Protein 1EGA (pdb70)

Radius of gyration: 30.26 Å; Cα contacts (8 Å, |Δi|>4): 1054; chains: 2; bounding box: 97×38×83 Å

GO terms:
  GO:0003924 GTPase activity (F, IDA)
  GO:0005886 plasma membrane (C, IDA)
  GO:0070181 small ribosomal subunit rRNA binding (F, IDA)
  GO:0005525 GTP binding (F, IDA)
  GO:0043024 ribosomal small subunit binding (F, IDA)
  GO:0006468 protein phosphorylation (P, IDA)
  GO:0005737 cytoplasm (C, TAS)
  GO:0042274 ribosomal small subunit biogenesis (P, IMP)
  GO:0097216 guanosine tetraphosphate binding (F, IDA)
  GO:0005829 cytosol (C, IDA)
  GO:0009898 cytoplasmic side of plasma membrane (C, IDA)
  GO:0003723 RNA binding (F, IDA)
  GO:0042274 ribosomal small subunit biogenesis (P, IDA)
  GO:0046777 protein autophosphorylation (P, IDA)
  GO:0000028 ribosomal small subunit assembly (P, IDA)
  GO:0042274 ribosomal small subunit biogenesis (P, IGI)
  GO:0000028 ribosomal small subunit assembly (P, IMP)
  GO:0005515 protein binding (F, IPI)

Organism: Escherichia coli (strain K12) (NCBI:txid83333)

CATH classification: 3.40.50.300 (+1 more: 3.30.300.20)

B-factor: mean 50.21, std 23.16, range [3.57, 100.0]

InterPro domains:
  IPR004044 K Homology domain, type 2 [PF07650] (209-285)
  IPR004044 K Homology domain, type 2 [PS50823] (206-283)
  IPR005225 Small GTP-binding domain [TIGR00231] (7-170)
  IPR005662 GTPase Era-like [MF_00367] (6-297)
  IPR005662 GTPase Era-like [PTHR42698] (7-293)
  IPR005662 GTPase Era-like [TIGR00436] (9-280)
  IPR006073 GTP binding domain [PF01926] (11-125)
  IPR009019 K homology domain superfamily, prokaryotic type [SSF54814] (182-297)
  IPR015946 K homology domain-like, alpha/beta [G3DSA:3.30.300.20] (186-300)
  IPR027417 P-loop containing nucleoside triphosphate hydrolase [G3DSA:3.40.50.300] (1-184)
  IPR027417 P-loop containing nucleoside triphosphate hydrolase [SSF52540] (11-205)
  IPR030388 Era-type guanine nucleotide-binding (G) domain [PS51713] (7-175)
  IPR030388 Era-type guanine nucleotide-binding (G) domain [cd04163] (7-173)

Nearest PDB structures (foldseek):
  1x1l-assembly1_X  TM=7.658E-01  e=2.452E-50  Escherichia coli
  9jkp-assembly1_B  TM=4.790E-01  e=3.320E-25  Staphylococcus aureus subsp. aureus NCTC 8325
  7c1o-assembly1_A  TM=5.159E-01  e=2.645E-24  Aquifex aeolicus VF5
  1wf3-assembly1_A  TM=4.983E-01  e=9.122E-23  Thermus thermophilus HB8
  8csq-assembly1_a  TM=4.848E-01  e=2.593E-18  Homo sapiens

Foldseek 3Di:
DWAFEAEAEEEEFPPQCSQLLVQVLLVDQEAAREDDPPQQQLQFDHWRDDPRYIYTYGHDLWQDLSNQLSVCVLLVHDSPPDHDIHAEYEQGGEALDDDVRSVVRVVRHLPDPHAYEYEYEPNVVCPPCVSVVVSVVVVCVSHPHPYYYYAYSQVCRCSVVVSVVSRVRTGTDHYSDDRPRDSDPDLQVVLQVLLSVLCCPLLPPVRGGDKYKYWPDWDADPVGFTETEIEIEDADDVSLCSCCDDVSPNVVVSFVSSQVVSCVVDPGRYDYHYHYYYPVDHDPVRVVVVVD/DFAFEAEAAEEEDPPQQSQLLVQVLLQAQEAAREPCPPAAQLQFDDWRDDDRYIYTYGHDQWQDLSNQQRVCVLVVHDSPPDHDIHAAYEYEDEALDDDVRSVVRLVVVQPDPHAYEYEYEPNVVDPDCVSVVVSVVVVCVSHPHPYYYYAYSNPRRPSVVVSVVSRVRTGTDHYPDDRPRDSDPDLQVVLQVLLSVLCCVQLVPVAASYKYKYFPDWDADPVGDTETEIEIEHADDVNLVSCCDDVSVNVVRSQVRSQVCSCVVPPHHYDYHYHYYYPVDHDDVRVVVVVPD

Solvent-accessible surface area: 29378 Å² total; per-residue (Å²): 186,110,0,52,4,5,1,0,0,6,10,9,20,87,97,0,14,56,48,48,0,15,10,51,8,28,58,72,74,4,5,28,30,60,186,67,103,136,87,44,148,19,53,4,63,7,30,37,28,85,48,16,67,0,2,0,2,0,51,11,41,42,13,121,85,72,19,26,120,2,0,1,148,18,5,91,11,8,65,48,4,36,16,39,75,6,46,0,4,0,0,0,0,41,0,48,130,62,32,111,76,0,81,93,16,2,51,90,12,113,132,53,154,22,44,4,0,0,0,0,4,71,24,87,97,23,158,114,127,69,68,31,98,74,17,42,109,85,0,52,86,43,38,132,15,76,51,57,8,50,0,9,4,127,103,23,84,43,12,98,47,0,39,58,10,5,66,160,41,12,50,96,40,16,2,17,0,24,84,138,59,80,25,37,130,41,60,81,40,52,0,6,51,6,0,52,54,16,0,77,147,66,9,37,121,99,18,16,167,26,0,10,0,33,14,65,101,27,59,73,56,166,209,45,35,56,25,0,12,0,18,0,19,0,49,176,80,46,35,14,118,55,0,59,22,98,194,14,46,60,31,141,46,0,12,92,40,0,71,112,32,0,66,128,88,6,170,29,103,5,110,12,64,30,48,14,35,10,74,111,30,43,35,118,104,24,136,61,98,72,98,185,175,121,0,47,4,5,2,0,0,6,10,12,18,95,128,0,16,54,36,41,5,15,8,49,8,35,57,70,48,2,4,28,10,56,167,67,94,125,87,52,151,18,50,4,60,8,29,35,29,86,47,16,67,0,2,0,2,0,48,11,43,44,14,108,88,72,20,25,100,3,0,1,151,22,4,88,12,7,56,50,3,36,17,37,81,15,64,0,4,0,1,1,0,46,6,44,132,64,34,106,76,1,78,92,17,0,47,95,12,109,138,63,213,27,47,2,0,1,0,0,1,50,35,98,86,35,158,120,127,63,79,26,95,74,16,42,110,83,2,56,84,41,40,135,14,82,50,59,6,50,2,10,29,104,90,25,85,34,17,99,49,0,37,61,24,4,66,183,37,10,52,97,41,18,1,17,0,25,82,139,50,76,27,30,116,44,70,77,38,51,0,6,47,6,0,53,54,14,0,71,144,64,13,44,66,147,10,8,179,18,0,8,0,19,12,61,106,20,56,77,50,165,206,46,39,52,27,0,12,0,16,0,21,0,52,174,89,34,16,9,117,87,0,63,18,114,178,16,32,65,32,140,41,0,13,85,39,0,105,106,30,0,42,132,83,4,180,46,85,8,107,28,50,30,45,14,38,10,68,104,32,40,34,120,103,28,127,60,109,64,90,124,116

Sequence (585 aa):
DKSYCGFIAIVGRPNVGKSTLLNKLLGQKISITSRKAQTTRHRIVGIHTEGAYQAIYVDTPGLHMEEKRAINRLMNKAASSSIGDVELVIFVVEGTRWTPDDEMVLNKLREGKAPVILAVNKVDNVQEKADLLPHLQFLASQMNFLDIVPISAETGLNVDTIAAIVRKHLPEATHHFPEDYITDRSQRFMASEIIREKLMRFLGAELPYSVTVEIERFVSNERGGYDINGLILVEREGQKKMVIGNKGAKIKTIGIEARKDMQEMFEAPVHLELWVKVKSGWADDERALRSLDKSYCGFIAIVGRPNVGKSTLLNKLLGQKISITSRKAQTTRHRIVGIHTEGAYQAIYVDTPGLHMEEKRAINRLMNKAASSSIGDVELVIFVVEGTRWTPDDEMVLNKLREGKAPVILAVNKVDNVQEKADLLPHLQFLASQMNFLDIVPISAETGLNVDTIAAIVRKHLPEATHHFPEDYITDRSQRFMASEIIREKLMRFLGAELPYSVTVEIERFVSNERGGYDINGLILVEREGQKKMVIGNKGAKIKTIGIEARKDMQEMFEAPVHLELWVKVKSGWADDERALRSLG

Secondary structure (DSSP, 8-state):
---EEEEEEEE-SSSSSHHHHHHHHHT-SEEE----SS--SS-EEEEEEETTEEEEEESSSS--HHHHHHHHHHHT--TTS----EEEEEEEEETT---HHHHHHHHHHHSSSS-EEEEEESTTT---HHHHHHHHHHHHTTS--SEEEE--TTTTTTHHHHHHHHHTT--B---SS-TT--S--SHHHHHHHHHHHHHHHHHGGGPPTTEEEEEEEEE--SS-SEEEEEEEEESSHHHHHHHH-GGGHHHHHHHHHHHHHHHHHTTS-EEEEEEEEETT---HHHHHHTT-/---EEEEEEEE-SSSSSHHHHHHHHHT-SEEE-----S--SS-EEEEEEETTEEEEEESSSS--HHHHHHHHHHHT--TTS----EEEEEEEEETT---HHHHHHHHHHHSSSS-EEEEEESGGG-S-HHHHHHHHHHHTTTS--SEEEEE-TTTTTTHHHHHHHHHHT--B---SS-TT--S--SHHHHHHHHHHHHHHHHSTT-S-TTEEE-EEEEE--SS-SEEEEEEEEESSHHHHHHHH-GGGHHHHHHHHHHHHHHHHSSSS-EEEEEEEEETT---HHHHHHHS--

Structure (mmCIF, N/CA/C/O backbone):
data_1EGA
#
_entry.id   1EGA
#
_cell.length_a   86.790
_cell.length_b   67.560
_cell.length_c   87.290
_cell.angle_alpha   90.00
_cell.angle_beta   115.82
_cell.angle_gamma   90.00
#
_symmetry.space_group_name_H-M   'P 1 21 1'
#
loop_
_entity.id
_entity.type
_entity.pdbx_description
1 polymer 'PROTEIN (GTP-BINDING PROTEIN ERA)'
2 non-polymer 'SULFATE ION'
3 water water
#
loop_
_atom_site.group_PDB
_atom_site.id
_atom_site.type_symbol
_atom_site.label_atom_id
_atom_site.label_alt_id
_atom_site.label_comp_id
_atom_site.label_asym_id
_atom_site.label_entity_id
_atom_site.label_seq_id
_atom_site.pdbx_PDB_ins_code
_atom_site.Cartn_x
_atom_site.Cartn_y
_atom_site.Cartn_z
_atom_site.occupancy
_atom_site.B_iso_or_equiv
_atom_site.auth_seq_id
_atom_site.auth_comp_id
_atom_site.auth_asym_id
_atom_site.auth_atom_id
_atom_site.pdbx_PDB_model_num
ATOM 1 N N . ASP A 1 4 ? 4.949 6.581 63.273 1.00 96.66 4 ASP A N 1
ATOM 2 C CA . ASP A 1 4 ? 4.187 7.365 64.296 1.00 100.00 4 ASP A CA 1
ATOM 3 C C . ASP A 1 4 ? 4.480 8.870 64.200 1.00 97.38 4 ASP A C 1
ATOM 4 O O . ASP A 1 4 ? 3.614 9.701 64.499 1.00 99.46 4 ASP A O 1
ATOM 9 N N . LYS A 1 5 ? 5.701 9.215 63.798 1.00 85.44 5 LYS A N 1
ATOM 10 C CA . LYS A 1 5 ? 6.099 10.611 63.643 1.00 71.72 5 LYS A CA 1
ATOM 11 C C . LYS A 1 5 ? 6.299 10.941 62.156 1.00 70.12 5 LYS A C 1
ATOM 12 O O . LYS A 1 5 ? 6.664 10.072 61.355 1.00 66.78 5 LYS A O 1
ATOM 18 N N . SER A 1 6 ? 6.038 12.193 61.792 1.00 55.55 6 SER A N 1
ATOM 19 C CA . SER A 1 6 ? 6.223 12.666 60.426 1.00 34.87 6 SER A CA 1
ATOM 20 C C . SER A 1 6 ? 7.091 13.915 60.480 1.00 35.28 6 SER A C 1
ATOM 21 O O . SER A 1 6 ? 7.186 14.552 61.533 1.00 36.41 6 SER A O 1
ATOM 24 N N . TYR A 1 7 ? 7.743 14.252 59.371 1.00 31.55 7 TYR A N 1
ATOM 25 C CA . TYR A 1 7 ? 8.616 15.424 59.329 1.00 22.00 7 TYR A CA 1
ATOM 26 C C . TYR A 1 7 ? 8.335 16.244 58.112 1.00 27.12 7 TYR A C 1
ATOM 27 O O . TYR A 1 7 ? 8.085 15.701 57.034 1.00 35.59 7 TYR A O 1
ATOM 36 N N . CYS A 1 8 ? 8.416 17.554 58.272 1.00 17.26 8 CYS A N 1
ATOM 37 C CA . CYS A 1 8 ? 8.155 18.444 57.164 1.00 20.72 8 CYS A CA 1
ATOM 38 C C . CYS A 1 8 ? 8.816 19.789 57.411 1.00 19.25 8 CYS A C 1
ATOM 39 O O . CYS A 1 8 ? 8.797 20.294 58.530 1.00 26.14 8 CYS A O 1
ATOM 42 N N . GLY A 1 9 ? 9.443 20.341 56.376 1.00 22.17 9 GLY A N 1
ATOM 43 C CA . GLY A 1 9 ? 10.075 21.638 56.524 1.00 19.53 9 GLY A CA 1
ATOM 44 C C . GLY A 1 9 ? 10.455 22.269 55.202 1.00 17.23 9 GLY A C 1
ATOM 45 O O . GLY A 1 9 ? 10.466 21.602 54.182 1.00 22.01 9 GLY A O 1
ATOM 46 N N . PHE A 1 10 ? 10.748 23.566 55.239 1.00 19.71 10 PHE A N 1
ATOM 47 C CA . PHE A 1 10 ? 11.180 24.330 54.080 1.00 27.68 10 PHE A CA 1
ATOM 48 C C . PHE A 1 10 ? 12.702 24.246 53.888 1.00 39.89 10 PHE A C 1
ATOM 49 O O . PHE A 1 10 ? 13.479 24.233 54.844 1.00 44.64 10 PHE A O 1
ATOM 57 N N . ILE A 1 11 ? 13.115 24.201 52.630 1.00 44.93 11 ILE A N 1
ATOM 58 C CA . ILE A 1 11 ? 14.513 24.102 52.268 1.00 31.53 11 ILE A CA 1
ATOM 59 C C . ILE A 1 11 ? 14.807 25.018 51.101 1.00 25.76 11 ILE A C 1
ATOM 60 O O . ILE A 1 11 ? 14.016 25.121 50.184 1.00 36.93 11 ILE A O 1
ATOM 65 N N . ALA A 1 12 ? 15.952 25.679 51.137 1.00 24.18 12 ALA A N 1
ATOM 66 C CA . ALA A 1 12 ? 16.292 26.617 50.084 1.00 30.59 12 ALA A CA 1
ATOM 67 C C . ALA A 1 12 ? 17.222 26.042 49.029 1.00 33.68 12 ALA A C 1
ATOM 68 O O . ALA A 1 12 ? 17.920 25.055 49.245 1.00 36.28 12 ALA A O 1
ATOM 70 N N . ILE A 1 13 ? 17.140 26.649 47.853 1.00 34.17 13 ILE A N 1
ATOM 71 C CA . ILE A 1 13 ? 18.007 26.362 46.725 1.00 30.32 13 ILE A CA 1
ATOM 72 C C . ILE A 1 13 ? 18.260 27.695 46.077 1.00 35.13 13 ILE A C 1
ATOM 73 O O . ILE A 1 13 ? 17.380 28.276 45.434 1.00 32.94 13 ILE A O 1
ATOM 78 N N . VAL A 1 14 ? 19.442 28.220 46.366 1.00 35.22 14 VAL A N 1
ATOM 79 C CA . VAL A 1 14 ? 19.846 29.517 45.881 1.00 30.53 14 VAL A CA 1
ATOM 80 C C . VAL A 1 14 ? 21.087 29.421 45.001 1.00 33.53 14 VAL A C 1
ATOM 81 O O . VAL A 1 14 ? 21.723 28.366 44.899 1.00 23.71 14 VAL A O 1
ATOM 85 N N . GLY A 1 15 ? 21.407 30.530 44.351 1.00 32.75 15 GLY A N 1
ATOM 86 C CA . GLY A 1 15 ? 22.552 30.593 43.467 1.00 30.19 15 GLY A CA 1
ATOM 87 C C . GLY A 1 15 ? 22.276 31.547 42.339 1.00 34.33 15 GLY A C 1
ATOM 88 O O . GLY A 1 15 ? 21.110 31.784 42.045 1.00 47.36 15 GLY A O 1
ATOM 89 N N . ARG A 1 16 ? 23.306 32.133 41.731 1.00 39.83 16 ARG A N 1
ATOM 90 C CA . ARG A 1 16 ? 23.078 33.043 40.603 1.00 28.37 16 ARG A CA 1
ATOM 91 C C . ARG A 1 16 ? 22.441 32.258 39.441 1.00 34.78 16 ARG A C 1
ATOM 92 O O . ARG A 1 16 ? 22.507 31.018 39.408 1.00 39.61 16 ARG A O 1
ATOM 100 N N . PRO A 1 17 ? 21.798 32.957 38.486 1.00 29.46 17 PRO A N 1
ATOM 101 C CA . PRO A 1 17 ? 21.189 32.214 37.386 1.00 27.34 17 PRO A CA 1
ATOM 102 C C . PRO A 1 17 ? 22.123 31.396 36.508 1.00 26.59 17 PRO A C 1
ATOM 103 O O . PRO A 1 17 ? 23.293 31.718 36.347 1.00 34.19 17 PRO A O 1
ATOM 107 N N . ASN A 1 18 ? 21.580 30.307 35.976 1.00 32.23 18 ASN A N 1
ATOM 108 C CA . ASN A 1 18 ? 22.281 29.415 35.057 1.00 33.59 18 ASN A CA 1
ATOM 109 C C . ASN A 1 18 ? 23.408 28.630 35.722 1.00 32.06 18 ASN A C 1
ATOM 110 O O . ASN A 1 18 ? 24.475 28.415 35.137 1.00 33.45 18 ASN A O 1
ATOM 115 N N . VAL A 1 19 ? 23.135 28.160 36.932 1.00 36.50 19 VAL A N 1
ATOM 116 C CA . VAL A 1 19 ? 24.098 27.389 37.717 1.00 30.33 19 VAL A CA 1
ATOM 117 C C . VAL A 1 19 ? 23.696 25.905 37.835 1.00 25.14 19 VAL A C 1
ATOM 118 O O . VAL A 1 19 ? 24.495 25.067 38.252 1.00 31.37 19 VAL A O 1
ATOM 122 N N . GLY A 1 20 ? 22.459 25.581 37.466 1.00 38.59 20 GLY A N 1
ATOM 123 C CA . GLY A 1 20 ? 21.998 24.201 37.529 1.00 23.50 20 GLY A CA 1
ATOM 124 C C . GLY A 1 20 ? 21.022 23.953 38.660 1.00 27.91 20 GLY A C 1
ATOM 125 O O . GLY A 1 20 ? 20.765 22.798 39.018 1.00 24.33 20 GLY A O 1
ATOM 126 N N . LYS A 1 21 ? 20.488 25.033 39.230 1.00 18.13 21 LYS A N 1
ATOM 127 C CA . LYS A 1 21 ? 19.534 24.939 40.337 1.00 30.98 21 LYS A CA 1
ATOM 128 C C . LYS A 1 21 ? 18.322 24.110 39.949 1.00 35.77 21 LYS A C 1
ATOM 129 O O . LYS A 1 21 ? 17.956 23.157 40.653 1.00 33.50 21 LYS A O 1
ATOM 135 N N . SER A 1 22 ? 17.741 24.454 38.799 1.00 38.00 22 SER A N 1
ATOM 136 C CA . SER A 1 22 ? 16.541 23.798 38.288 1.00 30.86 22 SER A CA 1
ATOM 137 C C . SER A 1 22 ? 16.767 22.328 38.006 1.00 26.10 22 SER A C 1
ATOM 138 O O . SER A 1 22 ? 15.890 21.498 38.245 1.00 29.90 22 SER A O 1
ATOM 141 N N . THR A 1 23 ? 17.943 22.009 37.483 1.00 27.43 23 THR A N 1
ATOM 142 C CA . THR A 1 23 ? 18.294 20.632 37.192 1.00 18.69 23 THR A CA 1
ATOM 143 C C . THR A 1 23 ? 18.455 19.843 38.482 1.00 30.66 23 THR A C 1
ATOM 144 O O . THR A 1 23 ? 18.087 18.665 38.550 1.00 33.89 23 THR A O 1
ATOM 148 N N . LEU A 1 24 ? 19.041 20.492 39.493 1.00 32.84 24 LEU A N 1
ATOM 149 C CA . LEU A 1 24 ? 19.251 19.847 40.782 1.00 31.48 24 LEU A CA 1
ATOM 150 C C . LEU A 1 24 ? 17.919 19.600 41.441 1.00 28.12 24 LEU A C 1
ATOM 151 O O . LEU A 1 24 ? 17.695 18.522 41.991 1.00 30.36 24 LEU A O 1
ATOM 156 N N . LEU A 1 25 ? 17.027 20.589 41.353 1.00 30.42 25 LEU A N 1
ATOM 157 C CA . LEU A 1 25 ? 15.679 20.463 41.921 1.00 31.53 25 LEU A CA 1
ATOM 158 C C . LEU A 1 25 ? 14.912 19.276 41.336 1.00 32.45 25 LEU A C 1
ATOM 159 O O . LEU A 1 25 ? 14.329 18.490 42.081 1.00 33.45 25 LEU A O 1
ATOM 164 N N . ASN A 1 26 ? 14.910 19.152 40.009 1.00 30.68 26 ASN A N 1
ATOM 165 C CA . ASN A 1 26 ? 14.194 18.060 39.361 1.00 27.83 26 ASN A CA 1
ATOM 166 C C . ASN A 1 26 ? 14.721 16.712 39.798 1.00 29.02 26 ASN A C 1
ATOM 167 O O . ASN A 1 26 ? 13.938 15.777 40.008 1.00 43.21 26 ASN A O 1
ATOM 172 N N . LYS A 1 27 ? 16.040 16.613 39.955 1.00 33.95 27 LYS A N 1
ATOM 173 C CA . LYS A 1 27 ? 16.654 15.359 40.398 1.00 32.75 27 LYS A CA 1
ATOM 174 C C . LYS A 1 27 ? 16.204 15.053 41.821 1.00 25.94 27 LYS A C 1
ATOM 175 O O . LYS A 1 27 ? 15.941 13.905 42.153 1.00 28.48 27 LYS A O 1
ATOM 181 N N . LEU A 1 28 ? 16.081 16.096 42.642 1.00 27.26 28 LEU A N 1
ATOM 182 C CA . LEU A 1 28 ? 15.647 15.949 44.031 1.00 27.98 28 LEU A CA 1
ATOM 183 C C . LEU A 1 28 ? 14.157 15.656 44.132 1.00 31.40 28 LEU A C 1
ATOM 184 O O . LEU A 1 28 ? 13.757 14.891 45.001 1.00 36.35 28 LEU A O 1
ATOM 189 N N . LEU A 1 29 ? 13.335 16.265 43.267 1.00 31.60 29 LEU A N 1
ATOM 190 C CA . LEU A 1 29 ? 11.892 15.992 43.273 1.00 21.98 29 LEU A CA 1
ATOM 191 C C . LEU A 1 29 ? 11.674 14.540 42.896 1.00 21.49 29 LEU A C 1
ATOM 192 O O . LEU A 1 29 ? 10.703 13.911 43.308 1.00 33.29 29 LEU A O 1
ATOM 197 N N . GLY A 1 30 ? 12.627 14.006 42.139 1.00 14.42 30 GLY A N 1
ATOM 198 C CA . GLY A 1 30 ? 12.625 12.591 41.793 1.00 22.63 30 GLY A CA 1
ATOM 199 C C . GLY A 1 30 ? 11.545 12.130 40.842 1.00 33.84 30 GLY A C 1
ATOM 200 O O . GLY A 1 30 ? 11.196 10.944 40.809 1.00 40.55 30 GLY A O 1
ATOM 201 N N . GLN A 1 31 ? 11.031 13.055 40.050 1.00 37.73 31 GLN A N 1
ATOM 202 C CA . GLN A 1 31 ? 9.992 12.756 39.070 1.00 38.81 31 GLN A CA 1
ATOM 203 C C . GLN A 1 31 ? 10.625 12.208 37.780 1.00 39.09 31 GLN A C 1
ATOM 204 O O . GLN A 1 31 ? 11.623 12.757 37.300 1.00 44.91 31 GLN A O 1
ATOM 210 N N . LYS A 1 32 ? 10.066 11.121 37.245 1.00 36.60 32 LYS A N 1
ATOM 211 C CA . LYS A 1 32 ? 10.549 10.521 35.998 1.00 32.16 32 LYS A CA 1
ATOM 212 C C . LYS A 1 32 ? 10.638 11.618 34.946 1.00 40.07 32 LYS A C 1
ATOM 213 O O . LYS A 1 32 ? 11.739 12.059 34.569 1.00 43.46 32 LYS A O 1
ATOM 219 N N . ILE A 1 33 ? 9.462 12.090 34.524 1.00 29.64 33 ILE A N 1
ATOM 220 C CA . ILE A 1 33 ? 9.353 13.181 33.571 1.00 19.18 33 ILE A CA 1
ATOM 221 C C . ILE A 1 33 ? 9.154 14.474 34.355 1.00 24.45 33 ILE A C 1
ATOM 222 O O . ILE A 1 33 ? 8.161 14.622 35.075 1.00 28.77 33 ILE A O 1
ATOM 227 N N . SER A 1 34 ? 10.120 15.381 34.244 1.00 26.41 34 SER A N 1
ATOM 228 C CA . SER A 1 34 ? 10.099 16.653 34.971 1.00 29.41 34 SER A CA 1
ATOM 229 C C . SER A 1 34 ? 9.544 17.790 34.129 1.00 27.36 34 SER A C 1
ATOM 230 O O . SER A 1 34 ? 9.291 17.620 32.950 1.00 43.92 34 SER A O 1
ATOM 233 N N . ILE A 1 35 ? 9.396 18.957 34.750 1.00 33.67 35 ILE A N 1
ATOM 234 C CA . ILE A 1 35 ? 8.847 20.134 34.103 1.00 27.99 35 ILE A CA 1
ATOM 235 C C . ILE A 1 35 ? 9.601 21.383 34.551 1.00 36.65 35 ILE A C 1
ATOM 236 O O . ILE A 1 35 ? 9.262 21.997 35.560 1.00 48.01 35 ILE A O 1
ATOM 241 N N . THR A 1 36 ? 10.642 21.736 33.804 1.00 54.58 36 THR A N 1
ATOM 242 C CA . THR A 1 36 ? 11.466 22.908 34.103 1.00 64.37 36 THR A CA 1
ATOM 243 C C . THR A 1 36 ? 10.926 24.173 33.449 1.00 70.55 36 THR A C 1
ATOM 244 O O . THR A 1 36 ? 10.981 24.324 32.228 1.00 81.09 36 THR A O 1
ATOM 248 N N . SER A 1 37 ? 10.417 25.087 34.263 1.00 75.86 37 SER A N 1
ATOM 249 C CA . SER A 1 37 ? 9.904 26.341 33.734 1.00 87.12 37 SER A CA 1
ATOM 250 C C . SER A 1 37 ? 10.975 27.430 33.777 1.00 92.98 37 SER A C 1
ATOM 251 O O . SER A 1 37 ? 11.923 27.360 34.569 1.00 95.64 37 SER A O 1
ATOM 254 N N . ARG A 1 38 ? 10.825 28.414 32.900 1.00 97.10 38 ARG A N 1
ATOM 255 C CA . ARG A 1 38 ? 11.735 29.553 32.833 1.00 100.00 38 ARG A CA 1
ATOM 256 C C . ARG A 1 38 ? 10.946 30.816 33.165 1.00 100.00 38 ARG A C 1
ATOM 257 O O . ARG A 1 38 ? 10.554 31.577 32.270 1.00 100.00 38 ARG A O 1
ATOM 265 N N . LYS A 1 39 ? 10.726 31.048 34.461 1.00 100.00 39 LYS A N 1
ATOM 266 C CA . LYS A 1 39 ? 9.915 32.184 34.866 1.00 100.00 39 LYS A CA 1
ATOM 267 C C . LYS A 1 39 ? 10.628 33.328 35.567 1.00 100.00 39 LYS A C 1
ATOM 268 O O . LYS A 1 39 ? 11.470 33.147 36.451 1.00 100.00 39 LYS A O 1
ATOM 274 N N . ALA A 1 40 ? 10.267 34.523 35.113 1.00 100.00 40 ALA A N 1
ATOM 275 C CA . ALA A 1 40 ? 10.711 35.766 35.708 1.00 98.66 40 ALA A CA 1
ATOM 276 C C . ALA A 1 40 ? 9.609 36.101 36.697 1.00 100.00 40 ALA A C 1
ATOM 277 O O . ALA A 1 40 ? 9.764 36.911 37.610 1.00 100.00 40 ALA A O 1
ATOM 279 N N . GLN A 1 41 ? 8.479 35.435 36.464 1.00 100.00 41 GLN A N 1
ATOM 280 C CA . GLN A 1 41 ? 7.291 35.535 37.282 1.00 100.00 41 GLN A CA 1
ATOM 281 C C . GLN A 1 41 ? 7.575 34.864 38.624 1.00 96.99 41 GLN A C 1
ATOM 282 O O . GLN A 1 41 ? 7.196 33.710 38.857 1.00 94.59 41 GLN A O 1
ATOM 288 N N . THR A 1 42 ? 8.301 35.585 39.476 1.00 91.43 42 THR A N 1
ATOM 289 C CA . THR A 1 42 ? 8.658 35.083 40.787 1.00 85.48 42 THR A CA 1
ATOM 290 C C . THR A 1 42 ? 7.443 34.973 41.656 1.00 82.19 42 THR A C 1
ATOM 291 O O . THR A 1 42 ? 6.694 35.935 41.831 1.00 83.58 42 THR A O 1
ATOM 295 N N . THR A 1 43 ? 7.266 33.771 42.183 1.00 81.81 43 THR A N 1
ATOM 296 C CA . THR A 1 43 ? 6.183 33.428 43.085 1.00 77.53 43 THR A CA 1
ATOM 297 C C . THR A 1 43 ? 6.178 34.386 44.287 1.00 66.41 43 THR A C 1
ATOM 298 O O . THR A 1 43 ? 7.167 35.082 44.528 1.00 68.11 43 THR A O 1
ATOM 302 N N . ARG A 1 44 ? 5.056 34.499 44.992 1.00 54.44 44 ARG A N 1
ATOM 303 C CA . ARG A 1 44 ? 5.055 35.342 46.186 1.00 46.36 44 ARG A CA 1
ATOM 304 C C . ARG A 1 44 ? 5.231 34.469 47.416 1.00 38.78 44 ARG A C 1
ATOM 305 O O . ARG A 1 44 ? 5.438 34.964 48.523 1.00 42.83 44 ARG A O 1
ATOM 313 N N . HIS A 1 45 ? 5.131 33.165 47.186 1.00 31.11 45 HIS A N 1
ATOM 314 C CA . HIS A 1 45 ? 5.286 32.143 48.204 1.00 34.93 45 HIS A CA 1
ATOM 315 C C . HIS A 1 45 ? 6.661 31.478 48.087 1.00 32.45 45 HIS A C 1
ATOM 316 O O . HIS A 1 45 ? 7.076 30.717 48.962 1.00 30.56 45 HIS A O 1
ATOM 323 N N . ARG A 1 46 ? 7.319 31.717 46.956 1.00 36.74 46 ARG A N 1
ATOM 324 C CA . ARG A 1 46 ? 8.663 31.210 46.660 1.00 24.93 46 ARG A CA 1
ATOM 325 C C . ARG A 1 46 ? 8.763 29.699 46.587 1.00 24.79 46 ARG A C 1
ATOM 326 O O . ARG A 1 46 ? 9.867 29.176 46.492 1.00 30.21 46 ARG A O 1
ATOM 334 N N . ILE A 1 47 ? 7.648 28.984 46.659 1.00 25.30 47 ILE A N 1
ATOM 335 C CA . ILE A 1 47 ? 7.756 27.537 46.559 1.00 23.77 47 ILE A CA 1
ATOM 336 C C . ILE A 1 47 ? 8.100 27.173 45.117 1.00 29.66 47 ILE A C 1
ATOM 337 O O . ILE A 1 47 ? 7.537 27.712 44.161 1.00 36.69 47 ILE A O 1
ATOM 342 N N . VAL A 1 48 ? 9.046 26.258 44.989 1.00 28.42 48 VAL A N 1
ATOM 343 C CA . VAL A 1 48 ? 9.603 25.860 43.718 1.00 12.66 48 VAL A CA 1
ATOM 344 C C . VAL A 1 48 ? 9.388 24.366 43.459 1.00 9.93 48 VAL A C 1
ATOM 345 O O . VAL A 1 48 ? 9.555 23.890 42.347 1.00 23.71 48 VAL A O 1
ATOM 349 N N . GLY A 1 49 ? 8.963 23.640 44.484 1.00 14.97 49 GLY A N 1
ATOM 350 C CA . GLY A 1 49 ? 8.721 22.217 44.345 1.00 8.13 49 GLY A CA 1
ATOM 351 C C . GLY A 1 49 ? 8.556 21.559 45.705 1.00 21.64 49 GLY A C 1
ATOM 352 O O . GLY A 1 49 ? 9.109 22.054 46.685 1.00 33.11 49 GLY A O 1
ATOM 353 N N . ILE A 1 50 ? 7.824 20.444 45.776 1.00 23.30 50 ILE A N 1
ATOM 354 C CA . ILE A 1 50 ? 7.596 19.747 47.042 1.00 19.07 50 ILE A CA 1
ATOM 355 C C . ILE A 1 50 ? 7.875 18.272 46.886 1.00 24.44 50 ILE A C 1
ATOM 356 O O . ILE A 1 50 ? 7.290 17.619 46.024 1.00 25.31 50 ILE A O 1
ATOM 361 N N . HIS A 1 51 ? 8.774 17.750 47.721 1.00 28.06 51 HIS A N 1
ATOM 362 C CA . HIS A 1 51 ? 9.115 16.340 47.671 1.00 24.45 51 HIS A CA 1
ATOM 363 C C . HIS A 1 51 ? 8.557 15.622 48.877 1.00 28.99 51 HIS A C 1
ATOM 364 O O . HIS A 1 51 ? 9.004 15.819 49.993 1.00 37.59 51 HIS A O 1
ATOM 371 N N . THR A 1 52 ? 7.564 14.788 48.632 1.00 30.15 52 THR A N 1
ATOM 372 C CA . THR A 1 52 ? 6.918 14.023 49.677 1.00 20.79 52 THR A CA 1
ATOM 373 C C . THR A 1 52 ? 7.194 12.553 49.455 1.00 27.27 52 THR A C 1
ATOM 374 O O . THR A 1 52 ? 7.048 12.051 48.352 1.00 35.08 52 THR A O 1
ATOM 378 N N . GLU A 1 53 ? 7.576 11.855 50.506 1.00 31.75 53 GLU A N 1
ATOM 379 C CA . GLU A 1 53 ? 7.877 10.443 50.405 1.00 39.41 53 GLU A CA 1
ATOM 380 C C . GLU A 1 53 ? 7.803 9.876 51.797 1.00 35.46 53 GLU A C 1
ATOM 381 O O . GLU A 1 53 ? 8.544 10.311 52.677 1.00 44.71 53 GLU A O 1
ATOM 387 N N . GLY A 1 54 ? 6.878 8.943 52.008 1.00 36.41 54 GLY A N 1
ATOM 388 C CA . GLY A 1 54 ? 6.690 8.384 53.332 1.00 23.72 54 GLY A CA 1
ATOM 389 C C . GLY A 1 54 ? 6.315 9.483 54.312 1.00 32.02 54 GLY A C 1
ATOM 390 O O . GLY A 1 54 ? 5.474 10.337 54.003 1.00 27.87 54 GLY A O 1
ATOM 391 N N . ALA A 1 55 ? 7.004 9.503 55.453 1.00 27.46 55 ALA A N 1
ATOM 392 C CA . ALA A 1 55 ? 6.778 10.479 56.516 1.00 18.67 55 ALA A CA 1
ATOM 393 C C . ALA A 1 55 ? 7.451 11.812 56.241 1.00 27.79 55 ALA A C 1
ATOM 394 O O . ALA A 1 55 ? 7.260 12.769 56.996 1.00 24.23 55 ALA A O 1
ATOM 396 N N . TYR A 1 56 ? 8.209 11.890 55.149 1.00 33.97 56 TYR A N 1
ATOM 397 C CA . TYR A 1 56 ? 8.965 13.099 54.836 1.00 25.54 56 TYR A CA 1
ATOM 398 C C . TYR A 1 56 ? 8.388 13.949 53.708 1.00 26.48 56 TYR A C 1
ATOM 399 O O . TYR A 1 56 ? 8.018 13.437 52.661 1.00 25.97 56 TYR A O 1
ATOM 408 N N . GLN A 1 57 ? 8.359 15.263 53.947 1.00 23.68 57 GLN A N 1
ATOM 409 C CA . GLN A 1 57 ? 7.905 16.249 52.981 1.00 18.94 57 GLN A CA 1
ATOM 410 C C . GLN A 1 57 ? 8.806 17.476 53.014 1.00 22.49 57 GLN A C 1
ATOM 411 O O . GLN A 1 57 ? 8.720 18.315 53.906 1.00 26.49 57 GLN A O 1
ATOM 417 N N . ALA A 1 58 ? 9.693 17.564 52.036 1.00 23.23 58 ALA A N 1
ATOM 418 C CA . ALA A 1 58 ? 10.578 18.705 51.937 1.00 26.92 58 ALA A CA 1
ATOM 419 C C . ALA A 1 58 ? 9.970 19.687 50.970 1.00 22.04 58 ALA A C 1
ATOM 420 O O . ALA A 1 58 ? 9.628 19.337 49.841 1.00 18.18 58 ALA A O 1
ATOM 422 N N . ILE A 1 59 ? 9.816 20.913 51.426 1.00 22.56 59 ILE A N 1
ATOM 423 C CA . ILE A 1 59 ? 9.255 21.957 50.601 1.00 21.33 59 ILE A CA 1
ATOM 424 C C . ILE A 1 59 ? 10.386 22.841 50.159 1.00 36.65 59 ILE A C 1
ATOM 425 O O . ILE A 1 59 ? 10.973 23.570 50.975 1.00 21.24 59 ILE A O 1
ATOM 430 N N . TYR A 1 60 ? 10.716 22.737 48.870 1.00 34.14 60 TYR A N 1
ATOM 431 C CA . TYR A 1 60 ? 11.818 23.497 48.296 1.00 25.99 60 TYR A CA 1
ATOM 432 C C . TYR A 1 60 ? 11.402 24.891 47.863 1.00 24.82 60 TYR A C 1
ATOM 433 O O . TYR A 1 60 ? 10.455 25.052 47.118 1.00 33.30 60 TYR A O 1
ATOM 442 N N . VAL A 1 61 ? 12.114 25.891 48.369 1.00 27.84 61 VAL A N 1
ATOM 443 C CA . VAL A 1 61 ? 11.897 27.294 48.024 1.00 24.91 61 VAL A CA 1
ATOM 444 C C . VAL A 1 61 ? 13.174 27.846 47.357 1.00 27.03 61 VAL A C 1
ATOM 445 O O . VAL A 1 61 ? 14.218 27.198 47.369 1.00 28.59 61 VAL A O 1
ATOM 449 N N . ASP A 1 62 ? 13.089 29.028 46.766 1.00 30.03 62 ASP A N 1
ATOM 450 C CA . ASP A 1 62 ? 14.229 29.615 46.080 1.00 25.73 62 ASP A CA 1
ATOM 451 C C . ASP A 1 62 ? 14.728 30.865 46.802 1.00 29.19 62 ASP A C 1
ATOM 452 O O . ASP A 1 62 ? 15.355 31.731 46.204 1.00 31.05 62 ASP A O 1
ATOM 457 N N . THR A 1 63 ? 14.403 30.953 48.092 1.00 41.58 63 THR A N 1
ATOM 458 C CA . THR A 1 63 ? 14.808 32.049 48.975 1.00 29.06 63 THR A CA 1
ATOM 459 C C . THR A 1 63 ? 15.468 31.443 50.214 1.00 34.47 63 THR A C 1
ATOM 460 O O . THR A 1 63 ? 15.056 30.373 50.679 1.00 35.83 63 THR A O 1
ATOM 464 N N . PRO A 1 64 ? 16.516 32.098 50.752 1.00 39.27 64 PRO A N 1
ATOM 465 C CA . PRO A 1 64 ? 17.217 31.586 51.933 1.00 28.74 64 PRO A CA 1
ATOM 466 C C . PRO A 1 64 ? 16.356 31.728 53.177 1.00 35.20 64 PRO A C 1
ATOM 467 O O . PRO A 1 64 ? 16.362 30.863 54.046 1.00 38.13 64 PRO A O 1
ATOM 471 N N . GLY A 1 65 ? 15.619 32.831 53.242 1.00 27.94 65 GLY A N 1
ATOM 472 C CA . GLY A 1 65 ? 14.728 33.081 54.351 1.00 30.37 65 GLY A CA 1
ATOM 473 C C . GLY A 1 65 ? 13.339 33.446 53.863 1.00 32.55 65 GLY A C 1
ATOM 474 O O . GLY A 1 65 ? 13.199 34.233 52.926 1.00 38.98 65 GLY A O 1
ATOM 475 N N . LEU A 1 66 ? 12.312 32.861 54.479 1.00 47.29 66 LEU A N 1
ATOM 476 C CA . LEU A 1 66 ? 10.917 33.133 54.118 1.00 40.03 66 LEU A CA 1
ATOM 477 C C . LEU A 1 66 ? 10.356 34.338 54.854 1.00 42.01 66 LEU A C 1
ATOM 478 O O . LEU A 1 66 ? 10.237 34.330 56.077 1.00 54.21 66 LEU A O 1
ATOM 483 N N . HIS A 1 67 ? 9.994 35.358 54.083 1.00 48.82 67 HIS A N 1
ATOM 484 C CA . HIS A 1 67 ? 9.424 36.606 54.590 1.00 55.08 67 HIS A CA 1
ATOM 485 C C . HIS A 1 67 ? 8.015 36.373 55.125 1.00 57.50 67 HIS A C 1
ATOM 486 O O . HIS A 1 67 ? 7.425 35.318 54.876 1.00 59.58 67 HIS 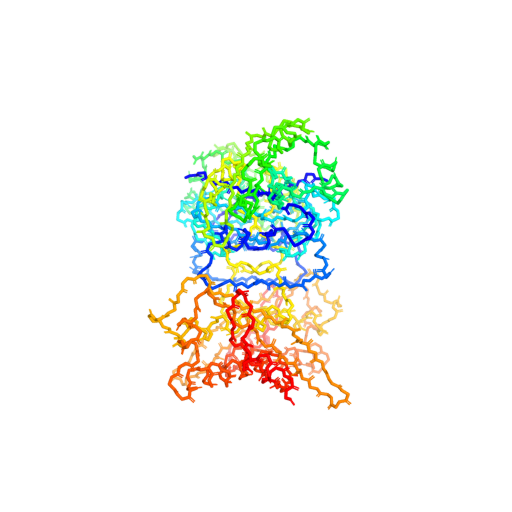A O 1
ATOM 493 N N . MET A 1 68 ? 7.471 37.351 55.852 1.00 52.99 68 MET A N 1
ATOM 494 C CA . MET A 1 68 ? 6.109 37.209 56.354 1.00 48.63 68 MET A CA 1
ATOM 495 C C . MET A 1 68 ? 5.142 37.242 55.170 1.00 52.40 68 MET A C 1
ATOM 496 O O . MET A 1 68 ? 4.147 36.510 55.145 1.00 52.07 68 MET A O 1
ATOM 501 N N . GLU A 1 69 ? 5.480 38.070 54.177 1.00 52.60 69 GLU A N 1
ATOM 502 C CA . GLU A 1 69 ? 4.716 38.203 52.939 1.00 51.79 69 GLU A CA 1
ATOM 503 C C . GLU A 1 69 ? 4.669 36.851 52.233 1.00 53.54 69 GLU A C 1
ATOM 504 O O . GLU A 1 69 ? 3.618 36.414 51.747 1.00 55.66 69 GLU A O 1
ATOM 510 N N . GLU A 1 70 ? 5.826 36.196 52.197 1.00 42.87 70 GLU A N 1
ATOM 511 C CA . GLU A 1 70 ? 5.959 34.890 51.584 1.00 41.10 70 GLU A CA 1
ATOM 512 C C . GLU A 1 70 ? 5.232 33.828 52.401 1.00 41.40 70 GLU A C 1
ATOM 513 O O . GLU A 1 70 ? 4.838 32.787 51.876 1.00 43.39 70 GLU A O 1
ATOM 519 N N . LYS A 1 71 ? 5.033 34.095 53.685 1.00 45.34 71 LYS A N 1
ATOM 520 C CA . LYS A 1 71 ? 4.333 33.137 54.528 1.00 46.53 71 LYS A CA 1
ATOM 521 C C . LYS A 1 71 ? 2.837 33.158 54.276 1.00 41.38 71 LYS A C 1
ATOM 522 O O . LYS A 1 71 ? 2.193 32.110 54.258 1.00 45.04 71 LYS A O 1
ATOM 528 N N . ARG A 1 72 ? 2.292 34.345 54.053 1.00 46.36 72 ARG A N 1
ATOM 529 C CA . ARG A 1 72 ? 0.872 34.478 53.779 1.00 49.37 72 ARG A CA 1
ATOM 530 C C . ARG A 1 72 ? 0.553 33.939 52.401 1.00 47.51 72 ARG A C 1
ATOM 531 O O . ARG A 1 72 ? -0.515 33.368 52.178 1.00 51.88 72 ARG A O 1
ATOM 539 N N . ALA A 1 73 ? 1.501 34.103 51.482 1.00 40.49 73 ALA A N 1
ATOM 540 C CA . ALA A 1 73 ? 1.324 33.637 50.118 1.00 34.89 73 ALA A CA 1
ATOM 541 C C . ALA A 1 73 ? 1.310 32.122 50.052 1.00 30.61 73 ALA A C 1
ATOM 542 O O . ALA A 1 73 ? 0.644 31.541 49.198 1.00 40.23 73 ALA A O 1
ATOM 544 N N . ILE A 1 74 ? 2.068 31.483 50.931 1.00 40.22 74 ILE A N 1
ATOM 545 C CA . ILE A 1 74 ? 2.097 30.026 50.973 1.00 44.82 74 ILE A CA 1
ATOM 546 C C . ILE A 1 74 ? 0.754 29.530 51.500 1.00 48.83 74 ILE A C 1
ATOM 547 O O . ILE A 1 74 ? 0.235 28.497 51.059 1.00 54.11 74 ILE A O 1
ATOM 552 N N . ASN A 1 75 ? 0.194 30.291 52.439 1.00 44.36 75 ASN A N 1
ATOM 553 C CA . ASN A 1 75 ? -1.103 29.964 53.011 1.00 42.19 75 ASN A CA 1
ATOM 554 C C . ASN A 1 75 ? -2.205 30.077 51.941 1.00 29.94 75 ASN A C 1
ATOM 555 O O . ASN A 1 75 ? -3.029 29.177 51.824 1.00 22.16 75 ASN A O 1
ATOM 560 N N . ARG A 1 76 ? -2.190 31.159 51.153 1.00 27.97 76 ARG A N 1
ATOM 561 C CA . ARG A 1 76 ? -3.157 31.385 50.062 1.00 29.44 76 ARG A CA 1
ATOM 562 C C . ARG A 1 76 ? -3.075 30.282 49.020 1.00 37.03 76 ARG A C 1
ATOM 563 O O . ARG A 1 76 ? -4.080 29.841 48.461 1.00 40.18 76 ARG A O 1
ATOM 571 N N . LEU A 1 77 ? -1.855 29.843 48.769 1.00 34.80 77 LEU A N 1
ATOM 572 C CA . LEU A 1 77 ? -1.585 28.767 47.844 1.00 30.97 77 LEU A CA 1
ATOM 573 C C . LEU A 1 77 ? -2.280 27.505 48.371 1.00 30.93 77 LEU A C 1
ATOM 574 O O . LEU A 1 77 ? -2.904 26.768 47.625 1.00 24.18 77 LEU A O 1
ATOM 579 N N . MET A 1 78 ? -2.191 27.302 49.685 1.00 36.85 78 MET A N 1
ATOM 580 C CA . MET A 1 78 ? -2.806 26.149 50.360 1.00 45.49 78 MET A CA 1
ATOM 581 C C . MET A 1 78 ? -4.283 26.378 50.691 1.00 45.10 78 MET A C 1
ATOM 582 O O . MET A 1 78 ? -4.978 25.443 51.116 1.00 41.47 78 MET A O 1
ATOM 587 N N . ASN A 1 79 ? -4.748 27.609 50.485 1.00 43.10 79 ASN A N 1
ATOM 588 C CA . ASN A 1 79 ? -6.119 28.009 50.786 1.00 47.54 79 ASN A CA 1
ATOM 589 C C . ASN A 1 79 ? -6.370 27.890 52.284 1.00 51.75 79 ASN A C 1
ATOM 590 O O . ASN A 1 79 ? -7.421 27.416 52.730 1.00 40.64 79 ASN A O 1
ATOM 595 N N . LYS A 1 80 ? -5.365 28.325 53.044 1.00 44.30 80 LYS A N 1
ATOM 596 C CA . LYS A 1 80 ? -5.391 28.293 54.493 1.00 22.63 80 LYS A CA 1
ATOM 597 C C . LYS A 1 80 ? -5.410 29.687 55.062 1.00 28.07 80 LYS A C 1
ATOM 598 O O . LYS A 1 80 ? -4.992 30.652 54.412 1.00 25.22 80 LYS A O 1
ATOM 604 N N . ALA A 1 81 ? -5.935 29.780 56.278 1.00 30.42 81 ALA A N 1
ATOM 605 C CA . ALA A 1 81 ? -5.990 31.036 56.989 1.00 31.85 81 ALA A CA 1
ATOM 606 C C . ALA A 1 81 ? -4.599 31.668 57.017 1.00 33.94 81 ALA A C 1
ATOM 607 O O . ALA A 1 81 ? -3.607 30.983 57.301 1.00 34.55 81 ALA A O 1
ATOM 609 N N . ALA A 1 82 ? -4.543 32.964 56.719 1.00 29.10 82 ALA A N 1
ATOM 610 C CA . ALA A 1 82 ? -3.303 33.731 56.708 1.00 19.99 82 ALA A CA 1
ATOM 611 C C . ALA A 1 82 ? -2.557 33.606 58.020 1.00 30.27 82 ALA A C 1
ATOM 612 O O . ALA A 1 82 ? -1.337 33.799 58.075 1.00 42.55 82 ALA A O 1
ATOM 614 N N . SER A 1 83 ? -3.306 33.275 59.068 1.00 43.80 83 SER A N 1
ATOM 615 C CA . SER A 1 83 ? -2.781 33.134 60.421 1.00 43.02 83 SER A CA 1
ATOM 616 C C . SER A 1 83 ? -2.206 31.745 60.707 1.00 39.28 83 SER A C 1
ATOM 617 O O . SER A 1 83 ? -1.508 31.564 61.710 1.00 46.36 83 SER A O 1
ATOM 620 N N . SER A 1 84 ? -2.505 30.765 59.856 1.00 33.94 84 SER A N 1
ATOM 621 C CA . SER A 1 84 ? -1.962 29.425 60.052 1.00 28.40 84 SER A CA 1
ATOM 622 C C . SER A 1 84 ? -0.438 29.488 59.976 1.00 46.95 84 SER A C 1
ATOM 623 O O . SER A 1 84 ? 0.135 30.043 59.019 1.00 47.40 84 SER A O 1
ATOM 626 N N . SER A 1 85 ? 0.204 28.902 60.983 1.00 43.61 85 SER A N 1
ATOM 627 C CA . SER A 1 85 ? 1.659 28.931 61.117 1.00 35.73 85 SER A CA 1
ATOM 628 C C . SER A 1 85 ? 2.431 28.240 59.989 1.00 34.02 85 SER A C 1
ATOM 629 O O . SER A 1 85 ? 2.075 27.150 59.540 1.00 32.61 85 SER A O 1
ATOM 632 N N . ILE A 1 86 ? 3.476 28.927 59.531 1.00 32.31 86 ILE A N 1
ATOM 633 C CA . ILE A 1 86 ? 4.405 28.444 58.511 1.00 30.48 86 ILE A CA 1
ATOM 634 C C . ILE A 1 86 ? 5.785 28.528 59.132 1.00 36.58 86 ILE A C 1
ATOM 635 O O . ILE A 1 86 ? 6.163 29.586 59.652 1.00 40.68 86 ILE A O 1
ATOM 640 N N . GLY A 1 87 ? 6.548 27.443 59.075 1.00 37.26 87 GLY A N 1
ATOM 641 C CA . GLY A 1 87 ? 7.873 27.439 59.692 1.00 32.52 87 GLY A CA 1
ATOM 642 C C . GLY A 1 87 ? 8.905 28.383 59.076 1.00 37.09 87 GLY A C 1
ATOM 643 O O . GLY A 1 87 ? 8.620 29.519 58.683 1.00 32.76 87 GLY A O 1
ATOM 644 N N . ASP A 1 88 ? 10.137 27.887 59.012 1.00 37.63 88 ASP A N 1
ATOM 645 C CA . ASP A 1 88 ? 11.262 28.629 58.467 1.00 32.41 88 ASP A CA 1
ATOM 646 C C . ASP A 1 88 ? 12.213 27.713 57.740 1.00 33.71 88 ASP A C 1
ATOM 647 O O . ASP A 1 88 ? 12.167 26.494 57.941 1.00 29.71 88 ASP A O 1
ATOM 652 N N . VAL A 1 89 ? 13.051 28.301 56.876 1.00 32.00 89 VAL A N 1
ATOM 653 C CA . VAL A 1 89 ? 14.061 27.553 56.119 1.00 29.10 89 VAL A CA 1
ATOM 654 C C . VAL A 1 89 ? 15.007 26.861 57.117 1.00 30.26 89 VAL A C 1
ATOM 655 O O . VAL A 1 89 ? 15.504 27.491 58.051 1.00 34.07 89 VAL A O 1
ATOM 659 N N . GLU A 1 90 ? 15.190 25.554 56.952 1.00 24.93 90 GLU A N 1
ATOM 660 C CA . GLU A 1 90 ? 16.004 24.748 57.867 1.00 29.03 90 GLU A CA 1
ATOM 661 C C . GLU A 1 90 ? 17.364 24.341 57.287 1.00 37.70 90 GLU A C 1
ATOM 662 O O . GLU A 1 90 ? 18.219 23.789 57.989 1.00 36.33 90 GLU A O 1
ATOM 668 N N . LEU A 1 91 ? 17.544 24.582 56.001 1.00 35.95 91 LEU A N 1
ATOM 669 C CA . LEU A 1 91 ? 18.770 24.222 55.326 1.00 30.30 91 LEU A CA 1
ATOM 670 C C . LEU A 1 91 ? 18.872 25.026 54.072 1.00 28.93 91 LEU A C 1
ATOM 671 O O . LEU A 1 91 ? 17.871 25.527 53.587 1.00 32.96 91 LEU A O 1
ATOM 676 N N . VAL A 1 92 ? 20.078 25.186 53.554 1.00 35.22 92 VAL A N 1
ATOM 677 C CA . VAL A 1 92 ? 20.244 25.938 52.316 1.00 32.65 92 VAL A CA 1
ATOM 678 C C . VAL A 1 92 ? 21.232 25.251 51.383 1.00 35.16 92 VAL A C 1
ATOM 679 O O . VAL A 1 92 ? 22.312 24.866 51.796 1.00 44.39 92 VAL A O 1
ATOM 683 N N . ILE A 1 93 ? 20.826 25.038 50.139 1.00 38.87 93 ILE A N 1
ATOM 684 C CA . ILE A 1 93 ? 21.700 24.438 49.149 1.00 24.87 93 ILE A CA 1
ATOM 685 C C . ILE A 1 93 ? 22.179 25.553 48.245 1.00 37.37 93 ILE A C 1
ATOM 686 O O . ILE A 1 93 ? 21.419 26.028 47.391 1.00 38.09 93 ILE A O 1
ATOM 691 N N . PHE A 1 94 ? 23.407 26.018 48.493 1.00 31.04 94 PHE A N 1
ATOM 692 C CA . PHE A 1 94 ? 24.015 27.080 47.702 1.00 24.55 94 PHE A CA 1
ATOM 693 C C . PHE A 1 94 ? 24.747 26.448 46.520 1.00 37.07 94 PHE A C 1
ATOM 694 O O . PHE A 1 94 ? 25.755 25.777 46.707 1.00 43.90 94 PHE A O 1
ATOM 702 N N . VAL A 1 95 ? 24.214 26.631 45.310 1.00 40.67 95 VAL A N 1
ATOM 703 C CA . VAL A 1 95 ? 24.811 26.029 44.122 1.00 28.17 95 VAL A CA 1
ATOM 704 C C . VAL A 1 95 ? 25.697 27.014 43.374 1.00 32.50 95 VAL A C 1
ATOM 705 O O . VAL A 1 95 ? 25.292 28.153 43.124 1.00 18.46 95 VAL A O 1
ATOM 709 N N . VAL A 1 96 ? 26.927 26.575 43.077 1.00 33.56 96 VAL A N 1
ATOM 710 C CA . VAL A 1 96 ? 27.912 27.363 42.325 1.00 33.66 96 VAL A CA 1
ATOM 711 C C . VAL A 1 96 ? 28.348 26.584 41.086 1.00 29.55 96 VAL A C 1
ATOM 712 O O . VAL A 1 96 ? 28.180 25.359 41.030 1.00 26.16 96 VAL A O 1
ATOM 716 N N . GLU A 1 97 ? 28.884 27.288 40.089 1.00 36.25 97 GLU A N 1
ATOM 717 C CA . GLU A 1 97 ? 29.308 26.635 38.844 1.00 37.21 97 GLU A CA 1
ATOM 718 C C . GLU A 1 97 ? 30.817 26.434 38.738 1.00 32.32 97 GLU A C 1
ATOM 719 O O . GLU A 1 97 ? 31.570 27.376 38.487 1.00 34.06 97 GLU A O 1
ATOM 725 N N . GLY A 1 98 ? 31.242 25.188 38.893 1.00 24.42 98 GLY A N 1
ATOM 726 C CA . GLY A 1 98 ? 32.650 24.826 38.789 1.00 32.78 98 GLY A CA 1
ATOM 727 C C . GLY A 1 98 ? 33.624 25.726 39.539 1.00 33.77 98 GLY A C 1
ATOM 728 O O . GLY A 1 98 ? 33.669 25.747 40.768 1.00 37.48 98 GLY A O 1
ATOM 729 N N . THR A 1 99 ? 34.397 26.481 38.763 1.00 34.83 99 THR A N 1
ATOM 730 C CA . THR A 1 99 ? 35.430 27.384 39.262 1.00 25.40 99 THR A CA 1
ATOM 731 C C . THR A 1 99 ? 35.051 28.848 39.049 1.00 26.51 99 THR A C 1
ATOM 732 O O . THR A 1 99 ? 35.882 29.751 39.187 1.00 22.56 99 THR A O 1
ATOM 736 N N . ARG A 1 100 ? 33.778 29.081 38.739 1.00 23.57 100 ARG A N 1
ATOM 737 C CA . ARG A 1 100 ? 33.285 30.437 38.520 1.00 21.88 100 ARG A CA 1
ATOM 738 C C . ARG A 1 100 ? 32.912 31.109 39.838 1.00 25.40 100 ARG A C 1
ATOM 739 O O . ARG A 1 100 ? 32.492 30.448 40.788 1.00 30.51 100 ARG A O 1
ATOM 747 N N . TRP A 1 101 ? 33.108 32.420 39.897 1.00 17.44 101 TRP A N 1
ATOM 748 C CA . TRP A 1 101 ? 32.768 33.198 41.074 1.00 19.00 101 TRP A CA 1
ATOM 749 C C . TRP A 1 101 ? 32.659 34.670 40.701 1.00 34.46 101 TRP A C 1
ATOM 750 O O . TRP A 1 101 ? 33.649 35.395 40.635 1.00 50.63 101 TRP A O 1
ATOM 761 N N . THR A 1 102 ? 31.422 35.081 40.457 1.00 41.82 102 THR A N 1
ATOM 762 C CA . THR A 1 102 ? 31.042 36.431 40.047 1.00 38.52 102 THR A CA 1
ATOM 763 C C . THR A 1 102 ? 30.543 37.214 41.254 1.00 33.91 102 THR A C 1
ATOM 764 O O . THR A 1 102 ? 30.305 36.629 42.295 1.00 38.26 102 THR A O 1
ATOM 768 N N . PRO A 1 103 ? 30.409 38.548 41.148 1.00 34.97 103 PRO A N 1
ATOM 769 C CA . PRO A 1 103 ? 29.909 39.270 42.315 1.00 32.44 103 PRO A CA 1
ATOM 770 C C . PRO A 1 103 ? 28.472 38.814 42.583 1.00 40.41 103 PRO A C 1
ATOM 771 O O . PRO A 1 103 ? 27.906 39.113 43.634 1.00 44.62 103 PRO A O 1
ATOM 775 N N . ASP A 1 104 ? 27.899 38.094 41.614 1.00 42.36 104 ASP A N 1
ATOM 776 C CA . ASP A 1 104 ? 26.546 37.553 41.702 1.00 38.12 104 ASP A CA 1
ATOM 777 C C . ASP A 1 104 ? 26.526 36.352 42.614 1.00 40.77 104 ASP A C 1
ATOM 778 O O . ASP A 1 104 ? 25.540 36.120 43.305 1.00 45.58 104 ASP A O 1
ATOM 783 N N . ASP A 1 105 ? 27.594 35.560 42.573 1.00 42.27 105 ASP A N 1
ATOM 784 C CA . ASP A 1 105 ? 27.712 34.414 43.461 1.00 34.04 105 ASP A CA 1
ATOM 785 C C . ASP A 1 105 ? 27.925 34.922 44.879 1.00 38.45 105 ASP A C 1
ATOM 786 O O . ASP A 1 105 ? 27.444 34.337 45.842 1.00 32.87 105 ASP A O 1
ATOM 791 N N . GLU A 1 106 ? 28.673 36.012 44.998 1.00 37.72 106 GLU A N 1
ATOM 792 C CA . GLU A 1 106 ? 28.914 36.582 46.300 1.00 38.78 106 GLU A CA 1
ATOM 793 C C . GLU A 1 106 ? 27.636 37.169 46.811 1.00 49.96 106 GLU A C 1
ATOM 794 O O . GLU A 1 106 ? 27.334 37.041 47.989 1.00 59.28 106 GLU A O 1
ATOM 800 N N . MET A 1 107 ? 26.879 37.806 45.921 1.00 51.16 107 MET A N 1
ATOM 801 C CA . MET A 1 107 ? 25.605 38.406 46.308 1.00 55.88 107 MET A CA 1
ATOM 802 C C . MET A 1 107 ? 24.739 37.385 47.053 1.00 49.21 107 MET A C 1
ATOM 803 O O . MET A 1 107 ? 24.217 37.675 48.126 1.00 55.60 107 MET A O 1
ATOM 808 N N . VAL A 1 108 ? 24.611 36.186 46.492 1.00 37.73 108 VAL A N 1
ATOM 809 C CA . VAL A 1 108 ? 23.852 35.121 47.137 1.00 35.75 108 VAL A CA 1
ATOM 810 C C . VAL A 1 108 ? 24.526 34.722 48.456 1.00 40.72 108 VAL A C 1
ATOM 811 O O . VAL A 1 108 ? 23.883 34.717 49.502 1.00 50.28 108 VAL A O 1
ATOM 815 N N . LEU A 1 109 ? 25.827 34.426 48.403 1.00 44.23 109 LEU A N 1
ATOM 816 C CA . LEU A 1 109 ? 26.583 34.012 49.585 1.00 40.11 109 LEU A CA 1
ATOM 817 C C . LEU A 1 109 ? 26.440 35.028 50.717 1.00 40.86 109 LEU A C 1
ATOM 818 O O . LEU A 1 109 ? 26.356 34.652 51.884 1.00 31.98 109 LEU A O 1
ATOM 823 N N . ASN A 1 110 ? 26.374 36.306 50.365 1.00 28.92 110 ASN A N 1
ATOM 824 C CA . ASN A 1 110 ? 26.249 37.356 51.350 1.00 34.68 110 ASN A CA 1
ATOM 825 C C . ASN A 1 110 ? 24.939 37.260 52.132 1.00 49.07 110 ASN A C 1
ATOM 826 O O . ASN A 1 110 ? 24.918 37.453 53.351 1.00 65.49 110 ASN A O 1
ATOM 831 N N . LYS A 1 111 ? 23.860 36.920 51.437 1.00 47.92 111 LYS A N 1
ATOM 832 C CA . LYS A 1 111 ? 22.538 36.801 52.049 1.00 44.25 111 LYS A CA 1
ATOM 833 C C . LYS A 1 111 ? 22.394 35.595 52.967 1.00 49.68 111 LYS A C 1
ATOM 834 O O . LYS A 1 111 ? 21.599 35.623 53.897 1.00 53.95 111 LYS A O 1
ATOM 840 N N . LEU A 1 112 ? 23.163 34.545 52.720 1.00 54.36 112 LEU A N 1
ATOM 841 C CA . LEU A 1 112 ? 23.063 33.338 53.527 1.00 56.08 112 LEU A CA 1
ATOM 842 C C . LEU A 1 112 ? 23.772 33.454 54.881 1.00 62.92 112 LEU A C 1
ATOM 843 O O . LEU A 1 112 ? 23.108 33.473 55.913 1.00 65.71 112 LEU A O 1
ATOM 848 N N . ARG A 1 113 ? 25.110 33.531 54.860 1.00 80.08 113 ARG A N 1
ATOM 849 C CA . ARG A 1 113 ? 25.969 33.600 56.062 1.00 83.64 113 ARG A CA 1
ATOM 850 C C . ARG A 1 113 ? 25.279 34.263 57.248 1.00 82.27 113 ARG A C 1
ATOM 851 O O . ARG A 1 113 ? 25.426 33.834 58.398 1.00 78.01 113 ARG A O 1
ATOM 859 N N . GLU A 1 114 ? 24.535 35.317 56.952 1.00 77.97 114 GLU A N 1
ATOM 860 C CA . GLU A 1 114 ? 23.782 36.046 57.950 1.00 83.87 114 GLU A CA 1
ATOM 861 C C . GLU A 1 114 ? 22.475 35.308 58.257 1.00 90.06 114 GLU A C 1
ATOM 862 O O . GLU A 1 114 ? 21.381 35.865 58.119 1.00 88.61 114 GLU A O 1
ATOM 868 N N . GLY A 1 115 ? 22.596 34.043 58.660 1.00 93.22 115 GLY A N 1
ATOM 869 C CA . GLY A 1 115 ? 21.418 33.243 58.960 1.00 83.70 115 GLY A CA 1
ATOM 870 C C . GLY A 1 115 ? 21.698 32.134 59.956 1.00 75.58 115 GLY A C 1
ATOM 871 O O . GLY A 1 115 ? 22.858 31.784 60.201 1.00 81.23 115 GLY A O 1
ATOM 872 N N . LYS A 1 116 ? 20.641 31.584 60.547 1.00 57.33 116 LYS A N 1
ATOM 873 C CA . LYS A 1 116 ? 20.811 30.514 61.517 1.00 55.76 116 LYS A CA 1
ATOM 874 C C . LYS A 1 116 ? 20.640 29.149 60.851 1.00 56.29 116 LYS A C 1
ATOM 875 O O . LYS A 1 116 ? 20.706 28.112 61.521 1.00 66.08 116 LYS A O 1
ATOM 881 N N . ALA A 1 117 ? 20.422 29.159 59.532 1.00 42.13 117 ALA A N 1
ATOM 882 C CA . ALA A 1 117 ? 20.228 27.933 58.754 1.00 29.11 117 ALA A CA 1
ATOM 883 C C . ALA A 1 117 ? 21.545 27.394 58.192 1.00 31.60 117 ALA A C 1
ATOM 884 O O . ALA A 1 117 ? 22.343 28.134 57.606 1.00 34.23 117 ALA A O 1
ATOM 886 N N . PRO A 1 118 ? 21.797 26.094 58.384 1.00 24.11 118 PRO A N 1
ATOM 887 C CA . PRO A 1 118 ? 23.034 25.514 57.864 1.00 30.62 118 PRO A CA 1
ATOM 888 C C . PRO A 1 118 ? 23.012 25.629 56.353 1.00 33.29 118 PRO A C 1
ATOM 889 O O . PRO A 1 118 ? 21.942 25.766 55.766 1.00 27.32 118 PRO A O 1
ATOM 893 N N . VAL A 1 119 ? 24.187 25.607 55.729 1.00 38.39 119 VAL A N 1
ATOM 894 C CA . VAL A 1 119 ? 24.263 25.705 54.277 1.00 28.97 119 VAL A CA 1
ATOM 895 C C . VAL A 1 119 ? 25.257 24.729 53.661 1.00 27.71 119 VAL A C 1
ATOM 896 O O . VAL A 1 119 ? 26.355 24.543 54.160 1.00 28.03 119 VAL A O 1
ATOM 900 N N . ILE A 1 120 ? 24.786 24.061 52.612 1.00 28.98 120 ILE A N 1
ATOM 901 C CA . ILE A 1 120 ? 25.533 23.110 51.801 1.00 30.24 120 ILE A CA 1
ATOM 902 C C . ILE A 1 120 ? 26.039 23.826 50.547 1.00 36.55 120 ILE A C 1
ATOM 903 O O . ILE A 1 120 ? 25.297 24.600 49.925 1.00 38.86 120 ILE A O 1
ATOM 908 N N . LEU A 1 121 ? 27.311 23.623 50.215 1.00 41.72 121 LEU A N 1
ATOM 909 C CA . LEU A 1 121 ? 27.850 24.204 48.995 1.00 32.26 121 LEU A CA 1
ATOM 910 C C . LEU A 1 121 ? 27.788 23.112 47.957 1.00 35.64 121 LEU A C 1
ATOM 911 O O . LEU A 1 121 ? 28.344 22.028 48.151 1.00 21.69 121 LEU A O 1
ATOM 916 N N . ALA A 1 122 ? 27.025 23.358 46.905 1.00 36.47 122 ALA A N 1
ATOM 917 C CA . ALA A 1 122 ? 26.908 22.395 45.830 1.00 36.16 122 ALA A CA 1
ATOM 918 C C . ALA A 1 122 ? 27.694 22.904 44.644 1.00 31.25 122 ALA A C 1
ATOM 919 O O . ALA A 1 122 ? 27.327 23.900 44.013 1.00 24.68 122 ALA A O 1
ATOM 921 N N . VAL A 1 123 ? 28.816 22.251 44.376 1.00 37.76 123 VAL A N 1
ATOM 922 C CA . VAL A 1 123 ? 29.654 22.662 43.256 1.00 45.95 123 VAL A CA 1
ATOM 923 C C . VAL A 1 123 ? 29.224 21.909 42.001 1.00 37.70 123 VAL A C 1
ATOM 924 O O . VAL A 1 123 ? 29.489 20.714 41.832 1.00 29.15 123 VAL A O 1
ATOM 928 N N . ASN A 1 124 ? 28.508 22.621 41.142 1.00 35.12 124 ASN A N 1
ATOM 929 C CA . ASN A 1 124 ? 27.967 22.034 39.923 1.00 55.26 124 ASN A CA 1
ATOM 930 C C . ASN A 1 124 ? 28.957 22.104 38.759 1.00 59.84 124 ASN A C 1
ATOM 931 O O . ASN A 1 124 ? 29.881 22.908 38.777 1.00 55.17 124 ASN A O 1
ATOM 936 N N . LYS A 1 125 ? 28.737 21.244 37.758 1.00 67.91 125 LYS A N 1
ATOM 937 C CA . LYS A 1 125 ? 29.549 21.172 36.544 1.00 61.43 125 LYS A CA 1
ATOM 938 C C . LYS A 1 125 ? 31.020 21.074 36.892 1.00 62.04 125 LYS A C 1
ATOM 939 O O . LYS A 1 125 ? 31.871 21.700 36.260 1.00 60.96 125 LYS A O 1
ATOM 945 N N . VAL A 1 126 ? 31.299 20.283 37.921 1.00 66.13 126 VAL A N 1
ATOM 946 C CA . VAL A 1 126 ? 32.653 20.069 38.423 1.00 67.10 126 VAL A CA 1
ATOM 947 C C . VAL A 1 126 ? 33.486 19.225 37.454 1.00 72.63 126 VAL A C 1
ATOM 948 O O . VAL A 1 126 ? 34.713 19.237 37.513 1.00 71.65 126 VAL A O 1
ATOM 952 N N . ASP A 1 127 ? 32.813 18.493 36.567 1.00 81.32 127 ASP A N 1
ATOM 953 C CA . ASP A 1 127 ? 33.490 17.652 35.577 1.00 81.85 127 ASP A CA 1
ATOM 954 C C . ASP A 1 127 ? 33.955 18.483 34.395 1.00 77.58 127 ASP A C 1
ATOM 955 O O . ASP A 1 127 ? 34.904 18.115 33.708 1.00 81.12 127 ASP A O 1
ATOM 960 N N . ASN A 1 128 ? 33.269 19.598 34.161 1.00 76.04 128 ASN A N 1
ATOM 961 C CA . ASN A 1 128 ? 33.615 20.501 33.073 1.00 84.53 128 ASN A CA 1
ATOM 962 C C . ASN A 1 128 ? 35.040 21.015 33.254 1.00 93.28 128 ASN A C 1
ATOM 963 O O . ASN A 1 128 ? 35.819 21.064 32.295 1.00 98.21 128 ASN A O 1
ATOM 968 N N . VAL A 1 129 ? 35.362 21.411 34.487 1.00 95.15 129 VAL A N 1
ATOM 969 C CA . VAL A 1 129 ? 36.689 21.919 34.808 1.00 93.92 129 VAL A CA 1
ATOM 970 C C . VAL A 1 129 ? 37.756 20.837 34.575 1.00 97.18 129 VAL A C 1
ATOM 971 O O . VAL A 1 129 ? 38.076 20.016 35.446 1.00 93.18 129 VAL A O 1
ATOM 975 N N . GLN A 1 130 ? 38.263 20.841 33.341 1.00 98.25 130 GLN A N 1
ATOM 976 C CA . GLN A 1 130 ? 39.282 19.903 32.884 1.00 100.00 130 GLN A CA 1
ATOM 977 C C . GLN A 1 130 ? 40.635 20.207 33.531 1.00 100.00 130 GLN A C 1
ATOM 978 O O . GLN A 1 130 ? 41.569 19.399 33.467 1.00 94.36 130 GLN A O 1
ATOM 984 N N . GLU A 1 131 ? 40.723 21.390 34.129 1.00 99.21 131 GLU A N 1
ATOM 985 C CA . GLU A 1 131 ? 41.919 21.841 34.812 1.00 93.80 131 GLU A CA 1
ATOM 986 C C . GLU A 1 131 ? 41.705 21.773 36.315 1.00 95.39 131 GLU A C 1
ATOM 987 O O . GLU A 1 131 ? 41.404 22.792 36.946 1.00 100.00 131 GLU A O 1
ATOM 993 N N . LYS A 1 132 ? 41.819 20.576 36.890 1.00 91.29 132 LYS A N 1
ATOM 994 C CA . LYS A 1 132 ? 41.635 20.405 38.331 1.00 88.51 132 LYS A CA 1
ATOM 995 C C . LYS A 1 132 ? 42.563 21.343 39.086 1.00 91.26 132 LYS A C 1
ATOM 996 O O . LYS A 1 132 ? 42.259 21.755 40.214 1.00 93.50 132 LYS A O 1
ATOM 1002 N N . ALA A 1 133 ? 43.691 21.678 38.449 1.00 88.67 133 ALA A N 1
ATOM 1003 C CA . ALA A 1 133 ? 44.703 22.596 38.993 1.00 83.05 133 ALA A CA 1
ATOM 1004 C C . ALA A 1 133 ? 44.091 23.939 39.322 1.00 76.86 133 ALA A C 1
ATOM 1005 O O . ALA A 1 133 ? 44.755 24.832 39.833 1.00 75.77 133 ALA A O 1
ATOM 1007 N N . ASP A 1 134 ? 42.825 24.084 38.937 1.00 66.68 134 ASP A N 1
ATOM 1008 C CA . ASP A 1 134 ? 42.046 25.280 39.227 1.00 63.00 134 ASP A CA 1
ATOM 1009 C C . ASP A 1 134 ? 41.109 24.971 40.374 1.00 57.13 134 ASP A C 1
ATOM 1010 O O . ASP A 1 134 ? 40.878 25.827 41.230 1.00 57.23 134 ASP A O 1
ATOM 1015 N N . LEU A 1 135 ? 40.624 23.723 40.417 1.00 48.64 135 LEU A N 1
ATOM 1016 C CA . LEU A 1 135 ? 39.650 23.249 41.405 1.00 46.70 135 LEU A CA 1
ATOM 1017 C C . LEU A 1 135 ? 40.096 23.333 42.859 1.00 48.31 135 LEU A C 1
ATOM 1018 O O . LEU A 1 135 ? 39.553 24.138 43.609 1.00 51.11 135 LEU A O 1
ATOM 1023 N N . LEU A 1 136 ? 41.061 22.512 43.273 1.00 40.93 136 LEU A N 1
ATOM 1024 C CA . LEU A 1 136 ? 41.486 22.515 44.673 1.00 30.64 136 LEU A CA 1
ATOM 1025 C C . LEU A 1 136 ? 41.723 23.925 45.225 1.00 33.80 136 LEU A C 1
ATOM 1026 O O . LEU A 1 136 ? 41.220 24.264 46.288 1.00 41.84 136 LEU A O 1
ATOM 1031 N N . PRO A 1 137 ? 42.496 24.759 44.528 1.00 28.37 137 PRO A N 1
ATOM 1032 C CA . PRO A 1 137 ? 42.726 26.110 45.046 1.00 35.03 137 PRO A CA 1
ATOM 1033 C C . PRO A 1 137 ? 41.424 26.833 45.252 1.00 33.00 137 PRO A C 1
ATOM 1034 O O . PRO A 1 137 ? 41.234 27.530 46.247 1.00 40.39 137 PRO A O 1
ATOM 1038 N N . HIS A 1 138 ? 40.533 26.653 44.283 1.00 35.22 138 HIS A N 1
ATOM 1039 C CA . HIS A 1 138 ? 39.226 27.282 44.291 1.00 43.20 138 HIS A CA 1
ATOM 1040 C C . HIS A 1 138 ? 38.394 26.808 45.490 1.00 48.68 138 HIS A C 1
ATOM 1041 O O . HIS A 1 138 ? 37.908 27.626 46.279 1.00 43.20 138 HIS A O 1
ATOM 1048 N N . LEU A 1 139 ? 38.260 25.493 45.639 1.00 35.13 139 LEU A N 1
ATOM 1049 C CA . LEU A 1 139 ? 37.487 24.931 46.726 1.00 29.79 139 LEU A CA 1
ATOM 1050 C C . LEU A 1 139 ? 37.992 25.402 48.083 1.00 35.55 139 LEU A C 1
ATOM 1051 O O . LEU A 1 139 ? 37.190 25.649 48.988 1.00 39.24 139 LEU A O 1
ATOM 1056 N N . GLN A 1 140 ? 39.309 25.570 48.217 1.00 35.60 140 GLN A N 1
ATOM 1057 C CA . GLN A 1 140 ? 39.894 26.034 49.479 1.00 29.42 140 GLN A CA 1
ATOM 1058 C C . GLN A 1 140 ? 39.537 27.476 49.738 1.00 19.84 140 GLN A C 1
ATOM 1059 O O . GLN A 1 140 ? 39.414 27.908 50.886 1.00 27.54 140 GLN A O 1
ATOM 1065 N N . PHE A 1 141 ? 39.381 28.221 48.657 1.00 27.15 141 PHE A N 1
ATOM 1066 C CA . PHE A 1 141 ? 39.000 29.626 48.720 1.00 33.22 141 PHE A CA 1
ATOM 1067 C C . PHE A 1 141 ? 37.500 29.752 49.033 1.00 44.47 141 PHE A C 1
ATOM 1068 O O . PHE A 1 141 ? 37.056 30.706 49.697 1.00 42.69 141 PHE A O 1
ATOM 1076 N N . LEU A 1 142 ? 36.726 28.792 48.522 1.00 34.61 142 LEU A N 1
ATOM 1077 C CA . LEU A 1 142 ? 35.287 28.758 48.753 1.00 32.10 142 LEU A CA 1
ATOM 1078 C C . LEU A 1 142 ? 35.001 28.473 50.215 1.00 32.72 142 LEU A C 1
ATOM 1079 O O . LEU A 1 142 ? 34.278 29.222 50.870 1.00 33.36 142 LEU A O 1
ATOM 1084 N N . ALA A 1 143 ? 35.579 27.390 50.723 1.00 29.78 143 ALA A N 1
ATOM 1085 C CA . ALA A 1 143 ? 35.422 27.022 52.117 1.00 26.20 143 ALA A CA 1
ATOM 1086 C C . ALA A 1 143 ? 35.867 28.175 53.033 1.00 25.51 143 ALA A C 1
ATOM 1087 O O . ALA A 1 143 ? 35.426 28.268 54.165 1.00 43.20 143 ALA A O 1
ATOM 1089 N N . SER A 1 144 ? 36.697 29.075 52.516 1.00 32.83 144 SER A N 1
ATOM 1090 C CA . SER A 1 144 ? 37.186 30.222 53.281 1.00 37.10 144 SER A CA 1
ATOM 1091 C C . SER A 1 144 ? 36.155 31.323 53.352 1.00 43.49 144 SER A C 1
ATOM 1092 O O . SER A 1 144 ? 36.388 32.342 54.005 1.00 57.99 144 SER A O 1
ATOM 1095 N N . GLN A 1 145 ? 35.038 31.142 52.649 1.00 48.32 145 GLN A N 1
ATOM 1096 C CA . GLN A 1 145 ? 33.978 32.158 52.603 1.00 45.73 145 GLN A CA 1
ATOM 1097 C C . GLN A 1 145 ? 33.009 32.086 53.785 1.00 40.48 145 GLN A C 1
ATOM 1098 O O . GLN A 1 145 ? 32.395 33.096 54.144 1.00 37.43 145 GLN A O 1
ATOM 1104 N N . MET A 1 146 ? 32.878 30.902 54.376 1.00 24.43 146 MET A N 1
ATOM 1105 C CA . MET A 1 146 ? 32.036 30.694 55.546 1.00 29.09 146 MET A CA 1
ATOM 1106 C C . MET A 1 146 ? 32.021 29.237 55.925 1.00 34.68 146 MET A C 1
ATOM 1107 O O . MET A 1 146 ? 32.544 28.401 55.183 1.00 29.75 146 MET A O 1
ATOM 1112 N N . ASN A 1 147 ? 31.443 28.925 57.083 1.00 34.76 147 ASN A N 1
ATOM 1113 C CA . ASN A 1 147 ? 31.425 27.544 57.518 1.00 34.82 147 ASN A CA 1
ATOM 1114 C C . ASN A 1 147 ? 30.268 26.786 56.930 1.00 32.43 147 ASN A C 1
ATOM 1115 O O . ASN A 1 147 ? 29.149 26.849 57.406 1.00 46.52 147 ASN A O 1
ATOM 1120 N N . PHE A 1 148 ? 30.554 26.082 55.859 1.00 28.49 148 PHE A N 1
ATOM 1121 C CA . PHE A 1 148 ? 29.555 25.281 55.221 1.00 23.75 148 PHE A CA 1
ATOM 1122 C C . PHE A 1 148 ? 29.375 24.006 56.042 1.00 29.28 148 PHE A C 1
ATOM 1123 O O . PHE A 1 148 ? 30.308 23.535 56.688 1.00 32.77 148 PHE A O 1
ATOM 1131 N N . LEU A 1 149 ? 28.145 23.517 56.103 1.00 36.19 149 LEU A N 1
ATOM 1132 C CA . LEU A 1 149 ? 27.839 22.289 56.812 1.00 33.17 149 LEU A CA 1
ATOM 1133 C C . LEU A 1 149 ? 28.553 21.179 56.087 1.00 29.92 149 LEU A C 1
ATOM 1134 O O . LEU A 1 149 ? 29.014 20.208 56.679 1.00 31.30 149 LEU A O 1
ATOM 1139 N N . ASP A 1 150 ? 28.639 21.366 54.776 1.00 38.35 150 ASP A N 1
ATOM 1140 C CA . ASP A 1 150 ? 29.248 20.408 53.874 1.00 29.15 150 ASP A CA 1
ATOM 1141 C C . ASP A 1 150 ? 29.553 21.074 52.517 1.00 33.80 150 ASP A C 1
ATOM 1142 O O . ASP A 1 150 ? 28.983 22.114 52.154 1.00 24.82 150 ASP A O 1
ATOM 1147 N N . ILE A 1 151 ? 30.531 20.513 51.821 1.00 36.69 151 ILE A N 1
ATOM 1148 C CA . ILE A 1 151 ? 30.901 20.968 50.491 1.00 32.37 151 ILE A CA 1
ATOM 1149 C C . ILE A 1 151 ? 30.794 19.738 49.619 1.00 33.19 151 ILE A C 1
ATOM 1150 O O . ILE A 1 151 ? 31.560 18.788 49.776 1.00 30.38 151 ILE A O 1
ATOM 1155 N N . VAL A 1 152 ? 29.796 19.712 48.752 1.00 36.33 152 VAL A N 1
ATOM 1156 C CA . VAL A 1 152 ? 29.607 18.548 47.924 1.00 33.13 152 VAL A CA 1
ATOM 1157 C C . VAL A 1 152 ? 29.554 18.903 46.451 1.00 35.79 152 VAL A C 1
ATOM 1158 O O . VAL A 1 152 ? 28.857 19.842 46.036 1.00 32.85 152 VAL A O 1
ATOM 1162 N N . PRO A 1 153 ? 30.399 18.220 45.658 1.00 37.58 153 PRO A N 1
ATOM 1163 C CA . PRO A 1 153 ? 30.493 18.408 44.221 1.00 41.15 153 PRO A CA 1
ATOM 1164 C C . PRO A 1 153 ? 29.443 17.492 43.605 1.00 43.44 153 PRO A C 1
ATOM 1165 O O . PRO A 1 153 ? 29.246 16.340 44.029 1.00 37.42 153 PRO A O 1
ATOM 1169 N N . ILE A 1 154 ? 28.733 18.041 42.636 1.00 42.18 154 ILE A N 1
ATOM 1170 C CA . ILE A 1 154 ? 27.684 17.314 41.971 1.00 39.96 154 ILE A CA 1
ATOM 1171 C C . ILE A 1 154 ? 27.742 17.525 40.474 1.00 47.59 154 ILE A C 1
ATOM 1172 O O . ILE A 1 154 ? 28.481 18.369 39.956 1.00 42.61 154 ILE A O 1
ATOM 1177 N N . SER A 1 155 ? 26.936 16.708 39.818 1.00 57.56 155 SER A N 1
ATOM 1178 C CA . SER A 1 155 ? 26.662 16.740 38.401 1.00 65.17 155 SER A CA 1
ATOM 1179 C C . SER A 1 155 ? 25.160 16.601 38.376 1.00 72.79 155 SER A C 1
ATOM 1180 O O . SER A 1 155 ? 24.641 15.520 38.636 1.00 80.25 155 SER A O 1
ATOM 1183 N N . ALA A 1 156 ? 24.457 17.703 38.181 1.00 75.01 156 ALA A N 1
ATOM 1184 C CA . ALA A 1 156 ? 23.009 17.650 38.214 1.00 78.45 156 ALA A CA 1
ATOM 1185 C C . ALA A 1 156 ? 22.400 16.783 37.096 1.00 88.63 156 ALA A C 1
ATOM 1186 O O . ALA A 1 156 ? 21.353 16.158 37.297 1.00 93.17 156 ALA A O 1
ATOM 1188 N N . GLU A 1 157 ? 23.089 16.681 35.956 1.00 88.64 157 GLU A N 1
ATOM 1189 C CA . GLU A 1 157 ? 22.610 15.897 34.809 1.00 86.66 157 GLU A CA 1
ATOM 1190 C C . GLU A 1 157 ? 22.969 14.400 34.934 1.00 81.63 157 GLU A C 1
ATOM 1191 O O . GLU A 1 157 ? 22.532 13.564 34.130 1.00 89.53 157 GLU A O 1
ATOM 1197 N N . THR A 1 158 ? 23.723 14.055 35.969 1.00 65.57 158 THR A N 1
ATOM 1198 C CA . THR A 1 158 ? 24.104 12.665 36.210 1.00 51.09 158 THR A CA 1
ATOM 1199 C C . THR A 1 158 ? 23.536 12.226 37.552 1.00 56.80 158 THR A C 1
ATOM 1200 O O . THR A 1 158 ? 23.216 11.050 37.770 1.00 48.20 158 THR A O 1
ATOM 1204 N N . GLY A 1 159 ? 23.371 13.224 38.420 1.00 61.31 159 GLY A N 1
ATOM 1205 C CA . GLY A 1 159 ? 22.897 13.012 39.773 1.00 73.97 159 GLY A CA 1
ATOM 1206 C C . GLY A 1 159 ? 24.033 12.534 40.659 1.00 67.64 159 GLY A C 1
ATOM 1207 O O . GLY A 1 159 ? 23.811 11.728 41.574 1.00 64.90 159 GLY A O 1
ATOM 1208 N N . LEU A 1 160 ? 25.235 13.058 40.392 1.00 65.58 160 LEU A N 1
ATOM 1209 C CA . LEU A 1 160 ? 26.456 12.676 41.101 1.00 66.23 160 LEU A CA 1
ATOM 1210 C C . LEU A 1 160 ? 26.232 12.521 42.580 1.00 68.57 160 LEU A C 1
ATOM 1211 O O . LEU A 1 160 ? 26.243 11.400 43.094 1.00 78.24 160 LEU A O 1
ATOM 1216 N N . ASN A 1 161 ? 26.048 13.634 43.271 1.00 66.48 161 ASN A N 1
ATOM 1217 C CA . ASN A 1 161 ? 25.797 13.562 44.694 1.00 62.79 161 ASN A CA 1
ATOM 1218 C C . ASN A 1 161 ? 24.482 14.197 45.062 1.00 61.69 161 ASN A C 1
ATOM 1219 O O . ASN A 1 161 ? 24.395 15.014 45.978 1.00 65.15 161 ASN A O 1
ATOM 1224 N N . VAL A 1 162 ? 23.451 13.814 44.316 1.00 58.84 162 VAL A N 1
ATOM 1225 C CA . VAL A 1 162 ? 22.117 14.309 44.580 1.00 59.42 162 VAL A CA 1
ATOM 1226 C C . VAL A 1 162 ? 21.512 13.504 45.723 1.00 53.88 162 VAL A C 1
ATOM 1227 O O . VAL A 1 162 ? 20.787 14.041 46.558 1.00 55.27 162 VAL A O 1
ATOM 1231 N N . ASP A 1 163 ? 21.852 12.220 45.773 1.00 55.23 163 ASP A N 1
ATOM 1232 C CA . ASP A 1 163 ? 21.395 11.328 46.835 1.00 54.09 163 ASP A CA 1
ATOM 1233 C C . ASP A 1 163 ? 21.967 11.792 48.174 1.00 51.89 163 ASP A C 1
ATOM 1234 O O . ASP A 1 163 ? 21.330 11.687 49.220 1.00 54.60 163 ASP A O 1
ATOM 1239 N N . THR A 1 164 ? 23.187 12.311 48.116 1.00 39.81 164 THR A N 1
ATOM 1240 C CA . THR A 1 164 ? 23.877 12.799 49.284 1.00 32.09 164 THR A CA 1
ATOM 1241 C C . THR A 1 164 ? 23.209 14.039 49.776 1.00 22.01 164 THR A C 1
ATOM 1242 O O . THR A 1 164 ? 22.986 14.186 50.964 1.00 40.40 164 THR A O 1
ATOM 1246 N N . ILE A 1 165 ? 22.897 14.940 48.862 1.00 28.26 165 ILE A N 1
ATOM 1247 C CA . ILE A 1 165 ? 22.184 16.155 49.225 1.00 26.44 165 ILE A CA 1
ATOM 1248 C C . ILE A 1 165 ? 20.760 15.795 49.668 1.00 29.19 165 ILE A C 1
ATOM 1249 O O . ILE A 1 165 ? 20.181 16.443 50.527 1.00 34.24 165 ILE A O 1
ATOM 1254 N N . ALA A 1 166 ? 20.212 14.724 49.110 1.00 29.55 166 ALA A N 1
ATOM 1255 C CA . ALA A 1 166 ? 18.865 14.293 49.473 1.00 32.16 166 ALA A CA 1
ATOM 1256 C C . ALA A 1 166 ? 18.815 13.831 50.932 1.00 35.02 166 ALA A C 1
ATOM 1257 O O . ALA A 1 166 ? 17.852 14.100 51.657 1.00 39.21 166 ALA A O 1
ATOM 1259 N N . ALA A 1 167 ? 19.872 13.136 51.343 1.00 43.77 167 ALA A N 1
ATOM 1260 C CA . ALA A 1 167 ? 20.021 12.612 52.705 1.00 34.96 167 ALA A CA 1
ATOM 1261 C C . ALA A 1 167 ? 20.203 13.718 53.755 1.00 31.97 167 ALA A C 1
ATOM 1262 O O . ALA A 1 167 ? 19.603 13.683 54.813 1.00 40.34 167 ALA A O 1
ATOM 1264 N N . ILE A 1 168 ? 21.029 14.705 53.468 1.00 28.83 168 ILE A N 1
ATOM 1265 C CA . ILE A 1 168 ? 21.223 15.781 54.416 1.00 28.37 168 ILE A CA 1
ATOM 1266 C C . ILE A 1 168 ? 19.927 16.532 54.584 1.00 34.81 168 ILE A C 1
ATOM 1267 O O . ILE A 1 168 ? 19.526 16.841 55.701 1.00 44.80 168 ILE A O 1
ATOM 1272 N N . VAL A 1 169 ? 19.280 16.794 53.448 1.00 42.52 169 VAL A N 1
ATOM 1273 C CA . VAL A 1 169 ? 18.005 17.514 53.369 1.00 38.01 169 VAL A CA 1
ATOM 1274 C C . VAL A 1 169 ? 16.950 16.872 54.246 1.00 31.15 169 VAL A C 1
ATOM 1275 O O . VAL A 1 169 ? 16.256 17.542 55.017 1.00 27.10 169 VAL A O 1
ATOM 1279 N N . ARG A 1 170 ? 16.830 15.564 54.152 1.00 25.39 170 ARG A N 1
ATOM 1280 C CA . ARG A 1 170 ? 15.842 14.933 54.973 1.00 32.08 170 ARG A CA 1
ATOM 1281 C C . ARG A 1 170 ? 16.201 15.061 56.467 1.00 41.42 170 ARG A C 1
ATOM 1282 O O . ARG A 1 170 ? 15.301 15.283 57.270 1.00 43.24 170 ARG A O 1
ATOM 1290 N N . LYS A 1 171 ? 17.513 15.018 56.804 1.00 50.43 171 LYS A N 1
ATOM 1291 C CA . LYS A 1 171 ? 18.027 15.151 58.177 1.00 46.37 171 LYS A CA 1
ATOM 1292 C C . LYS A 1 171 ? 17.739 16.436 58.773 1.00 37.04 171 LYS A C 1
ATOM 1293 O O . LYS A 1 171 ? 18.034 16.666 59.936 1.00 41.08 171 LYS A O 1
ATOM 1299 N N . HIS A 1 172 ? 17.235 17.321 57.951 1.00 28.19 172 HIS A N 1
ATOM 1300 C CA . HIS A 1 172 ? 16.971 18.638 58.434 1.00 31.12 172 HIS A CA 1
ATOM 1301 C C . HIS A 1 172 ? 15.519 18.958 58.494 1.00 32.33 172 HIS A C 1
ATOM 1302 O O . HIS A 1 172 ? 15.150 20.084 58.838 1.00 33.82 172 HIS A O 1
ATOM 1309 N N . LEU A 1 173 ? 14.697 17.975 58.157 1.00 31.19 173 LEU A N 1
ATOM 1310 C CA . LEU A 1 173 ? 13.258 18.153 58.197 1.00 24.22 173 LEU A CA 1
ATOM 1311 C C . LEU A 1 173 ? 12.785 18.024 59.630 1.00 23.14 173 LEU A C 1
ATOM 1312 O O . LEU A 1 173 ? 12.927 16.972 60.270 1.00 29.11 173 LEU A O 1
ATOM 1317 N N . PRO A 1 174 ? 12.247 19.115 60.167 1.00 18.58 174 PRO A N 1
ATOM 1318 C CA . PRO A 1 174 ? 11.765 19.109 61.542 1.00 31.40 174 PRO A CA 1
ATOM 1319 C C . PRO A 1 174 ? 10.558 18.202 61.690 1.00 41.85 174 PRO A C 1
ATOM 1320 O O . PRO A 1 174 ? 9.873 17.921 60.699 1.00 47.55 174 PRO A O 1
ATOM 1324 N N . GLU A 1 175 ? 10.345 17.700 62.910 1.00 51.59 175 GLU A N 1
ATOM 1325 C CA . GLU A 1 175 ? 9.195 16.847 63.200 1.00 47.50 175 GLU A CA 1
ATOM 1326 C C . GLU A 1 175 ? 7.950 17.700 63.093 1.00 37.86 175 GLU A C 1
ATOM 1327 O O . GLU A 1 175 ? 7.862 18.747 63.725 1.00 34.36 175 GLU A O 1
ATOM 1333 N N . ALA A 1 176 ? 7.021 17.282 62.248 1.00 30.57 176 ALA A N 1
ATOM 1334 C CA . ALA A 1 176 ? 5.800 18.042 62.028 1.00 30.49 176 ALA A CA 1
ATOM 1335 C C . ALA A 1 176 ? 4.891 17.351 61.018 1.00 37.62 176 ALA A C 1
ATOM 1336 O O . ALA A 1 176 ? 5.288 16.425 60.303 1.00 32.49 176 ALA A O 1
ATOM 1338 N N . THR A 1 177 ? 3.651 17.809 60.982 1.00 39.25 177 THR A N 1
ATOM 1339 C CA . THR A 1 177 ? 2.676 17.280 60.053 1.00 36.90 177 THR A CA 1
ATOM 1340 C C . THR A 1 177 ? 2.933 17.928 58.695 1.00 29.23 177 THR A C 1
ATOM 1341 O O . THR A 1 177 ? 3.410 19.072 58.628 1.00 36.98 177 THR A O 1
ATOM 1345 N N . HIS A 1 178 ? 2.666 17.203 57.618 1.00 23.98 178 HIS A N 1
ATOM 1346 C CA . HIS A 1 178 ? 2.873 17.778 56.302 1.00 27.11 178 HIS A CA 1
ATOM 1347 C C . HIS A 1 178 ? 1.952 18.975 56.124 1.00 19.29 178 HIS A C 1
ATOM 1348 O O . HIS A 1 178 ? 0.828 18.947 56.587 1.00 38.36 178 HIS A O 1
ATOM 1355 N N . HIS A 1 179 ? 2.438 20.036 55.496 1.00 27.47 179 HIS A N 1
ATOM 1356 C CA . HIS A 1 179 ? 1.614 21.210 55.211 1.00 28.08 179 HIS A CA 1
ATOM 1357 C C . HIS A 1 179 ? 0.765 20.999 53.942 1.00 35.13 179 HIS A C 1
ATOM 1358 O O . HIS A 1 179 ? -0.351 21.526 53.828 1.00 38.76 179 HIS A O 1
ATOM 1365 N N . PHE A 1 180 ? 1.315 20.246 52.989 1.00 25.78 180 PHE A N 1
ATOM 1366 C CA . PHE A 1 180 ? 0.676 20.045 51.692 1.00 24.97 180 PHE A CA 1
ATOM 1367 C C . PHE A 1 180 ? 0.180 18.628 51.413 1.00 25.33 180 PHE A C 1
ATOM 1368 O O . PHE A 1 180 ? 0.689 17.642 51.975 1.00 20.93 180 PHE A O 1
ATOM 1376 N N . PRO A 1 181 ? -0.886 18.520 50.581 1.00 23.23 181 PRO A N 1
ATOM 1377 C CA . PRO A 1 181 ? -1.410 17.207 50.218 1.00 18.80 181 PRO A CA 1
ATOM 1378 C C . PRO A 1 181 ? -0.269 16.698 49.315 1.00 29.08 181 PRO A C 1
ATOM 1379 O O . PRO A 1 181 ? 0.529 17.497 48.809 1.00 35.99 181 PRO A O 1
ATOM 1383 N N . GLU A 1 182 ? -0.217 15.397 49.081 1.00 26.00 182 GLU A N 1
ATOM 1384 C CA . GLU A 1 182 ? 0.836 14.799 48.302 1.00 18.57 182 GLU A CA 1
ATOM 1385 C C . GLU A 1 182 ? 1.163 15.474 46.984 1.00 41.56 182 GLU A C 1
ATOM 1386 O O . GLU A 1 182 ? 2.211 16.112 46.873 1.00 64.76 182 GLU A O 1
ATOM 1392 N N . ASP A 1 183 ? 0.285 15.371 45.993 1.00 47.62 183 ASP A N 1
ATOM 1393 C CA . ASP A 1 183 ? 0.614 15.918 44.680 1.00 45.34 183 ASP A CA 1
ATOM 1394 C C . ASP A 1 183 ? 0.035 17.305 44.387 1.00 47.66 183 ASP A C 1
ATOM 1395 O O . ASP A 1 183 ? -0.448 17.558 43.289 1.00 56.93 183 ASP A O 1
ATOM 1400 N N . TYR A 1 184 ? 0.124 18.210 45.355 1.00 49.85 184 TYR A N 1
ATOM 1401 C CA . TYR A 1 184 ? -0.384 19.576 45.196 1.00 39.54 184 TYR A CA 1
ATOM 1402 C C . TYR A 1 184 ? 0.414 20.316 44.093 1.00 42.52 184 TYR A C 1
ATOM 1403 O O . TYR A 1 184 ? 1.576 20.005 43.863 1.00 47.87 184 TYR A O 1
ATOM 1412 N N . ILE A 1 185 ? -0.247 21.241 43.402 1.00 33.55 185 ILE A N 1
ATOM 1413 C CA . ILE A 1 185 ? 0.418 22.053 42.375 1.00 47.85 185 ILE A CA 1
ATOM 1414 C C . ILE A 1 185 ? 0.632 23.495 42.860 1.00 49.65 185 ILE A C 1
ATOM 1415 O O . ILE A 1 185 ? -0.331 24.201 43.198 1.00 41.48 185 ILE A O 1
ATOM 1420 N N . THR A 1 186 ? 1.901 23.900 42.854 1.00 56.30 186 THR A N 1
ATOM 1421 C CA . THR A 1 186 ? 2.338 25.232 43.275 1.00 47.74 186 THR A CA 1
ATOM 1422 C C . THR A 1 186 ? 2.277 26.229 42.124 1.00 51.40 186 THR A C 1
ATOM 1423 O O . THR A 1 186 ? 2.332 27.453 42.330 1.00 44.58 186 THR A O 1
ATOM 1427 N N . ASP A 1 187 ? 2.220 25.675 40.912 1.00 56.01 187 ASP A N 1
ATOM 1428 C CA . ASP A 1 187 ? 2.102 26.414 39.667 1.00 55.07 187 ASP A CA 1
ATOM 1429 C C . ASP A 1 187 ? 0.743 26.073 39.071 1.00 49.20 187 ASP A C 1
ATOM 1430 O O . ASP A 1 187 ? 0.521 24.983 38.533 1.00 43.85 187 ASP A O 1
ATOM 1435 N N . ARG A 1 188 ? -0.184 27.002 39.212 1.00 54.00 188 ARG A N 1
ATOM 1436 C CA . ARG A 1 188 ? -1.530 26.762 38.733 1.00 71.43 188 ARG A CA 1
ATOM 1437 C C . ARG A 1 188 ? -1.827 27.472 37.428 1.00 73.37 188 ARG A C 1
ATOM 1438 O O . ARG A 1 188 ? -2.980 27.494 36.974 1.00 76.14 188 ARG A O 1
ATOM 1446 N N . SER A 1 189 ? -0.777 28.030 36.829 1.00 68.47 189 SER A N 1
ATOM 1447 C CA . SER A 1 189 ? -0.865 28.753 35.562 1.00 62.13 189 SER A CA 1
ATOM 1448 C C . SER A 1 189 ? -1.210 27.830 34.407 1.00 54.79 189 SER A C 1
ATOM 1449 O O . SER A 1 189 ? -1.034 26.614 34.491 1.00 48.10 189 SER A O 1
ATOM 1452 N N . GLN A 1 190 ? -1.727 28.427 33.341 1.00 56.10 190 GLN A N 1
ATOM 1453 C CA . GLN A 1 190 ? -2.018 27.635 32.153 1.00 56.02 190 GLN A CA 1
ATOM 1454 C C . GLN A 1 190 ? -0.743 27.069 31.541 1.00 48.02 190 GLN A C 1
ATOM 1455 O O . GLN A 1 190 ? -0.707 25.939 31.101 1.00 30.65 190 GLN A O 1
ATOM 1461 N N . ARG A 1 191 ? 0.311 27.894 31.639 1.00 43.40 191 ARG A N 1
ATOM 1462 C CA . ARG A 1 191 ? 1.609 27.479 31.137 1.00 47.27 191 ARG A CA 1
ATOM 1463 C C . ARG A 1 191 ? 2.026 26.151 31.773 1.00 54.87 191 ARG A C 1
ATOM 1464 O O . ARG A 1 191 ? 2.523 25.273 31.067 1.00 64.11 191 ARG A O 1
ATOM 1472 N N . PHE A 1 192 ? 1.789 25.981 33.080 1.00 50.43 192 PHE A N 1
ATOM 1473 C CA . PHE A 1 192 ? 2.121 24.715 33.741 1.00 39.96 192 PHE A CA 1
ATOM 1474 C C . PHE A 1 192 ? 1.118 23.629 33.369 1.00 42.12 192 PHE A C 1
ATOM 1475 O O . PHE A 1 192 ? 1.461 22.447 33.288 1.00 41.49 192 PHE A O 1
ATOM 1483 N N . MET A 1 193 ? -0.134 24.028 33.187 1.00 45.83 193 MET A N 1
ATOM 1484 C CA . MET A 1 193 ? -1.165 23.080 32.804 1.00 50.02 193 MET A CA 1
ATOM 1485 C C . MET A 1 193 ? -0.778 22.424 31.485 1.00 41.77 193 MET A C 1
ATOM 1486 O O . MET A 1 193 ? -0.963 21.218 31.297 1.00 36.63 193 MET A O 1
ATOM 1491 N N . ALA A 1 194 ? -0.221 23.242 30.591 1.00 44.51 194 ALA A N 1
ATOM 1492 C CA . ALA A 1 194 ? 0.231 22.813 29.260 1.00 54.79 194 ALA A CA 1
ATOM 1493 C C . ALA A 1 194 ? 1.332 21.748 29.359 1.00 52.86 194 ALA A C 1
ATOM 1494 O O . ALA A 1 194 ? 1.203 20.643 28.798 1.00 49.24 194 ALA A O 1
ATOM 1496 N N . SER A 1 195 ? 2.403 22.095 30.086 1.00 53.51 195 SER A N 1
ATOM 1497 C CA . SER A 1 195 ? 3.552 21.209 30.316 1.00 39.24 195 SER A CA 1
ATOM 1498 C C . SER A 1 195 ? 3.056 19.887 30.868 1.00 40.40 195 SER A C 1
ATOM 1499 O O . SER A 1 195 ? 3.544 18.810 30.506 1.00 37.43 195 SER A O 1
ATOM 1502 N N . GLU A 1 196 ? 2.057 20.011 31.743 1.00 38.59 196 GLU A N 1
ATOM 1503 C CA . GLU A 1 196 ? 1.432 18.890 32.420 1.00 36.84 196 GLU A CA 1
ATOM 1504 C C . GLU A 1 196 ? 0.701 17.960 31.463 1.00 27.98 196 GLU A C 1
ATOM 1505 O O . GLU A 1 196 ? 0.726 16.740 31.629 1.00 28.31 196 GLU A O 1
ATOM 1511 N N . ILE A 1 197 ? 0.043 18.520 30.460 1.00 38.49 197 ILE A N 1
ATOM 1512 C CA . ILE A 1 197 ? -0.659 17.671 29.497 1.00 45.40 197 ILE A CA 1
ATOM 1513 C C . ILE A 1 197 ? 0.350 16.884 28.629 1.00 40.50 197 ILE A C 1
ATOM 1514 O O . ILE A 1 197 ? 0.171 15.671 28.358 1.00 26.88 197 ILE A O 1
ATOM 1519 N N . ILE A 1 198 ? 1.435 17.561 28.245 1.00 35.09 198 ILE A N 1
ATOM 1520 C CA . ILE A 1 198 ? 2.486 16.924 27.448 1.00 34.16 198 ILE A CA 1
ATOM 1521 C C . ILE A 1 198 ? 3.145 15.794 28.243 1.00 28.15 198 ILE A C 1
ATOM 1522 O O . ILE A 1 198 ? 3.369 14.705 27.723 1.00 34.53 198 ILE A O 1
ATOM 1527 N N . ARG A 1 199 ? 3.421 16.073 29.512 1.00 34.13 199 ARG A N 1
ATOM 1528 C CA . ARG A 1 199 ? 4.019 15.131 30.443 1.00 19.30 199 ARG A CA 1
ATOM 1529 C C . ARG A 1 199 ? 3.254 13.803 30.436 1.00 28.71 199 ARG A C 1
ATOM 1530 O O . ARG A 1 199 ? 3.860 12.730 30.367 1.00 27.73 199 ARG A O 1
ATOM 1538 N N . GLU A 1 200 ? 1.918 13.884 30.467 1.00 31.54 200 GLU A N 1
ATOM 1539 C CA . GLU A 1 200 ? 1.077 12.683 30.503 1.00 20.69 200 GLU A CA 1
ATOM 1540 C C . GLU A 1 200 ? 1.088 11.959 29.200 1.00 26.07 200 GLU A C 1
ATOM 1541 O O . GLU A 1 200 ? 1.077 10.731 29.172 1.00 18.62 200 GLU A O 1
ATOM 1547 N N . LYS A 1 201 ? 1.014 12.723 28.115 1.00 32.83 201 LYS A N 1
ATOM 1548 C CA . LYS A 1 201 ? 1.020 12.128 26.786 1.00 37.86 201 LYS A CA 1
ATOM 1549 C C . LYS A 1 201 ? 2.318 11.337 26.542 1.00 40.73 201 LYS A C 1
ATOM 1550 O O . LYS A 1 201 ? 2.295 10.249 25.944 1.00 33.70 201 LYS A O 1
ATOM 1556 N N . LEU A 1 202 ? 3.438 11.872 27.042 1.00 38.88 202 LEU A N 1
ATOM 1557 C CA . LEU A 1 202 ? 4.746 11.209 26.941 1.00 27.60 202 LEU A CA 1
ATOM 1558 C C . LEU A 1 202 ? 4.718 9.945 27.762 1.00 17.50 202 LEU A C 1
ATOM 1559 O O . LEU A 1 202 ? 5.092 8.886 27.297 1.00 22.43 202 LEU A O 1
ATOM 1564 N N . MET A 1 203 ? 4.261 10.071 28.999 1.00 23.13 203 MET A N 1
ATOM 1565 C CA . MET A 1 203 ? 4.167 8.931 29.889 1.00 29.13 203 MET A CA 1
ATOM 1566 C C . MET A 1 203 ? 3.259 7.856 29.282 1.00 33.20 203 MET A C 1
ATOM 1567 O O . MET A 1 203 ? 3.604 6.672 29.240 1.00 32.34 203 MET A O 1
ATOM 1572 N N . ARG A 1 204 ? 2.123 8.291 28.750 1.00 35.99 204 ARG A N 1
ATOM 1573 C CA . ARG A 1 204 ? 1.140 7.385 28.162 1.00 36.96 204 ARG A CA 1
ATOM 1574 C C . ARG A 1 204 ? 1.649 6.698 26.881 1.00 37.44 204 ARG A C 1
ATOM 1575 O O . ARG A 1 204 ? 1.725 5.468 26.816 1.00 28.52 204 ARG A O 1
ATOM 1583 N N . PHE A 1 205 ? 2.063 7.500 25.901 1.00 29.16 205 PHE A N 1
ATOM 1584 C CA . PHE A 1 205 ? 2.497 6.997 24.602 1.00 25.18 205 PHE A CA 1
ATOM 1585 C C . PHE A 1 205 ? 3.907 6.437 24.513 1.00 28.45 205 PHE A C 1
ATOM 1586 O O . PHE A 1 205 ? 4.125 5.520 23.732 1.00 26.12 205 PHE A O 1
ATOM 1594 N N . LEU A 1 206 ? 4.872 6.970 25.259 1.00 30.54 206 LEU A N 1
ATOM 1595 C CA . LEU A 1 206 ? 6.218 6.410 25.194 1.00 17.00 206 LEU A CA 1
ATOM 1596 C C . LEU A 1 206 ? 6.217 5.016 25.777 1.00 16.96 206 LEU A C 1
ATOM 1597 O O . LEU A 1 206 ? 6.867 4.124 25.261 1.00 27.56 206 LEU A O 1
ATOM 1602 N N . GLY A 1 207 ? 5.443 4.820 26.833 1.00 25.15 207 GLY A N 1
ATOM 1603 C CA . GLY A 1 207 ? 5.310 3.499 27.427 1.00 20.79 207 GLY A CA 1
ATOM 1604 C C . GLY A 1 207 ? 6.578 2.968 28.032 1.00 26.59 207 GLY A C 1
ATOM 1605 O O . GLY A 1 207 ? 7.279 3.690 28.733 1.00 35.25 207 GLY A O 1
ATOM 1606 N N . ALA A 1 208 ? 6.856 1.696 27.757 1.00 27.75 208 ALA A N 1
ATOM 1607 C CA . ALA A 1 208 ? 8.048 1.003 28.251 1.00 33.85 208 ALA A CA 1
ATOM 1608 C C . ALA A 1 208 ? 9.356 1.646 27.753 1.00 42.82 208 ALA A C 1
ATOM 1609 O O . ALA A 1 208 ? 10.429 1.390 28.297 1.00 59.32 208 ALA A O 1
ATOM 1611 N N . GLU A 1 209 ? 9.248 2.483 26.727 1.00 39.75 209 GLU A N 1
ATOM 1612 C CA . GLU A 1 209 ? 10.386 3.149 26.120 1.00 39.00 209 GLU A CA 1
ATOM 1613 C C . GLU A 1 209 ? 10.696 4.505 26.725 1.00 41.47 209 GLU A C 1
ATOM 1614 O O . GLU A 1 209 ? 11.580 5.196 26.225 1.00 48.05 209 GLU A O 1
ATOM 1620 N N . LEU A 1 210 ? 9.979 4.911 27.768 1.00 34.72 210 LEU A N 1
ATOM 1621 C CA . LEU A 1 210 ? 10.243 6.216 28.372 1.00 31.64 210 LEU A CA 1
ATOM 1622 C C . LEU A 1 210 ? 11.564 6.126 29.087 1.00 27.63 210 LEU A C 1
ATOM 1623 O O . LEU A 1 210 ? 11.798 5.178 29.822 1.00 32.60 210 LEU A O 1
ATOM 1628 N N . PRO A 1 211 ? 12.490 7.037 28.782 1.00 30.90 211 PRO A N 1
ATOM 1629 C CA . PRO A 1 211 ? 13.787 7.010 29.446 1.00 33.93 211 PRO A CA 1
ATOM 1630 C C . PRO A 1 211 ? 13.732 7.913 30.677 1.00 33.77 211 PRO A C 1
ATOM 1631 O O . PRO A 1 211 ? 12.731 8.601 30.922 1.00 35.42 211 PRO A O 1
ATOM 1635 N N . TYR A 1 212 ? 14.800 7.899 31.462 1.00 28.64 212 TYR A N 1
ATOM 1636 C CA . TYR A 1 212 ? 14.867 8.779 32.604 1.00 25.85 212 TYR A CA 1
ATOM 1637 C C . TYR A 1 212 ? 15.238 10.169 32.121 1.00 21.17 212 TYR A C 1
ATOM 1638 O O . TYR A 1 212 ? 15.600 10.370 30.972 1.00 36.56 212 TYR A O 1
ATOM 1647 N N . SER A 1 213 ? 15.084 11.135 33.000 1.00 36.99 213 SER A N 1
ATOM 1648 C CA . SER A 1 213 ? 15.510 12.498 32.750 1.00 33.38 213 SER A CA 1
ATOM 1649 C C . SER A 1 213 ? 14.861 13.223 31.593 1.00 30.75 213 SER A C 1
ATOM 1650 O O . SER A 1 213 ? 15.487 14.115 31.019 1.00 33.83 213 SER A O 1
ATOM 1653 N N . VAL A 1 214 ? 13.630 12.877 31.233 1.00 32.31 214 VAL A N 1
ATOM 1654 C CA . VAL A 1 214 ? 12.972 13.644 30.173 1.00 27.40 214 VAL A CA 1
ATOM 1655 C C . VAL A 1 214 ? 12.453 14.930 30.793 1.00 19.85 214 VAL A C 1
ATOM 1656 O O . VAL A 1 214 ? 12.122 14.941 31.962 1.00 35.64 214 VAL A O 1
ATOM 1660 N N . THR A 1 215 ? 12.401 16.015 30.044 1.00 20.49 215 THR A N 1
ATOM 1661 C CA . THR A 1 215 ? 11.916 17.258 30.616 1.00 23.68 215 THR A CA 1
ATOM 1662 C C . THR A 1 215 ? 11.054 18.023 29.629 1.00 38.48 215 THR A C 1
ATOM 1663 O O . THR A 1 215 ? 11.477 18.291 28.505 1.00 50.51 215 THR A O 1
ATOM 1667 N N . VAL A 1 216 ? 9.833 18.348 30.055 1.00 39.96 216 VAL A N 1
ATOM 1668 C CA . VAL A 1 216 ? 8.897 19.099 29.234 1.00 30.69 216 VAL A CA 1
ATOM 1669 C C . VAL A 1 216 ? 9.022 20.562 29.601 1.00 32.99 216 VAL A C 1
ATOM 1670 O O . VAL A 1 216 ? 9.377 20.874 30.731 1.00 38.99 216 VAL A O 1
ATOM 1674 N N . GLU A 1 217 ? 8.757 21.452 28.649 1.00 47.26 217 GLU A N 1
ATOM 1675 C CA . GLU A 1 217 ? 8.879 22.887 28.896 1.00 46.84 217 GLU A CA 1
ATOM 1676 C C . GLU A 1 217 ? 8.229 23.728 27.786 1.00 45.89 217 GLU A C 1
ATOM 1677 O O . GLU A 1 217 ? 8.454 23.488 26.605 1.00 50.45 217 GLU A O 1
ATOM 1683 N N . ILE A 1 218 ? 7.427 24.716 28.181 1.00 46.13 218 ILE A N 1
ATOM 1684 C CA . ILE A 1 218 ? 6.743 25.587 27.229 1.00 38.54 218 ILE A CA 1
ATOM 1685 C C . ILE A 1 218 ? 7.627 26.774 26.871 1.00 43.15 218 ILE A C 1
ATOM 1686 O O . ILE A 1 218 ? 7.883 27.629 27.709 1.00 43.56 218 ILE A O 1
ATOM 1691 N N . GLU A 1 219 ? 8.105 26.812 25.630 1.00 56.46 219 GLU A N 1
ATOM 1692 C CA . GLU A 1 219 ? 8.978 27.892 25.172 1.00 56.51 219 GLU A CA 1
ATOM 1693 C C . GLU A 1 219 ? 8.167 29.127 24.795 1.00 52.95 219 GLU A C 1
ATOM 1694 O O . GLU A 1 219 ? 8.690 30.244 24.750 1.00 51.83 219 GLU A O 1
ATOM 1700 N N . ARG A 1 220 ? 6.877 28.919 24.558 1.00 53.25 220 ARG A N 1
ATOM 1701 C CA . ARG A 1 220 ? 5.984 30.011 24.210 1.00 59.56 220 ARG A CA 1
ATOM 1702 C C . ARG A 1 220 ? 4.520 29.621 24.414 1.00 59.31 220 ARG A C 1
ATOM 1703 O O . ARG A 1 220 ? 4.077 28.545 24.017 1.00 59.69 220 ARG A O 1
ATOM 1711 N N . PHE A 1 221 ? 3.796 30.502 25.087 1.00 63.03 221 PHE A N 1
ATOM 1712 C CA . PHE A 1 221 ? 2.378 30.333 25.365 1.00 66.01 221 PHE A CA 1
ATOM 1713 C C . PHE A 1 221 ? 1.782 31.706 25.244 1.00 68.55 221 PHE A C 1
ATOM 1714 O O . PHE A 1 221 ? 2.037 32.560 26.089 1.00 81.61 221 PHE A O 1
ATOM 1722 N N . VAL A 1 222 ? 1.031 31.954 24.183 1.00 68.34 222 VAL A N 1
ATOM 1723 C CA . VAL A 1 222 ? 0.490 33.291 24.006 1.00 72.51 222 VAL A CA 1
ATOM 1724 C C . VAL A 1 222 ? -0.815 33.291 23.244 1.00 71.54 222 VAL A C 1
ATOM 1725 O O . VAL A 1 222 ? -1.438 32.254 23.019 1.00 66.61 222 VAL A O 1
ATOM 1729 N N . SER A 1 223 ? -1.238 34.505 22.916 1.00 79.15 223 SER A N 1
ATOM 1730 C CA . SER A 1 223 ? -2.401 34.760 22.092 1.00 82.00 223 SER A CA 1
ATOM 1731 C C . SER A 1 223 ? -1.860 35.360 20.786 1.00 90.73 223 SER A C 1
ATOM 1732 O O . SER A 1 223 ? -0.642 35.376 20.587 1.00 92.41 223 SER A O 1
ATOM 1735 N N . ASN A 1 224 ? -2.707 35.834 19.885 0.00 97.41 224 ASN A N 1
ATOM 1736 C CA . ASN A 1 224 ? -2.165 36.396 18.651 0.00 100.00 224 ASN A CA 1
ATOM 1737 C C . ASN A 1 224 ? -2.836 37.710 18.305 0.00 100.00 224 ASN A C 1
ATOM 1738 O O . ASN A 1 224 ? -3.740 38.171 19.004 0.00 100.00 224 ASN A O 1
ATOM 1743 N N . GLU A 1 225 ? -2.365 38.319 17.220 0.00 96.58 225 GLU A N 1
ATOM 1744 C CA . GLU A 1 225 ? -2.980 39.533 16.714 0.00 100.00 225 GLU A CA 1
ATOM 1745 C C . GLU A 1 225 ? -4.246 39.098 15.983 0.00 100.00 225 GLU A C 1
ATOM 1746 O O . GLU A 1 225 ? -5.112 39.907 15.661 0.00 100.00 225 GLU A O 1
ATOM 1752 N N . ARG A 1 226 ? -4.322 37.785 15.755 0.00 100.00 226 ARG A N 1
ATOM 1753 C CA . ARG A 1 226 ? -5.444 37.125 15.104 0.00 99.08 226 ARG A CA 1
ATOM 1754 C C . ARG A 1 226 ? -6.243 36.300 16.124 0.00 92.79 226 ARG A C 1
ATOM 1755 O O . ARG A 1 226 ? -7.244 35.670 15.783 0.00 84.34 226 ARG A O 1
ATOM 1763 N N . GLY A 1 227 ? -5.777 36.304 17.372 0.00 96.01 227 GLY A N 1
ATOM 1764 C CA . GLY A 1 227 ? -6.459 35.581 18.436 0.00 100.00 227 GLY A CA 1
ATOM 1765 C C . GLY A 1 227 ? -6.091 34.110 18.531 0.00 100.00 227 GLY A C 1
ATOM 1766 O O . GLY A 1 227 ? -5.537 33.531 17.594 0.00 100.00 227 GLY A O 1
ATOM 1767 N N . GLY A 1 228 ? -6.402 33.510 19.679 0.00 98.96 228 GLY A N 1
ATOM 1768 C CA . GLY A 1 228 ? -6.115 32.101 19.901 0.00 88.26 228 GLY A CA 1
ATOM 1769 C C . GLY A 1 228 ? -4.957 31.863 20.855 0.00 82.92 228 GLY A C 1
ATOM 1770 O O . GLY A 1 228 ? -4.379 32.809 21.384 0.00 75.91 228 GLY A O 1
ATOM 1771 N N . TYR A 1 229 ? -4.627 30.593 21.082 1.00 78.70 229 TYR A N 1
ATOM 1772 C CA . TYR A 1 229 ? -3.520 30.211 21.964 1.00 74.38 229 TYR A CA 1
ATOM 1773 C C . TYR A 1 229 ? -2.369 29.535 21.203 1.00 71.98 229 TYR A C 1
ATOM 1774 O O . TYR A 1 229 ? -2.522 28.431 20.670 1.00 63.54 229 TYR A O 1
ATOM 1783 N N . ASP A 1 230 ? -1.226 30.223 21.148 1.00 69.49 230 ASP A N 1
ATOM 1784 C CA . ASP A 1 230 ? -0.012 29.729 20.493 1.00 70.96 230 ASP A CA 1
ATOM 1785 C C . ASP A 1 230 ? 0.925 29.069 21.500 1.00 69.62 230 ASP A C 1
ATOM 1786 O O . ASP A 1 230 ? 1.683 29.739 22.209 1.00 70.33 230 ASP A O 1
ATOM 1791 N N . ILE A 1 231 ? 0.893 27.746 21.539 1.00 61.73 231 ILE A N 1
ATOM 1792 C CA . ILE A 1 231 ? 1.714 27.022 22.484 1.00 58.34 231 ILE A CA 1
ATOM 1793 C C . ILE A 1 231 ? 2.796 26.198 21.793 1.00 63.46 231 ILE A C 1
ATOM 1794 O O . ILE A 1 231 ? 2.540 25.428 20.862 1.00 62.66 231 ILE A O 1
ATOM 1799 N N . ASN A 1 232 ? 4.017 26.398 22.281 1.00 66.30 232 ASN A N 1
ATOM 1800 C CA . ASN A 1 232 ? 5.219 25.746 21.789 1.00 58.60 232 ASN A CA 1
ATOM 1801 C C . ASN A 1 232 ? 5.840 24.869 22.864 1.00 48.60 232 ASN A C 1
ATOM 1802 O O . ASN A 1 232 ? 6.406 25.373 23.836 1.00 41.49 232 ASN A O 1
ATOM 1807 N N . GLY A 1 233 ? 5.742 23.561 22.671 1.00 42.76 233 GLY A N 1
ATOM 1808 C CA . GLY A 1 233 ? 6.301 22.630 23.624 1.00 42.05 233 GLY A CA 1
ATOM 1809 C C . GLY A 1 233 ? 7.703 22.204 23.252 1.00 53.58 233 GLY A C 1
ATOM 1810 O O . GLY A 1 233 ? 8.015 22.049 22.074 1.00 59.34 233 GLY A O 1
ATOM 1811 N N . LEU A 1 234 ? 8.539 22.017 24.272 1.00 56.93 234 LEU A N 1
ATOM 1812 C CA . LEU A 1 234 ? 9.923 21.592 24.107 1.00 48.73 234 LEU A CA 1
ATOM 1813 C C . LEU A 1 234 ? 10.184 20.329 24.941 1.00 42.14 234 LEU A C 1
ATOM 1814 O O . LEU A 1 234 ? 10.154 20.380 26.161 1.00 54.83 234 LEU A O 1
ATOM 1819 N N . ILE A 1 235 ? 10.383 19.192 24.287 1.00 30.78 235 ILE A N 1
ATOM 1820 C CA . ILE A 1 235 ? 10.638 17.945 24.994 1.00 24.72 235 ILE A CA 1
ATOM 1821 C C . ILE A 1 235 ? 12.113 17.631 24.953 1.00 33.32 235 ILE A C 1
ATOM 1822 O O . ILE A 1 235 ? 12.591 17.095 23.963 1.00 42.72 235 ILE A O 1
ATOM 1827 N N . LEU A 1 236 ? 12.824 17.943 26.036 1.00 39.57 236 LEU A N 1
ATOM 1828 C CA . LEU A 1 236 ? 14.265 17.715 26.110 1.00 24.59 236 LEU A CA 1
ATOM 1829 C C . LEU A 1 236 ? 14.593 16.348 26.639 1.00 24.65 236 LEU A C 1
ATOM 1830 O O . LEU A 1 236 ? 14.028 15.902 27.621 1.00 37.60 236 LEU A O 1
ATOM 1835 N N . VAL A 1 237 ? 15.535 15.698 25.978 1.00 25.18 237 VAL A N 1
ATOM 1836 C CA . VAL A 1 237 ? 15.955 14.362 26.337 1.00 32.73 237 VAL A CA 1
ATOM 1837 C C . VAL A 1 237 ? 17.477 14.311 26.546 1.00 41.67 237 VAL A C 1
ATOM 1838 O O . VAL A 1 237 ? 18.193 15.218 26.117 1.00 45.61 237 VAL A O 1
ATOM 1842 N N . GLU A 1 238 ? 17.969 13.261 27.209 1.00 43.15 238 GLU A N 1
ATOM 1843 C CA . GLU A 1 238 ? 19.398 13.138 27.487 1.00 51.16 238 GLU A CA 1
ATOM 1844 C C . GLU A 1 238 ? 20.226 12.714 26.273 1.00 55.60 238 GLU A C 1
ATOM 1845 O O . GLU A 1 238 ? 21.147 13.427 25.868 1.00 46.13 238 GLU A O 1
ATOM 1851 N N . ARG A 1 239 ? 19.893 11.562 25.697 1.00 63.19 239 ARG A N 1
ATOM 1852 C CA . ARG A 1 239 ? 20.627 11.027 24.553 1.00 61.03 239 ARG A CA 1
ATOM 1853 C C . ARG A 1 239 ? 20.008 11.356 23.192 1.00 59.39 239 ARG A C 1
ATOM 1854 O O . ARG A 1 239 ? 18.874 11.825 23.082 1.00 54.00 239 ARG A O 1
ATOM 1862 N N . GLU A 1 240 ? 20.795 11.070 22.159 1.00 56.98 240 GLU A N 1
ATOM 1863 C CA . GLU A 1 240 ? 20.414 11.281 20.773 1.00 55.27 240 GLU A CA 1
ATOM 1864 C C . GLU A 1 240 ? 19.410 10.221 20.320 1.00 54.71 240 GLU A C 1
ATOM 1865 O O . GLU A 1 240 ? 18.365 10.544 19.755 1.00 56.60 240 GLU A O 1
ATOM 1871 N N . GLY A 1 241 ? 19.740 8.954 20.565 1.00 53.27 241 GLY A N 1
ATOM 1872 C CA . GLY A 1 241 ? 18.858 7.859 20.195 1.00 50.79 241 GLY A CA 1
ATOM 1873 C C . GLY A 1 241 ? 17.510 7.943 20.890 1.00 52.61 241 GLY A C 1
ATOM 1874 O O . GLY A 1 241 ? 16.497 7.416 20.416 1.00 54.65 241 GLY A O 1
ATOM 1875 N N . GLN A 1 242 ? 17.510 8.600 22.042 1.00 53.85 242 GLN A N 1
ATOM 1876 C CA . GLN A 1 242 ? 16.299 8.795 22.810 1.00 39.26 242 GLN A CA 1
ATOM 1877 C C . GLN A 1 242 ? 15.385 9.747 22.054 1.00 41.39 242 GLN A C 1
ATOM 1878 O O . GLN A 1 242 ? 14.174 9.554 22.006 1.00 31.65 242 GLN A O 1
ATOM 1884 N N . LYS A 1 243 ? 15.996 10.752 21.433 1.00 45.99 243 LYS A N 1
ATOM 1885 C CA . LYS A 1 243 ? 15.276 11.752 20.653 1.00 43.34 243 LYS A CA 1
ATOM 1886 C C . LYS A 1 243 ? 14.512 11.089 19.515 1.00 44.92 243 LYS A C 1
ATOM 1887 O O . LYS A 1 243 ? 13.418 11.518 19.153 1.00 54.17 243 LYS A O 1
ATOM 1893 N N . LYS A 1 244 ? 15.088 10.023 18.971 1.00 45.60 244 LYS A N 1
ATOM 1894 C CA . LYS A 1 244 ? 14.472 9.298 17.872 1.00 54.83 244 LYS A CA 1
ATOM 1895 C C . LYS A 1 244 ? 13.280 8.496 18.351 1.00 54.06 244 LYS A C 1
ATOM 1896 O O . LYS A 1 244 ? 12.404 8.147 17.564 1.00 53.79 244 LYS A O 1
ATOM 1902 N N . MET A 1 245 ? 13.279 8.186 19.643 1.00 56.86 245 MET A N 1
ATOM 1903 C CA . MET A 1 245 ? 12.197 7.451 20.280 1.00 49.98 245 MET A CA 1
ATOM 1904 C C . MET A 1 245 ? 10.958 8.335 20.306 1.00 49.63 245 MET A C 1
ATOM 1905 O O . MET A 1 245 ? 9.913 7.998 19.752 1.00 52.76 245 MET A O 1
ATOM 1910 N N . VAL A 1 246 ? 11.102 9.493 20.939 1.00 40.90 246 VAL A N 1
ATOM 1911 C CA . VAL A 1 246 ? 10.009 10.435 21.059 1.00 35.22 246 VAL A CA 1
ATOM 1912 C C . VAL A 1 246 ? 9.436 10.766 19.691 1.00 35.78 246 VAL A C 1
ATOM 1913 O O . VAL A 1 246 ? 8.246 11.005 19.556 1.00 47.59 246 VAL A O 1
ATOM 1917 N N . ILE A 1 247 ? 10.291 10.773 18.676 1.00 47.74 247 ILE A N 1
ATOM 1918 C CA . ILE A 1 247 ? 9.850 11.062 17.317 1.00 39.76 247 ILE A CA 1
ATOM 1919 C C . ILE A 1 247 ? 9.150 9.839 16.720 1.00 32.78 247 ILE A C 1
ATOM 1920 O O . ILE A 1 247 ? 8.088 9.949 16.104 1.00 36.45 247 ILE A O 1
ATOM 1925 N N . GLY A 1 248 ? 9.744 8.673 16.935 1.00 24.79 248 GLY A N 1
ATOM 1926 C CA . GLY A 1 248 ? 9.172 7.424 16.467 1.00 31.09 248 GLY A CA 1
ATOM 1927 C C . GLY A 1 248 ? 9.198 7.248 14.969 1.00 45.63 248 GLY A C 1
ATOM 1928 O O . GLY A 1 248 ? 9.585 8.147 14.223 1.00 50.73 248 GLY A O 1
ATOM 1929 N N . ASN A 1 249 ? 8.772 6.058 14.545 1.00 53.51 249 ASN A N 1
ATOM 1930 C CA . ASN A 1 249 ? 8.691 5.642 13.133 1.00 54.09 249 ASN A CA 1
ATOM 1931 C C . ASN A 1 249 ? 7.906 6.657 12.294 1.00 49.91 249 ASN A C 1
ATOM 1932 O O . ASN A 1 249 ? 6.766 6.990 12.600 1.00 50.82 249 ASN A O 1
ATOM 1937 N N . LYS A 1 250 ? 8.541 7.119 11.224 1.00 48.74 250 LYS A N 1
ATOM 1938 C CA . LYS A 1 250 ? 7.948 8.097 10.316 1.00 44.04 250 LYS A CA 1
ATOM 1939 C C . LYS A 1 250 ? 7.497 9.387 10.964 1.00 46.01 250 LYS A C 1
ATOM 1940 O O . LYS A 1 250 ? 7.015 10.277 10.272 1.00 50.37 250 LYS A O 1
ATOM 1946 N N . GLY A 1 251 ? 7.617 9.497 12.279 1.00 49.15 251 GLY A N 1
ATOM 1947 C CA . GLY A 1 251 ? 7.208 10.687 13.008 1.00 55.08 251 GLY A CA 1
ATOM 1948 C C . GLY A 1 251 ? 5.887 10.488 13.697 1.00 45.57 251 GLY A C 1
ATOM 1949 O O . GLY A 1 251 ? 5.253 11.398 14.177 1.00 39.58 251 GLY A O 1
ATOM 1950 N N . ALA A 1 252 ? 5.501 9.222 13.721 1.00 35.17 252 ALA A N 1
ATOM 1951 C CA . ALA A 1 252 ? 4.255 8.756 14.308 1.00 49.20 252 ALA A CA 1
ATOM 1952 C C . ALA A 1 252 ? 4.047 9.182 15.774 1.00 50.81 252 ALA A C 1
ATOM 1953 O O . ALA A 1 252 ? 3.201 10.018 16.095 1.00 53.23 252 ALA A O 1
ATOM 1955 N N . LYS A 1 253 ? 4.886 8.645 16.653 1.00 51.04 253 LYS A N 1
ATOM 1956 C CA . LYS A 1 253 ? 4.800 8.919 18.085 1.00 44.12 253 LYS A CA 1
ATOM 1957 C C . LYS A 1 253 ? 4.712 10.396 18.431 1.00 40.85 253 LYS A C 1
ATOM 1958 O O . LYS A 1 253 ? 3.893 10.762 19.267 1.00 54.38 253 LYS A O 1
ATOM 1964 N N . ILE A 1 254 ? 5.505 11.247 17.789 1.00 40.37 254 ILE A N 1
ATOM 1965 C CA . ILE A 1 254 ? 5.459 12.672 18.117 1.00 40.68 254 ILE A CA 1
ATOM 1966 C C . ILE A 1 254 ? 4.246 13.359 17.483 1.00 43.74 254 ILE A C 1
ATOM 1967 O O . ILE A 1 254 ? 3.822 14.454 17.900 1.00 30.21 254 ILE A O 1
ATOM 1972 N N . LYS A 1 255 ? 3.719 12.714 16.447 1.00 39.44 255 LYS A N 1
ATOM 1973 C CA . LYS A 1 255 ? 2.534 13.193 15.767 1.00 40.59 255 LYS A CA 1
ATOM 1974 C C . LYS A 1 255 ? 1.363 12.999 16.740 1.00 38.47 255 LYS A C 1
ATOM 1975 O O . LYS A 1 255 ? 0.692 13.958 17.111 1.00 31.38 255 LYS A O 1
ATOM 1981 N N . THR A 1 256 ? 1.186 11.754 17.198 1.00 27.07 256 THR A N 1
ATOM 1982 C CA . THR A 1 256 ? 0.122 11.368 18.128 1.00 25.17 256 THR A CA 1
ATOM 1983 C C . THR A 1 256 ? 0.152 12.205 19.397 1.00 33.80 256 THR A C 1
ATOM 1984 O O . THR A 1 256 ? -0.830 12.860 19.727 1.00 43.75 256 THR A O 1
ATOM 1988 N N . ILE A 1 257 ? 1.280 12.158 20.107 1.00 39.10 257 ILE A N 1
ATOM 1989 C CA . ILE A 1 257 ? 1.468 12.913 21.341 1.00 26.39 257 ILE A CA 1
ATOM 1990 C C . ILE A 1 257 ? 1.021 14.349 21.158 1.00 28.23 257 ILE A C 1
ATOM 1991 O O . ILE A 1 257 ? 0.426 14.934 22.049 1.00 46.68 257 ILE A O 1
ATOM 1996 N N . GLY A 1 258 ? 1.278 14.893 19.977 1.00 37.42 258 GLY A N 1
ATOM 1997 C CA . GLY A 1 258 ? 0.921 16.272 19.684 1.00 39.44 258 GLY A CA 1
ATOM 1998 C C . GLY A 1 258 ? -0.559 16.504 19.451 1.00 38.70 258 GLY A C 1
ATOM 1999 O O . GLY A 1 258 ? -1.067 17.525 19.902 1.00 42.43 258 GLY A O 1
ATOM 2000 N N . ILE A 1 259 ? -1.247 15.608 18.736 1.00 44.91 259 ILE A N 1
ATOM 2001 C CA . ILE A 1 259 ? -2.680 15.788 18.499 1.00 44.68 259 ILE A CA 1
ATOM 2002 C C . ILE A 1 259 ? -3.449 15.629 19.808 1.00 46.47 259 ILE A C 1
ATOM 2003 O O . ILE A 1 259 ? -4.241 16.496 20.177 1.00 42.56 259 ILE A O 1
ATOM 2008 N N . GLU A 1 260 ? -3.159 14.534 20.516 1.00 45.13 260 GLU A N 1
ATOM 2009 C CA . GLU A 1 260 ? -3.779 14.204 21.794 1.00 43.29 260 GLU A CA 1
ATOM 2010 C C . GLU A 1 260 ? -3.512 15.279 22.839 1.00 39.67 260 GLU A C 1
ATOM 2011 O O . GLU A 1 260 ? -4.399 15.629 23.613 1.00 45.86 260 GLU A O 1
ATOM 2017 N N . ALA A 1 261 ? -2.289 15.796 22.859 1.00 37.37 261 ALA A N 1
ATOM 2018 C CA . ALA A 1 261 ? -1.934 16.843 23.800 1.00 38.56 261 ALA A CA 1
ATOM 2019 C C . ALA A 1 261 ? -2.691 18.108 23.458 1.00 31.46 261 ALA A C 1
ATOM 2020 O O . ALA A 1 261 ? -3.245 18.747 24.337 1.00 42.24 261 ALA A O 1
ATOM 2022 N N . ARG A 1 262 ? -2.729 18.458 22.174 1.00 48.59 262 ARG A N 1
ATOM 2023 C CA . ARG A 1 262 ? -3.448 19.658 21.724 1.00 58.89 262 ARG A CA 1
ATOM 2024 C C . ARG A 1 262 ? -4.922 19.567 22.099 1.00 58.09 262 ARG A C 1
ATOM 2025 O O . ARG A 1 262 ? -5.529 20.551 22.519 1.00 57.42 262 ARG A O 1
ATOM 2033 N N . LYS A 1 263 ? -5.475 18.367 21.945 1.00 57.01 263 LYS A N 1
ATOM 2034 C CA . LYS A 1 263 ? -6.867 18.077 22.273 1.00 53.46 263 LYS A CA 1
ATOM 2035 C C . LYS A 1 263 ? -7.210 18.635 23.657 1.00 59.11 263 LYS A C 1
ATOM 2036 O O . LYS A 1 263 ? -8.012 19.566 23.781 1.00 60.21 263 LYS A O 1
ATOM 2042 N N . ASP A 1 264 ? -6.563 18.074 24.682 1.00 50.51 264 ASP A N 1
ATOM 2043 C CA . ASP A 1 264 ? -6.766 18.482 26.067 1.00 38.23 264 ASP A CA 1
ATOM 2044 C C . ASP A 1 264 ? -6.465 19.949 26.260 1.00 38.74 264 ASP A C 1
ATOM 2045 O O . ASP A 1 264 ? -7.179 20.633 26.968 1.00 38.68 264 ASP A O 1
ATOM 2050 N N . MET A 1 265 ? -5.402 20.442 25.640 1.00 39.62 265 MET A N 1
ATOM 2051 C CA . MET A 1 265 ? -5.051 21.842 25.808 1.00 54.20 265 MET A CA 1
ATOM 2052 C C . MET A 1 265 ? -6.251 22.714 25.486 1.00 58.56 265 MET A C 1
ATOM 2053 O O . MET A 1 265 ? -6.443 23.783 26.071 1.00 57.35 265 MET A O 1
ATOM 2058 N N . GLN A 1 266 ? -7.081 22.206 24.578 1.00 69.65 266 GLN A N 1
ATOM 2059 C CA . GLN A 1 266 ? -8.299 22.886 24.156 1.00 71.23 266 GLN A CA 1
ATOM 2060 C C . GLN A 1 266 ? -9.468 22.558 25.080 1.00 65.04 266 GLN A C 1
ATOM 2061 O O . GLN A 1 266 ? -10.254 23.440 25.395 1.00 64.22 266 GLN A O 1
ATOM 2067 N N . GLU A 1 267 ? -9.598 21.294 25.485 1.00 58.20 267 GLU A N 1
ATOM 2068 C CA . GLU A 1 267 ? -10.669 20.887 26.390 1.00 56.48 267 GLU A CA 1
ATOM 2069 C C . GLU A 1 267 ? -10.500 21.583 27.745 1.00 57.41 267 GLU A C 1
ATOM 2070 O O . GLU A 1 267 ? -11.471 22.020 28.347 1.00 55.43 267 GLU A O 1
ATOM 2076 N N . MET A 1 268 ? -9.250 21.697 28.192 1.00 59.69 268 MET A N 1
ATOM 2077 C CA . MET A 1 268 ? -8.903 22.336 29.452 1.00 58.04 268 MET A CA 1
ATOM 2078 C C . MET A 1 268 ? -9.054 23.826 29.320 1.00 60.03 268 MET A C 1
ATOM 2079 O O . MET A 1 268 ? -9.861 24.424 30.021 1.00 72.89 268 MET A O 1
ATOM 2084 N N . PHE A 1 269 ? -8.262 24.439 28.448 1.00 60.11 269 PHE A N 1
ATOM 2085 C CA . PHE A 1 269 ? -8.407 25.869 28.231 1.00 71.36 269 PHE A CA 1
ATOM 2086 C C . PHE A 1 269 ? -9.660 26.070 27.395 1.00 79.57 269 PHE A C 1
ATOM 2087 O O . PHE A 1 269 ? -10.234 25.101 26.918 1.00 81.16 269 PHE A O 1
ATOM 2095 N N . GLU A 1 270 ? -10.126 27.300 27.253 1.00 85.78 270 GLU A N 1
ATOM 2096 C CA . GLU A 1 270 ? -11.312 27.530 26.443 1.00 82.14 270 GLU A CA 1
ATOM 2097 C C . GLU A 1 270 ? -10.936 28.353 25.230 1.00 85.20 270 GLU A C 1
ATOM 2098 O O . GLU A 1 270 ? -11.151 29.566 25.188 1.00 87.44 270 GLU A O 1
ATOM 2104 N N . ALA A 1 271 ? -10.327 27.668 24.264 1.00 86.17 271 ALA A N 1
ATOM 2105 C CA . ALA A 1 271 ? -9.855 28.264 23.014 1.00 87.27 271 ALA A CA 1
ATOM 2106 C C . ALA A 1 271 ? -9.008 27.265 22.253 1.00 90.16 271 ALA A C 1
ATOM 2107 O O . ALA A 1 271 ? -8.267 26.491 22.855 1.00 95.81 271 ALA A O 1
ATOM 2109 N N . PRO A 1 272 ? -9.119 27.247 20.919 1.00 93.97 272 PRO A N 1
ATOM 2110 C CA . PRO A 1 272 ? -8.322 26.309 20.129 1.00 91.90 272 PRO A CA 1
ATOM 2111 C C . PRO A 1 272 ? -6.854 26.693 20.247 1.00 84.78 272 PRO A C 1
ATOM 2112 O O . PRO A 1 272 ? -6.525 27.875 20.402 1.00 79.88 272 PRO A O 1
ATOM 2116 N N . VAL A 1 273 ? -5.978 25.695 20.202 1.00 79.52 273 VAL A N 1
ATOM 2117 C CA . VAL A 1 273 ? -4.552 25.955 20.309 1.00 77.69 273 VAL A CA 1
ATOM 2118 C C . VAL A 1 273 ? -3.757 25.347 19.165 1.00 76.76 273 VAL A C 1
ATOM 2119 O O . VAL A 1 273 ? -4.034 24.234 18.700 1.00 69.24 273 VAL A O 1
ATOM 2123 N N . HIS A 1 274 ? -2.796 26.128 18.687 1.00 74.89 274 HIS A N 1
ATOM 2124 C CA . HIS A 1 274 ? -1.887 25.678 17.662 1.00 68.94 274 HIS A CA 1
ATOM 2125 C C . HIS A 1 274 ? -0.613 25.231 18.381 1.00 70.03 274 HIS A C 1
ATOM 2126 O O . HIS A 1 274 ? 0.288 26.032 18.656 1.00 63.63 274 HIS A O 1
ATOM 2133 N N . LEU A 1 275 ? -0.598 23.954 18.751 1.00 63.90 275 LEU A N 1
ATOM 2134 C CA . LEU A 1 275 ? 0.507 23.343 19.471 1.00 53.60 275 LEU A CA 1
ATOM 2135 C C . LEU A 1 275 ? 1.652 22.923 18.550 1.00 56.35 275 LEU A C 1
ATOM 2136 O O . LEU A 1 275 ? 1.459 22.257 17.541 1.00 64.21 275 LEU A O 1
ATOM 2141 N N . GLU A 1 276 ? 2.853 23.323 18.923 1.00 57.34 276 GLU A N 1
ATOM 2142 C CA . GLU A 1 276 ? 4.053 22.994 18.180 1.00 57.26 276 GLU A CA 1
ATOM 2143 C C . GLU A 1 276 ? 5.042 22.302 19.134 1.00 52.52 276 GLU A C 1
ATOM 2144 O O . GLU A 1 276 ? 5.664 22.952 19.979 1.00 51.95 276 GLU A O 1
ATOM 2150 N N .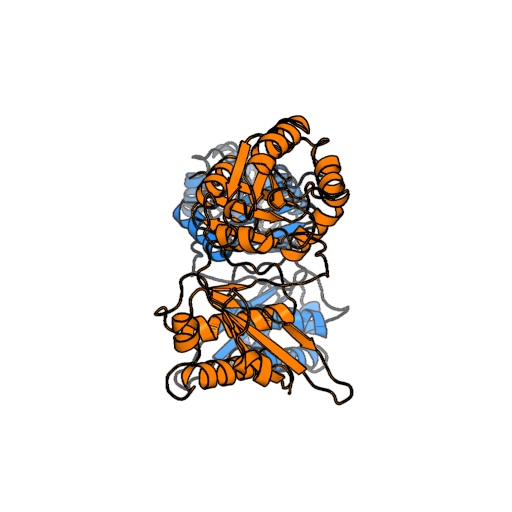 LEU A 1 277 ? 5.148 20.981 19.003 1.00 43.84 277 LEU A N 1
ATOM 2151 C CA . LEU A 1 277 ? 6.006 20.140 19.849 1.00 38.83 277 LEU A CA 1
ATOM 2152 C C . LEU A 1 277 ? 7.394 19.864 19.229 1.00 38.09 277 LEU A C 1
ATOM 2153 O O . LEU A 1 277 ? 7.490 19.285 18.139 1.00 34.07 277 LEU A O 1
ATOM 2158 N N . TRP A 1 278 ? 8.458 20.232 19.952 1.00 35.34 278 TRP A N 1
ATOM 2159 C CA . TRP A 1 278 ? 9.840 20.044 19.480 1.00 39.36 278 TRP A CA 1
ATOM 2160 C C . TRP A 1 278 ? 10.689 19.151 20.381 1.00 40.40 278 TRP A C 1
ATOM 2161 O O . TRP A 1 278 ? 10.995 19.508 21.518 1.00 52.73 278 TRP A O 1
ATOM 2172 N N . VAL A 1 279 ? 11.102 18.001 19.868 1.00 31.11 279 VAL A N 1
ATOM 2173 C CA . VAL A 1 279 ? 11.969 17.141 20.650 1.00 29.41 279 VAL A CA 1
ATOM 2174 C C . VAL A 1 279 ? 13.380 17.699 20.526 1.00 40.52 279 VAL A C 1
ATOM 2175 O O . VAL A 1 279 ? 13.723 18.278 19.496 1.00 48.13 279 VAL A O 1
ATOM 2179 N N . LYS A 1 280 ? 14.197 17.543 21.562 1.00 51.02 280 LYS A N 1
ATOM 2180 C CA . LYS A 1 280 ? 15.550 18.099 21.534 1.00 43.97 280 LYS A CA 1
ATOM 2181 C C . LYS A 1 280 ? 16.464 17.486 22.579 1.00 44.84 280 LYS A C 1
ATOM 2182 O O . LYS A 1 280 ? 16.021 17.183 23.687 1.00 43.59 280 LYS A O 1
ATOM 2188 N N . VAL A 1 281 ? 17.740 17.304 22.222 1.00 48.48 281 VAL A N 1
ATOM 2189 C CA . VAL A 1 281 ? 18.714 16.801 23.182 1.00 34.17 281 VAL A CA 1
ATOM 2190 C C . VAL A 1 281 ? 19.222 17.995 23.952 1.00 38.36 281 VAL A C 1
ATOM 2191 O O . VAL A 1 281 ? 19.494 19.039 23.355 1.00 28.78 281 VAL A O 1
ATOM 2195 N N . LYS A 1 282 ? 19.320 17.856 25.270 1.00 41.52 282 LYS A N 1
ATOM 2196 C CA . LYS A 1 282 ? 19.714 18.965 26.127 1.00 41.69 282 LYS A CA 1
ATOM 2197 C C . LYS A 1 282 ? 21.053 19.577 25.743 1.00 45.00 282 LYS A C 1
ATOM 2198 O O . LYS A 1 282 ? 21.232 20.793 25.864 1.00 48.91 282 LYS A O 1
ATOM 2204 N N . SER A 1 283 ? 21.969 18.747 25.239 1.00 44.30 283 SER A N 1
ATOM 2205 C CA . SER A 1 283 ? 23.308 19.206 24.843 1.00 51.43 283 SER A CA 1
ATOM 2206 C C . SER A 1 283 ? 23.290 20.241 23.712 1.00 51.35 283 SER A C 1
ATOM 2207 O O . SER A 1 283 ? 24.336 20.780 23.355 1.00 58.48 283 SER A O 1
ATOM 2210 N N . GLY A 1 284 ? 22.114 20.498 23.143 1.00 57.36 284 GLY A N 1
ATOM 2211 C CA . GLY A 1 284 ? 21.995 21.483 22.077 1.00 56.66 284 GLY A CA 1
ATOM 2212 C C . GLY A 1 284 ? 21.316 20.961 20.818 1.00 58.94 284 GLY A C 1
ATOM 2213 O O . GLY A 1 284 ? 21.283 19.750 20.564 1.00 51.89 284 GLY A O 1
ATOM 2214 N N . TRP A 1 285 ? 20.760 21.885 20.030 1.00 61.27 285 TRP A N 1
ATOM 2215 C CA . TRP A 1 285 ? 20.105 21.547 18.764 1.00 56.30 285 TRP A CA 1
ATOM 2216 C C . TRP A 1 285 ? 21.110 20.986 17.781 1.00 59.14 285 TRP A C 1
ATOM 2217 O O . TRP A 1 285 ? 22.318 21.134 17.963 1.00 77.10 285 TRP A O 1
ATOM 2228 N N . ALA A 1 286 ? 20.605 20.367 16.724 1.00 47.32 286 ALA A N 1
ATOM 2229 C CA . ALA A 1 286 ? 21.465 19.829 15.693 1.00 40.22 286 ALA A CA 1
ATOM 2230 C C . ALA A 1 286 ? 21.432 20.768 14.495 1.00 55.00 286 ALA A C 1
ATOM 2231 O O . ALA A 1 286 ? 20.708 21.771 14.510 1.00 56.53 286 ALA A O 1
ATOM 2233 N N . ASP A 1 287 ? 22.217 20.459 13.468 1.00 60.06 287 ASP A N 1
ATOM 2234 C CA . ASP A 1 287 ? 22.267 21.292 12.271 1.00 66.61 287 ASP A CA 1
ATOM 2235 C C . ASP A 1 287 ? 20.891 21.388 11.628 1.00 62.55 287 ASP A C 1
ATOM 2236 O O . ASP A 1 287 ? 20.315 22.473 11.525 1.00 64.48 287 ASP A O 1
ATOM 2241 N N . ASP A 1 288 ? 20.378 20.235 11.205 1.00 48.76 288 ASP A N 1
ATOM 2242 C CA . ASP A 1 288 ? 19.077 20.134 10.563 1.00 43.26 288 ASP A CA 1
ATOM 2243 C C . ASP A 1 288 ? 18.017 20.777 11.436 1.00 45.52 288 ASP A C 1
ATOM 2244 O O . ASP A 1 288 ? 17.263 21.630 10.987 1.00 41.40 288 ASP A O 1
ATOM 2249 N N . GLU A 1 289 ? 17.995 20.373 12.699 1.00 47.93 289 GLU A N 1
ATOM 2250 C CA . GLU A 1 289 ? 17.051 20.898 13.670 1.00 44.48 289 GLU A CA 1
ATOM 2251 C C . GLU A 1 289 ? 17.134 22.407 13.745 1.00 44.19 289 GLU A C 1
ATOM 2252 O O . GLU A 1 289 ? 16.106 23.077 13.749 1.00 52.49 289 GLU A O 1
ATOM 2258 N N . ARG A 1 290 ? 18.352 22.941 13.799 1.00 41.24 290 ARG A N 1
ATOM 2259 C CA . ARG A 1 290 ? 18.541 24.392 13.847 1.00 53.17 290 ARG A CA 1
ATOM 2260 C C . ARG A 1 290 ? 17.966 25.026 12.570 1.00 55.13 290 ARG A C 1
ATOM 2261 O O . ARG A 1 290 ? 17.492 26.166 12.581 1.00 56.07 290 ARG A O 1
ATOM 2269 N N . ALA A 1 291 ? 17.988 24.253 11.482 1.00 53.60 291 ALA A N 1
ATOM 2270 C CA . ALA A 1 291 ? 17.441 24.686 10.200 1.00 55.16 291 ALA A CA 1
ATOM 2271 C C . ALA A 1 291 ? 15.911 24.720 10.285 1.00 55.47 291 ALA A C 1
ATOM 2272 O O . ALA A 1 291 ? 15.293 25.764 10.078 1.00 56.40 291 ALA A O 1
ATOM 2274 N N . LEU A 1 292 ? 15.316 23.572 10.607 1.00 48.95 292 LEU A N 1
ATOM 2275 C CA . LEU A 1 292 ? 13.872 23.430 10.759 1.00 46.23 292 LEU A CA 1
ATOM 2276 C C . LEU A 1 292 ? 13.336 24.451 11.747 1.00 50.58 292 LEU A C 1
ATOM 2277 O O . LEU A 1 292 ? 12.195 24.902 11.640 1.00 55.37 292 LEU A O 1
ATOM 2282 N N . ARG A 1 293 ? 14.182 24.815 12.708 1.00 59.53 293 ARG A N 1
ATOM 2283 C CA . ARG A 1 293 ? 13.830 25.783 13.735 1.00 72.76 293 ARG A CA 1
ATOM 2284 C C . ARG A 1 293 ? 13.793 27.208 13.194 1.00 78.47 293 ARG A C 1
ATOM 2285 O O . ARG A 1 293 ? 13.504 28.139 13.942 1.00 85.06 293 ARG A O 1
ATOM 2293 N N . SER A 1 294 ? 14.116 27.382 11.914 1.00 82.91 294 SER A N 1
ATOM 2294 C CA . SER A 1 294 ? 14.099 28.704 11.284 1.00 81.84 294 SER A CA 1
ATOM 2295 C C . SER A 1 294 ? 12.967 28.820 10.270 1.00 79.02 294 SER A C 1
ATOM 2296 O O . SER A 1 294 ? 12.446 29.912 10.029 1.00 76.17 294 SER A O 1
ATOM 2299 N N . LEU A 1 295 ? 12.596 27.677 9.695 1.00 80.74 295 LEU A N 1
ATOM 2300 C CA . LEU A 1 295 ? 11.545 27.569 8.682 1.00 76.41 295 LEU A CA 1
ATOM 2301 C C . LEU A 1 295 ? 10.291 28.368 9.047 1.00 72.40 295 LEU A C 1
ATOM 2302 O O . LEU A 1 295 ? 9.795 29.095 8.157 1.00 71.37 295 LEU A O 1
ATOM 2307 N N . ASP B 1 4 ? 0.919 36.008 64.972 1.00 91.99 4 ASP B N 1
ATOM 2308 C CA . ASP B 1 4 ? 2.030 35.040 64.708 1.00 95.03 4 ASP B CA 1
ATOM 2309 C C . ASP B 1 4 ? 1.701 33.567 64.958 1.00 94.22 4 ASP B C 1
ATOM 2310 O O . ASP B 1 4 ? 1.649 32.782 64.008 1.00 95.20 4 ASP B O 1
ATOM 2315 N N . LYS B 1 5 ? 1.496 33.182 66.219 1.00 90.23 5 LYS B N 1
ATOM 2316 C CA . LYS B 1 5 ? 1.175 31.788 66.542 1.00 85.94 5 LYS B CA 1
ATOM 2317 C C . LYS B 1 5 ? -0.181 31.392 65.940 1.00 85.60 5 LYS B C 1
ATOM 2318 O O . LYS B 1 5 ? -0.978 32.254 65.541 1.00 87.57 5 LYS B O 1
ATOM 2324 N N . SER B 1 6 ? -0.416 30.086 65.844 1.00 72.98 6 SER B N 1
ATOM 2325 C CA . SER B 1 6 ? -1.684 29.556 65.351 1.00 56.70 6 SER B CA 1
ATOM 2326 C C . SER B 1 6 ? -2.017 28.269 66.122 1.00 53.10 6 SER B C 1
ATOM 2327 O O . SER B 1 6 ? -1.104 27.554 66.559 1.00 41.84 6 SER B O 1
ATOM 2330 N N . TYR B 1 7 ? -3.306 27.994 66.326 1.00 40.56 7 TYR B N 1
ATOM 2331 C CA . TYR B 1 7 ? -3.713 26.795 67.060 1.00 36.97 7 TYR B CA 1
ATOM 2332 C C . TYR B 1 7 ? -4.704 25.984 66.267 1.00 33.09 7 TYR B C 1
ATOM 2333 O O . TYR B 1 7 ? -5.496 26.533 65.494 1.00 38.06 7 TYR B O 1
ATOM 2342 N N . CYS B 1 8 ? -4.652 24.672 66.462 1.00 18.04 8 CYS B N 1
ATOM 2343 C CA . CYS B 1 8 ? -5.544 23.756 65.767 1.00 22.42 8 CYS B CA 1
ATOM 2344 C C . CYS B 1 8 ? -5.580 22.431 66.484 1.00 26.10 8 CYS B C 1
ATOM 2345 O O . CYS B 1 8 ? -4.537 21.908 66.883 1.00 28.68 8 CYS B O 1
ATOM 2348 N N . GLY B 1 9 ? -6.787 21.903 66.674 1.00 27.25 9 GLY B N 1
ATOM 2349 C CA . GLY B 1 9 ? -6.922 20.630 67.347 1.00 17.96 9 GLY B CA 1
ATOM 2350 C C . GLY B 1 9 ? -8.281 19.993 67.157 1.00 20.83 9 GLY B C 1
ATOM 2351 O O . GLY B 1 9 ? -9.234 20.653 66.782 1.00 22.40 9 GLY B O 1
ATOM 2352 N N . PHE B 1 10 ? -8.345 18.690 67.404 1.00 23.58 10 PHE B N 1
ATOM 2353 C CA . PHE B 1 10 ? -9.565 17.919 67.299 1.00 34.80 10 PHE B CA 1
ATOM 2354 C C . PHE B 1 10 ? -10.372 17.983 68.589 1.00 42.47 10 PHE B C 1
ATOM 2355 O O . PHE B 1 10 ? -9.814 17.929 69.683 1.00 50.16 10 PHE B O 1
ATOM 2363 N N . ILE B 1 11 ? -11.690 18.083 68.435 1.00 49.52 11 ILE B N 1
ATOM 2364 C CA . ILE B 1 11 ? -12.641 18.156 69.540 1.00 35.17 11 ILE B CA 1
ATOM 2365 C C . ILE B 1 11 ? -13.805 17.202 69.287 1.00 33.02 11 ILE B C 1
ATOM 2366 O O . ILE B 1 11 ? -14.233 17.039 68.156 1.00 43.86 11 ILE B O 1
ATOM 2371 N N . ALA B 1 12 ? -14.306 16.561 70.331 1.00 25.49 12 ALA B N 1
ATOM 2372 C CA . ALA B 1 12 ? -15.395 15.621 70.152 1.00 30.99 12 ALA B CA 1
ATOM 2373 C C . ALA B 1 12 ? -16.718 16.185 70.605 1.00 29.39 12 ALA B C 1
ATOM 2374 O O . ALA B 1 12 ? -16.770 17.132 71.384 1.00 38.17 12 ALA B O 1
ATOM 2376 N N . ILE B 1 13 ? -17.775 15.623 70.022 1.00 38.55 13 ILE B N 1
ATOM 2377 C CA . ILE B 1 13 ? -19.171 15.913 70.333 1.00 25.90 13 ILE B CA 1
ATOM 2378 C C . ILE B 1 13 ? -19.871 14.589 70.305 1.00 24.64 13 ILE B C 1
ATOM 2379 O O . ILE B 1 13 ? -20.149 14.035 69.248 1.00 21.91 13 ILE B O 1
ATOM 2384 N N . VAL B 1 14 ? -20.039 14.037 71.492 1.00 34.11 14 VAL B N 1
ATOM 2385 C CA . VAL B 1 14 ? -20.644 12.739 71.655 1.00 38.05 14 VAL B CA 1
ATOM 2386 C C . VAL B 1 14 ? -22.033 12.832 72.298 1.00 51.17 14 VAL B C 1
ATOM 2387 O O . VAL B 1 14 ? -22.456 13.884 72.808 1.00 47.83 14 VAL B O 1
ATOM 2391 N N . GLY B 1 15 ? -22.742 11.712 72.251 1.00 47.60 15 GLY B N 1
ATOM 2392 C CA . GLY B 1 15 ? -24.062 11.653 72.831 1.00 40.26 15 GLY B CA 1
ATOM 2393 C C . GLY B 1 15 ? -24.924 10.658 72.107 1.00 50.49 15 GLY B C 1
ATOM 2394 O O . GLY B 1 15 ? -24.639 10.330 70.954 1.00 48.79 15 GLY B O 1
ATOM 2395 N N . ARG B 1 16 ? -25.932 10.122 72.798 1.00 58.39 16 ARG B N 1
ATOM 2396 C CA . ARG B 1 16 ? -26.857 9.194 72.153 1.00 52.17 16 ARG B CA 1
ATOM 2397 C C . ARG B 1 16 ? -27.611 10.001 71.089 1.00 49.09 16 ARG B C 1
ATOM 2398 O O . ARG B 1 16 ? -27.680 11.244 71.175 1.00 48.41 16 ARG B O 1
ATOM 2406 N N . PRO B 1 17 ? -28.133 9.324 70.049 1.00 42.74 17 PRO B N 1
ATOM 2407 C CA . PRO B 1 17 ? -28.865 10.016 68.983 1.00 34.09 17 PRO B CA 1
ATOM 2408 C C . PRO B 1 17 ? -30.081 10.832 69.413 1.00 36.14 17 PRO B C 1
ATOM 2409 O O . PRO B 1 17 ? -30.738 10.528 70.407 1.00 44.42 17 PRO B O 1
ATOM 2413 N N . ASN B 1 18 ? -30.337 11.907 68.680 1.00 35.59 18 ASN B N 1
ATOM 2414 C CA . ASN B 1 18 ? -31.490 12.776 68.925 1.00 45.83 18 ASN B CA 1
ATOM 2415 C C . ASN B 1 18 ? -31.393 13.539 70.246 1.00 42.90 18 ASN B C 1
ATOM 2416 O O . ASN B 1 18 ? -32.372 13.625 70.999 1.00 48.56 18 ASN B O 1
ATOM 2421 N N . VAL B 1 19 ? -30.224 14.118 70.499 1.00 32.54 19 VAL B N 1
ATOM 2422 C CA . VAL B 1 19 ? -29.977 14.870 71.725 1.00 25.72 19 VAL B CA 1
ATOM 2423 C C . VAL B 1 19 ? -29.686 16.361 71.449 1.00 26.03 19 VAL B C 1
ATOM 2424 O O . VAL B 1 19 ? -29.788 17.198 72.356 1.00 32.16 19 VAL B O 1
ATOM 2428 N N . GLY B 1 20 ? -29.330 16.686 70.201 1.00 39.13 20 GLY B N 1
ATOM 2429 C CA . GLY B 1 20 ? -29.015 18.067 69.817 1.00 37.20 20 GLY B CA 1
ATOM 2430 C C . GLY B 1 20 ? -27.545 18.287 69.423 1.00 41.38 20 GLY B C 1
ATOM 2431 O O . GLY B 1 20 ? -27.048 19.429 69.368 1.00 26.74 20 GLY B O 1
ATOM 2432 N N . LYS B 1 21 ? -26.844 17.189 69.139 1.00 32.36 21 LYS B N 1
ATOM 2433 C CA . LYS B 1 21 ? -25.429 17.249 68.777 1.00 34.59 21 LYS B CA 1
ATOM 2434 C C . LYS B 1 21 ? -25.226 18.058 67.511 1.00 39.97 21 LYS B C 1
ATOM 2435 O O . LYS B 1 21 ? -24.417 18.996 67.484 1.00 36.27 21 LYS B O 1
ATOM 2441 N N . SER B 1 22 ? -26.027 17.728 66.496 1.00 44.02 22 SER B N 1
ATOM 2442 C CA . SER B 1 22 ? -25.963 18.371 65.181 1.00 42.65 22 SER B CA 1
ATOM 2443 C C . SER B 1 22 ? -26.313 19.843 65.249 1.00 38.96 22 SER B C 1
ATOM 2444 O O . SER B 1 22 ? -25.692 20.673 64.573 1.00 45.36 22 SER B O 1
ATOM 2447 N N . THR B 1 23 ? -27.314 20.163 66.058 1.00 37.52 23 THR B N 1
ATOM 2448 C CA . THR B 1 23 ? -27.747 21.542 66.206 1.00 33.40 23 THR B CA 1
ATOM 2449 C C . THR B 1 23 ? -26.730 22.370 66.950 1.00 35.70 23 THR B C 1
ATOM 2450 O O . THR B 1 23 ? -26.553 23.560 66.660 1.00 23.42 23 THR B O 1
ATOM 2454 N N . LEU B 1 24 ? -26.125 21.747 67.963 1.00 43.30 24 LEU B N 1
ATOM 2455 C CA . LEU B 1 24 ? -25.106 22.414 68.746 1.00 37.68 24 LEU B CA 1
ATOM 2456 C C . LEU B 1 24 ? -23.908 22.693 67.849 1.00 45.07 24 LEU B C 1
ATOM 2457 O O . LEU B 1 24 ? -23.339 23.798 67.875 1.00 37.61 24 LEU B O 1
ATOM 2462 N N . LEU B 1 25 ? -23.562 21.693 67.031 1.00 38.52 25 LEU B N 1
ATOM 2463 C CA . LEU B 1 25 ? -22.454 21.809 66.088 1.00 39.54 25 LEU B CA 1
ATOM 2464 C C . LEU B 1 25 ? -22.631 23.003 65.143 1.00 36.46 25 LEU B C 1
ATOM 2465 O O . LEU B 1 25 ? -21.781 23.893 65.107 1.00 39.99 25 LEU B O 1
ATOM 2470 N N . ASN B 1 26 ? -23.739 23.026 64.402 1.00 34.25 26 ASN B N 1
ATOM 2471 C CA . ASN B 1 26 ? -24.011 24.108 63.458 1.00 33.38 26 ASN B CA 1
ATOM 2472 C C . ASN B 1 26 ? -23.899 25.456 64.133 1.00 30.72 26 ASN B C 1
ATOM 2473 O O . ASN B 1 26 ? -23.502 26.440 63.507 1.00 37.11 26 ASN B O 1
ATOM 2478 N N . LYS B 1 27 ? -24.278 25.506 65.406 1.00 33.42 27 LYS B N 1
ATOM 2479 C CA . LYS B 1 27 ? -24.206 26.754 66.158 1.00 41.83 27 LYS B CA 1
ATOM 2480 C C . LYS B 1 27 ? -22.753 27.151 66.359 1.00 32.78 27 LYS B C 1
ATOM 2481 O O . LYS B 1 27 ? -22.408 28.339 66.300 1.00 28.50 27 LYS B O 1
ATOM 2487 N N . LEU B 1 28 ? -21.907 26.144 66.589 1.00 32.71 28 LEU B N 1
ATOM 2488 C CA . LEU B 1 28 ? -20.458 26.350 66.778 1.00 41.85 28 LEU B CA 1
ATOM 2489 C C . LEU B 1 28 ? -19.769 26.709 65.457 1.00 43.24 28 LEU B C 1
ATOM 2490 O O . LEU B 1 28 ? -18.951 27.642 65.413 1.00 34.68 28 LEU B O 1
ATOM 2495 N N . LEU B 1 29 ? -20.133 26.001 64.382 1.00 34.32 29 LEU B N 1
ATOM 2496 C CA . LEU B 1 29 ? -19.585 26.287 63.063 1.00 19.54 29 LEU B CA 1
ATOM 2497 C C . LEU B 1 29 ? -19.884 27.738 62.709 1.00 20.94 29 LEU B C 1
ATOM 2498 O O . LEU B 1 29 ? -19.149 28.368 61.960 1.00 32.62 29 LEU B O 1
ATOM 2503 N N . GLY B 1 30 ? -20.956 28.265 63.294 1.00 21.88 30 GLY B N 1
ATOM 2504 C CA . GLY B 1 30 ? -21.317 29.674 63.155 1.00 22.09 30 GLY B CA 1
ATOM 2505 C C . GLY B 1 30 ? -21.814 30.131 61.803 1.00 27.44 30 GLY B C 1
ATOM 2506 O O . GLY B 1 30 ? -21.896 31.341 61.550 1.00 23.51 30 GLY B O 1
ATOM 2507 N N . GLN B 1 31 ? -22.203 29.174 60.972 1.00 35.65 31 GLN B N 1
ATOM 2508 C CA . GLN B 1 31 ? -22.688 29.431 59.619 1.00 39.99 31 GLN B CA 1
ATOM 2509 C C . GLN B 1 31 ? -24.139 29.920 59.616 1.00 46.64 31 GLN B C 1
ATOM 2510 O O . GLN B 1 31 ? -24.997 29.366 60.319 1.00 40.16 31 GLN B O 1
ATOM 2516 N N . LYS B 1 32 ? -24.398 30.966 58.831 1.00 42.37 32 LYS B N 1
ATOM 2517 C CA . LYS B 1 32 ? -25.737 31.534 58.699 1.00 44.44 32 LYS B CA 1
ATOM 2518 C C . LYS B 1 32 ? -26.725 30.426 58.279 1.00 43.41 32 LYS B C 1
ATOM 2519 O O . LYS B 1 32 ? -27.622 30.053 59.047 1.00 46.73 32 LYS B O 1
ATOM 2525 N N . ILE B 1 33 ? -26.542 29.901 57.065 1.00 29.65 33 ILE B N 1
ATOM 2526 C CA . ILE B 1 33 ? -27.357 28.801 56.543 1.00 25.20 33 ILE B CA 1
ATOM 2527 C C . ILE B 1 33 ? -26.602 27.489 56.757 1.00 28.99 33 ILE B C 1
ATOM 2528 O O . ILE B 1 33 ? -25.608 27.227 56.090 1.00 40.38 33 ILE B O 1
ATOM 2533 N N . SER B 1 34 ? -27.072 26.672 57.687 1.00 36.46 34 SER B N 1
ATOM 2534 C CA . SER B 1 34 ? -26.400 25.414 58.015 1.00 34.30 34 SER B CA 1
ATOM 2535 C C . SER B 1 34 ? -26.892 24.266 57.157 1.00 39.01 34 SER B C 1
ATOM 2536 O O . SER B 1 34 ? -27.886 24.391 56.448 1.00 46.86 34 SER B O 1
ATOM 2539 N N . ILE B 1 35 ? -26.182 23.143 57.253 1.00 42.83 35 ILE B N 1
ATOM 2540 C CA . ILE B 1 35 ? -26.491 21.940 56.497 1.00 44.79 35 ILE B CA 1
ATOM 2541 C C . ILE B 1 35 ? -26.438 20.725 57.416 1.00 50.24 35 ILE B C 1
ATOM 2542 O O . ILE B 1 35 ? -25.392 20.098 57.589 1.00 57.97 35 ILE B O 1
ATOM 2547 N N . THR B 1 36 ? -27.577 20.414 58.025 1.00 58.93 36 THR B N 1
ATOM 2548 C CA . THR B 1 36 ? -27.687 19.283 58.931 1.00 58.63 36 THR B CA 1
ATOM 2549 C C . THR B 1 36 ? -28.011 18.017 58.185 1.00 61.48 36 THR B C 1
ATOM 2550 O O . THR B 1 36 ? -29.099 17.862 57.630 1.00 54.17 36 THR B O 1
ATOM 2554 N N . SER B 1 37 ? -27.054 17.097 58.158 1.00 78.60 37 SER B N 1
ATOM 2555 C CA . SER B 1 37 ? -27.286 15.809 57.501 1.00 90.82 37 SER B CA 1
ATOM 2556 C C . SER B 1 37 ? -28.171 14.966 58.408 1.00 97.09 37 SER B C 1
ATOM 2557 O O . SER B 1 37 ? -28.815 15.474 59.328 1.00 100.00 37 SER B O 1
ATOM 2560 N N . ARG B 1 38 ? -28.202 13.675 58.142 1.00 97.81 38 ARG B N 1
ATOM 2561 C CA . ARG B 1 38 ? -28.948 12.661 58.909 1.00 96.75 38 ARG B CA 1
ATOM 2562 C C . ARG B 1 38 ? -28.325 11.339 58.533 1.00 96.32 38 ARG B C 1
ATOM 2563 O O . ARG B 1 38 ? -28.933 10.273 58.648 1.00 95.56 38 ARG B O 1
ATOM 2571 N N . LYS B 1 39 ? -27.076 11.455 58.073 1.00 98.17 39 LYS B N 1
ATOM 2572 C CA . LYS B 1 39 ? -26.269 10.339 57.597 1.00 99.98 39 LYS B CA 1
ATOM 2573 C C . LYS B 1 39 ? -25.981 9.321 58.690 1.00 99.66 39 LYS B C 1
ATOM 2574 O O . LYS B 1 39 ? -25.041 9.473 59.479 1.00 100.00 39 LYS B O 1
ATOM 2580 N N . ALA B 1 40 ? -26.807 8.280 58.726 1.00 100.00 40 ALA B N 1
ATOM 2581 C CA . ALA B 1 40 ? -26.625 7.169 59.662 1.00 100.00 40 ALA B CA 1
ATOM 2582 C C . ALA B 1 40 ? -25.366 6.404 59.257 1.00 100.00 40 ALA B C 1
ATOM 2583 O O . ALA B 1 40 ? -24.986 5.397 59.863 1.00 100.00 40 ALA B O 1
ATOM 2585 N N . GLN B 1 41 ? -24.774 6.886 58.164 1.00 96.43 41 GLN B N 1
ATOM 2586 C CA . GLN B 1 41 ? -23.540 6.361 57.615 1.00 97.91 41 GLN B CA 1
ATOM 2587 C C . GLN B 1 41 ? -22.407 7.123 58.282 1.00 96.94 41 GLN B C 1
ATOM 2588 O O . GLN B 1 41 ? -22.259 8.333 58.078 1.00 87.83 41 GLN B O 1
ATOM 2594 N N . THR B 1 42 ? -21.633 6.417 59.100 1.00 95.72 42 THR B N 1
ATOM 2595 C CA . THR B 1 42 ? -20.538 7.029 59.840 1.00 92.82 42 THR B CA 1
ATOM 2596 C C . THR B 1 42 ? -19.226 7.055 59.066 1.00 93.71 42 THR B C 1
ATOM 2597 O O . THR B 1 42 ? -18.751 6.035 58.561 1.00 96.29 42 THR B O 1
ATOM 2601 N N . THR B 1 43 ? -18.659 8.256 58.988 1.00 91.81 43 THR B N 1
ATOM 2602 C CA . THR B 1 43 ? -17.399 8.515 58.302 1.00 78.96 43 THR B CA 1
ATOM 2603 C C . THR B 1 43 ? -16.272 7.632 58.825 1.00 69.45 43 THR B C 1
ATOM 2604 O O . THR B 1 43 ? -16.349 7.079 59.925 1.00 64.37 43 THR B O 1
ATOM 2608 N N . ARG B 1 44 ? -15.227 7.489 58.021 1.00 59.53 44 ARG B N 1
ATOM 2609 C CA . ARG B 1 44 ? -14.084 6.692 58.430 1.00 52.63 44 ARG B CA 1
ATOM 2610 C C . ARG B 1 44 ? -13.055 7.565 59.153 1.00 44.00 44 ARG B C 1
ATOM 2611 O O . ARG B 1 44 ? -12.207 7.062 59.882 1.00 40.65 44 ARG B O 1
ATOM 2619 N N . HIS B 1 45 ? -13.173 8.876 58.938 1.00 39.20 45 HIS B N 1
ATOM 2620 C CA . HIS B 1 45 ? -12.309 9.898 59.517 1.00 37.36 45 HIS B CA 1
ATOM 2621 C C . HIS B 1 45 ? -12.986 10.565 60.709 1.00 43.63 45 HIS B C 1
ATOM 2622 O O . HIS B 1 45 ? -12.344 11.265 61.504 1.00 40.17 45 HIS B O 1
ATOM 2629 N N . ARG B 1 46 ? -14.302 10.377 60.789 1.00 42.26 46 ARG B N 1
ATOM 2630 C CA . ARG B 1 46 ? -15.129 10.895 61.882 1.00 31.98 46 ARG B CA 1
ATOM 2631 C C . ARG B 1 46 ? -15.238 12.414 61.917 1.00 30.19 46 ARG B C 1
ATOM 2632 O O . ARG B 1 46 ? -15.761 12.960 62.889 1.00 33.21 46 ARG B O 1
ATOM 2640 N N . ILE B 1 47 ? -14.736 13.117 60.905 1.00 35.50 47 ILE B N 1
ATOM 2641 C CA . ILE B 1 47 ? -14.865 14.570 60.951 1.00 27.43 47 ILE B CA 1
ATOM 2642 C C . ILE B 1 47 ? -16.300 14.934 60.653 1.00 34.08 47 ILE B C 1
ATOM 2643 O O . ILE B 1 47 ? -16.934 14.406 59.739 1.00 46.95 47 ILE B O 1
ATOM 2648 N N . VAL B 1 48 ? -16.809 15.836 61.457 1.00 32.69 48 VAL B N 1
ATOM 2649 C CA . VAL B 1 48 ? -18.196 16.211 61.396 1.00 20.53 48 VAL B CA 1
ATOM 2650 C C . VAL B 1 48 ? -18.354 17.683 61.014 1.00 19.56 48 VAL B C 1
ATOM 2651 O O . VAL B 1 48 ? -19.418 18.111 60.587 1.00 27.80 48 VAL B O 1
ATOM 2655 N N . GLY B 1 49 ? -17.256 18.428 61.096 1.00 15.36 49 GLY B N 1
ATOM 2656 C CA . GLY B 1 49 ? -17.265 19.847 60.781 1.00 9.28 49 GLY B CA 1
ATOM 2657 C C . GLY B 1 49 ? -15.968 20.504 61.230 1.00 19.64 49 GLY B C 1
ATOM 2658 O O . GLY B 1 49 ? -15.301 19.984 62.124 1.00 34.51 49 GLY B O 1
ATOM 2659 N N . ILE B 1 50 ? -15.598 21.629 60.622 1.00 25.13 50 ILE B N 1
ATOM 2660 C CA . ILE B 1 50 ? -14.362 22.309 60.981 1.00 21.71 50 ILE B CA 1
ATOM 2661 C C . ILE B 1 50 ? -14.605 23.786 61.110 1.00 25.82 50 ILE B C 1
ATOM 2662 O O . ILE B 1 50 ? -15.037 24.430 60.155 1.00 27.41 50 ILE B O 1
ATOM 2667 N N . HIS B 1 51 ? -14.307 24.326 62.286 1.00 26.15 51 HIS B N 1
ATOM 2668 C CA . HIS B 1 51 ? -14.507 25.743 62.525 1.00 21.44 51 HIS B CA 1
ATOM 2669 C C . HIS B 1 51 ? -13.171 26.447 62.496 1.00 26.25 51 HIS B C 1
ATOM 2670 O O . HIS B 1 51 ? -12.326 26.209 63.343 1.00 37.94 51 HIS B O 1
ATOM 2677 N N . THR B 1 52 ? -12.979 27.290 61.495 1.00 21.32 52 THR B N 1
ATOM 2678 C CA . THR B 1 52 ? -11.748 28.024 61.353 1.00 5.09 52 THR B CA 1
ATOM 2679 C C . THR B 1 52 ? -12.048 29.499 61.495 1.00 14.80 52 THR B C 1
ATOM 2680 O O . THR B 1 52 ? -13.027 29.987 60.975 1.00 28.90 52 THR B O 1
ATOM 2684 N N . GLU B 1 53 ? -11.198 30.207 62.206 1.00 26.41 53 GLU B N 1
ATOM 2685 C CA . GLU B 1 53 ? -11.384 31.624 62.429 1.00 36.25 53 GLU B CA 1
ATOM 2686 C C . GLU B 1 53 ? -10.060 32.173 62.934 1.00 33.94 53 GLU B C 1
ATOM 2687 O O . GLU B 1 53 ? -9.489 31.628 63.877 1.00 41.15 53 GLU B O 1
ATOM 2693 N N . GLY B 1 54 ? -9.543 33.216 62.294 1.00 37.05 54 GLY B N 1
ATOM 2694 C CA . GLY B 1 54 ? -8.265 33.754 62.728 1.00 24.38 54 GLY B CA 1
ATOM 2695 C C . GLY B 1 54 ? -7.228 32.659 62.786 1.00 27.64 54 GLY B C 1
ATOM 2696 O O . GLY B 1 54 ? -7.144 31.838 61.881 1.00 41.05 54 GLY B O 1
ATOM 2697 N N . ALA B 1 55 ? -6.494 32.583 63.885 1.00 29.51 55 ALA B N 1
ATOM 2698 C CA . ALA B 1 55 ? -5.456 31.566 64.017 1.00 22.97 55 ALA B CA 1
ATOM 2699 C C . ALA B 1 55 ? -5.967 30.251 64.579 1.00 26.01 55 ALA B C 1
ATOM 2700 O O . ALA B 1 55 ? -5.196 29.297 64.705 1.00 30.57 55 ALA B O 1
ATOM 2702 N N . TYR B 1 56 ? -7.252 30.187 64.921 1.00 27.49 56 TYR B N 1
ATOM 2703 C CA . TYR B 1 56 ? -7.801 28.967 65.512 1.00 23.62 56 TYR B CA 1
ATOM 2704 C C . TYR B 1 56 ? -8.615 28.145 64.530 1.00 28.09 56 TYR B C 1
ATOM 2705 O O . TYR B 1 56 ? -9.422 28.680 63.771 1.00 31.98 56 TYR B O 1
ATOM 2714 N N . GLN B 1 57 ? -8.390 26.834 64.573 1.00 24.53 57 GLN B N 1
ATOM 2715 C CA . GLN B 1 57 ? -9.100 25.884 63.741 1.00 21.91 57 GLN B CA 1
ATOM 2716 C C . GLN B 1 57 ? -9.437 24.648 64.560 1.00 23.77 57 GLN B C 1
ATOM 2717 O O . GLN B 1 57 ? -8.570 23.840 64.889 1.00 28.50 57 GLN B O 1
ATOM 2723 N N . ALA B 1 58 ? -10.712 24.542 64.920 1.00 26.45 58 ALA B N 1
ATOM 2724 C CA . ALA B 1 58 ? -11.219 23.434 65.701 1.00 21.64 58 ALA B CA 1
ATOM 2725 C C . ALA B 1 58 ? -11.832 22.400 64.773 1.00 23.32 58 ALA B C 1
ATOM 2726 O O . ALA B 1 58 ? -12.694 22.715 63.949 1.00 30.72 58 ALA B O 1
ATOM 2728 N N . ILE B 1 59 ? -11.364 21.169 64.895 1.00 23.70 59 ILE B N 1
ATOM 2729 C CA . ILE B 1 59 ? -11.841 20.083 64.058 1.00 23.89 59 ILE B CA 1
ATOM 2730 C C . ILE B 1 59 ? -12.733 19.179 64.876 1.00 33.69 59 ILE B C 1
ATOM 2731 O O . ILE B 1 59 ? -12.253 18.293 65.596 1.00 24.99 59 ILE B O 1
ATOM 2736 N N . TYR B 1 60 ? -14.041 19.400 64.718 1.00 38.46 60 TYR B N 1
ATOM 2737 C CA . TYR B 1 60 ? -15.084 18.668 65.440 1.00 22.79 60 TYR B CA 1
ATOM 2738 C C . TYR B 1 60 ? -15.347 17.286 64.863 1.00 19.12 60 TYR B C 1
ATOM 2739 O O . TYR B 1 60 ? -15.723 17.147 63.711 1.00 27.94 60 TYR B O 1
ATOM 2748 N N . VAL B 1 61 ? -15.108 16.268 65.681 1.00 16.03 61 VAL B N 1
ATOM 2749 C CA . VAL B 1 61 ? -15.330 14.884 65.309 1.00 18.48 61 VAL B CA 1
ATOM 2750 C C . VAL B 1 61 ? -16.488 14.341 66.141 1.00 26.80 61 VAL B C 1
ATOM 2751 O O . VAL B 1 61 ? -16.995 15.047 67.002 1.00 33.09 61 VAL B O 1
ATOM 2755 N N . ASP B 1 62 ? -16.923 13.113 65.885 1.00 31.06 62 ASP B N 1
ATOM 2756 C CA . ASP B 1 62 ? -18.040 12.526 66.634 1.00 27.29 62 ASP B CA 1
ATOM 2757 C C . ASP B 1 62 ? -17.588 11.257 67.375 1.00 33.06 62 ASP B C 1
ATOM 2758 O O . ASP B 1 62 ? -18.346 10.305 67.549 1.00 28.94 62 ASP B O 1
ATOM 2763 N N . THR B 1 63 ? -16.312 11.236 67.747 1.00 46.11 63 THR B N 1
ATOM 2764 C CA . THR B 1 63 ? -15.732 10.130 68.501 1.00 36.55 63 THR B CA 1
ATOM 2765 C C . THR B 1 63 ? -14.910 10.709 69.641 1.00 38.97 63 THR B C 1
ATOM 2766 O O . THR B 1 63 ? -14.256 11.740 69.493 1.00 36.78 63 THR B O 1
ATOM 2770 N N . PRO B 1 64 ? -14.979 10.090 70.815 1.00 44.83 64 PRO B N 1
ATOM 2771 C CA . PRO B 1 64 ? -14.191 10.657 71.903 1.00 37.66 64 PRO B CA 1
ATOM 2772 C C . PRO B 1 64 ? -12.692 10.550 71.621 1.00 36.72 64 PRO B C 1
ATOM 2773 O O . PRO B 1 64 ? -11.944 11.488 71.898 1.00 37.07 64 PRO B O 1
ATOM 2777 N N . GLY B 1 65 ? -12.278 9.426 71.034 1.00 34.70 65 GLY B N 1
ATOM 2778 C CA . GLY B 1 65 ? -10.877 9.213 70.707 1.00 34.71 65 GLY B CA 1
ATOM 2779 C C . GLY B 1 65 ? -10.650 8.733 69.279 1.00 39.74 65 GLY B C 1
ATOM 2780 O O . GLY B 1 65 ? -11.311 7.810 68.805 1.00 43.42 65 GLY B O 1
ATOM 2781 N N . LEU B 1 66 ? -9.689 9.355 68.600 1.00 44.56 66 LEU B N 1
ATOM 2782 C CA . LEU B 1 66 ? -9.344 9.024 67.218 1.00 40.17 66 LEU B CA 1
ATOM 2783 C C . LEU B 1 66 ? -8.474 7.785 67.108 1.00 38.95 66 LEU B C 1
ATOM 2784 O O . LEU B 1 66 ? -7.350 7.753 67.591 1.00 43.18 66 LEU B O 1
ATOM 2789 N N . HIS B 1 67 ? -9.016 6.765 66.462 1.00 50.81 67 HIS B N 1
ATOM 2790 C CA . HIS B 1 67 ? -8.330 5.502 66.240 1.00 61.37 67 HIS B CA 1
ATOM 2791 C C . HIS B 1 67 ? -7.317 5.692 65.108 1.00 61.05 67 HIS B C 1
ATOM 2792 O O . HIS B 1 67 ? -7.443 6.634 64.329 1.00 63.78 67 HIS B O 1
ATOM 2799 N N . MET B 1 68 ? -6.314 4.822 65.008 1.00 57.68 68 MET B N 1
ATOM 2800 C CA . MET B 1 68 ? -5.323 4.975 63.956 1.00 54.99 68 MET B CA 1
ATOM 2801 C C . MET B 1 68 ? -5.990 4.949 62.606 1.00 56.60 68 MET B C 1
ATOM 2802 O O . MET B 1 68 ? -5.633 5.729 61.730 1.00 51.45 68 MET B O 1
ATOM 2807 N N . GLU B 1 69 ? -6.980 4.070 62.463 1.00 58.76 69 GLU B N 1
ATOM 2808 C CA . GLU B 1 69 ? -7.751 3.961 61.230 1.00 59.71 69 GLU B CA 1
ATOM 2809 C C . GLU B 1 69 ? -8.396 5.305 60.919 1.00 59.40 69 GLU B C 1
ATOM 2810 O O . GLU B 1 69 ? -8.417 5.748 59.767 1.00 58.96 69 GLU B O 1
ATOM 2816 N N . GLU B 1 70 ? -8.905 5.950 61.969 1.00 56.16 70 GLU B N 1
ATOM 2817 C CA . GLU B 1 70 ? -9.552 7.253 61.845 1.00 57.76 70 GLU B CA 1
ATOM 2818 C C . GLU B 1 70 ? -8.549 8.336 61.510 1.00 49.14 70 GLU B C 1
ATOM 2819 O O . GLU B 1 70 ? -8.926 9.438 61.113 1.00 50.30 70 GLU B O 1
ATOM 2825 N N . LYS B 1 71 ? -7.272 8.032 61.701 1.00 41.32 71 LYS B N 1
ATOM 2826 C CA . LYS B 1 71 ? -6.229 8.984 61.377 1.00 34.20 71 LYS B CA 1
ATOM 2827 C C . LYS B 1 71 ? -5.825 8.826 59.920 1.00 30.33 71 LYS B C 1
ATOM 2828 O O . LYS B 1 71 ? -5.672 9.813 59.203 1.00 32.92 71 LYS B O 1
ATOM 2834 N N . ARG B 1 72 ? -5.728 7.580 59.468 1.00 28.54 72 ARG B N 1
ATOM 2835 C CA . ARG B 1 72 ? -5.374 7.290 58.085 1.00 41.30 72 ARG B CA 1
ATOM 2836 C C . ARG B 1 72 ? -6.418 7.872 57.131 1.00 45.75 72 ARG B C 1
ATOM 2837 O O . ARG B 1 72 ? -6.079 8.379 56.062 1.00 60.12 72 ARG B O 1
ATOM 2845 N N . ALA B 1 73 ? -7.680 7.810 57.546 1.00 44.45 73 ALA B N 1
ATOM 2846 C CA . ALA B 1 73 ? -8.797 8.311 56.760 1.00 36.34 73 ALA B CA 1
ATOM 2847 C C . ALA B 1 73 ? -8.803 9.827 56.714 1.00 33.08 73 ALA B C 1
ATOM 2848 O O . ALA B 1 73 ? -9.169 10.417 55.699 1.00 37.11 73 ALA B O 1
ATOM 2850 N N . ILE B 1 74 ? -8.428 10.458 57.822 1.00 36.13 74 ILE B N 1
ATOM 2851 C CA . ILE B 1 74 ? -8.372 11.918 57.877 1.00 40.90 74 ILE B CA 1
ATOM 2852 C C . ILE B 1 74 ? -7.347 12.415 56.864 1.00 45.86 74 ILE B C 1
ATOM 2853 O O . ILE B 1 74 ? -7.594 13.394 56.152 1.00 42.00 74 ILE B O 1
ATOM 2858 N N . ASN B 1 75 ? -6.212 11.711 56.782 1.00 47.92 75 ASN B N 1
ATOM 2859 C CA . ASN B 1 75 ? -5.143 12.052 55.837 1.00 40.56 75 ASN B CA 1
ATOM 2860 C C . ASN B 1 75 ? -5.634 11.925 54.392 1.00 32.80 75 ASN B C 1
ATOM 2861 O O . ASN B 1 75 ? -5.439 12.837 53.600 1.00 31.03 75 ASN B O 1
ATOM 2866 N N . ARG B 1 76 ? -6.296 10.811 54.073 1.00 35.96 76 ARG B N 1
ATOM 2867 C CA . ARG B 1 76 ? -6.873 10.574 52.734 1.00 38.63 76 ARG B CA 1
ATOM 2868 C C . ARG B 1 76 ? -7.865 11.670 52.361 1.00 40.43 76 ARG B C 1
ATOM 2869 O O . ARG B 1 76 ? -7.943 12.097 51.210 1.00 53.86 76 ARG B O 1
ATOM 2877 N N . LEU B 1 77 ? -8.638 12.104 53.346 1.00 34.27 77 LEU B N 1
ATOM 2878 C CA . LEU B 1 77 ? -9.614 13.161 53.151 1.00 29.65 77 LEU B CA 1
ATOM 2879 C C . LEU B 1 77 ? -8.882 14.420 52.722 1.00 27.94 77 LEU B C 1
ATOM 2880 O O . LEU B 1 77 ? -9.386 15.196 51.932 1.00 24.28 77 LEU B O 1
ATOM 2885 N N . MET B 1 78 ? -7.696 14.623 53.292 1.00 37.41 78 MET B N 1
ATOM 2886 C CA . MET B 1 78 ? -6.859 15.790 52.994 1.00 34.81 78 MET B CA 1
ATOM 2887 C C . MET B 1 78 ? -5.934 15.541 51.827 1.00 34.39 78 MET B C 1
ATOM 2888 O O . MET B 1 78 ? -5.328 16.476 51.300 1.00 34.74 78 MET B O 1
ATOM 2893 N N . ASN B 1 79 ? -5.835 14.275 51.434 1.00 30.10 79 ASN B N 1
ATOM 2894 C CA . ASN B 1 79 ? -4.959 13.851 50.350 1.00 38.24 79 ASN B CA 1
ATOM 2895 C C . ASN B 1 79 ? -3.514 14.003 50.794 1.00 41.76 79 ASN B C 1
ATOM 2896 O O . ASN B 1 79 ? -2.673 14.553 50.083 1.00 34.75 79 ASN B O 1
ATOM 2901 N N . LYS B 1 80 ? -3.249 13.540 52.006 1.00 30.02 80 LYS B N 1
ATOM 2902 C CA . LYS B 1 80 ? -1.930 13.626 52.570 1.00 19.78 80 LYS B CA 1
ATOM 2903 C C . LYS B 1 80 ? -1.364 12.244 52.773 1.00 31.01 80 LYS B C 1
ATOM 2904 O O . LYS B 1 80 ? -2.092 11.252 52.703 1.00 31.31 80 LYS B O 1
ATOM 2910 N N . ALA B 1 81 ? -0.051 12.185 52.964 1.00 30.31 81 ALA B N 1
ATOM 2911 C CA . ALA B 1 81 ? 0.617 10.925 53.184 1.00 31.72 81 ALA B CA 1
ATOM 2912 C C . ALA B 1 81 ? 0.117 10.293 54.480 1.00 30.42 81 ALA B C 1
ATOM 2913 O O . ALA B 1 81 ? 0.031 10.956 55.508 1.00 32.87 81 ALA B O 1
ATOM 2915 N N . ALA B 1 82 ? -0.224 9.011 54.412 1.00 30.69 82 ALA B N 1
ATOM 2916 C CA . ALA B 1 82 ? -0.732 8.262 55.555 1.00 33.61 82 ALA B CA 1
ATOM 2917 C C . ALA B 1 82 ? 0.097 8.490 56.798 1.00 34.96 82 ALA B C 1
ATOM 2918 O O . ALA B 1 82 ? -0.420 8.426 57.909 1.00 41.75 82 ALA B O 1
ATOM 2920 N N . SER B 1 83 ? 1.379 8.769 56.589 1.00 40.68 83 SER B N 1
ATOM 2921 C CA . SER B 1 83 ? 2.338 8.990 57.660 1.00 39.88 83 SER B CA 1
ATOM 2922 C C . SER B 1 83 ? 2.219 10.366 58.306 1.00 36.74 83 SER B C 1
ATOM 2923 O O . SER B 1 83 ? 2.620 10.538 59.460 1.00 41.48 83 SER B O 1
ATOM 2926 N N . SER B 1 84 ? 1.683 11.341 57.575 1.00 27.15 84 SER B N 1
ATOM 2927 C CA . SER B 1 84 ? 1.531 12.690 58.114 1.00 25.09 84 SER B CA 1
ATOM 2928 C C . SER B 1 84 ? 0.813 12.674 59.470 1.00 38.29 84 SER B C 1
ATOM 2929 O O . SER B 1 84 ? -0.286 12.131 59.598 1.00 52.13 84 SER B O 1
ATOM 2932 N N . SER B 1 85 ? 1.422 13.304 60.470 1.00 39.30 85 SER B N 1
ATOM 2933 C CA . SER B 1 85 ? 0.870 13.286 61.823 1.00 37.75 85 SER B CA 1
ATOM 2934 C C . SER B 1 85 ? -0.493 13.973 61.993 1.00 40.46 85 SER B C 1
ATOM 2935 O O . SER B 1 85 ? -0.773 15.030 61.418 1.00 31.09 85 SER B O 1
ATOM 2938 N N . ILE B 1 86 ? -1.328 13.309 62.790 1.00 41.88 86 ILE B N 1
ATOM 2939 C CA . ILE B 1 86 ? -2.661 13.750 63.180 1.00 39.97 86 ILE B CA 1
ATOM 2940 C C . ILE B 1 86 ? -2.689 13.713 64.704 1.00 38.31 86 ILE B C 1
ATOM 2941 O O . ILE B 1 86 ? -2.331 12.687 65.290 1.00 39.93 86 ILE B O 1
ATOM 2946 N N . GLY B 1 87 ? -3.123 14.792 65.347 1.00 25.76 87 GLY B N 1
ATOM 2947 C CA . GLY B 1 87 ? -3.145 14.828 66.808 1.00 26.90 87 GLY B CA 1
ATOM 2948 C C . GLY B 1 87 ? -4.174 13.931 67.501 1.00 32.44 87 GLY B C 1
ATOM 2949 O O . GLY B 1 87 ? -4.478 12.804 67.095 1.00 29.79 87 GLY B O 1
ATOM 2950 N N . ASP B 1 88 ? -4.698 14.442 68.604 1.00 38.06 88 ASP B N 1
ATOM 2951 C CA . ASP B 1 88 ? -5.681 13.701 69.373 1.00 45.08 88 ASP B CA 1
ATOM 2952 C C . ASP B 1 88 ? -6.770 14.615 69.917 1.00 44.80 88 ASP B C 1
ATOM 2953 O O . ASP B 1 88 ? -6.571 15.828 70.059 1.00 35.07 88 ASP B O 1
ATOM 2958 N N . VAL B 1 89 ? -7.928 14.029 70.202 1.00 41.94 89 VAL B N 1
ATOM 2959 C CA . VAL B 1 89 ? -9.048 14.781 70.759 1.00 44.16 89 VAL B CA 1
ATOM 2960 C C . VAL B 1 89 ? -8.587 15.476 72.041 1.00 36.87 89 VAL B C 1
ATOM 2961 O O . VAL B 1 89 ? -8.123 14.824 72.965 1.00 40.52 89 VAL B O 1
ATOM 2965 N N . GLU B 1 90 ? -8.685 16.801 72.058 1.00 40.36 90 GLU B N 1
ATOM 2966 C CA . GLU B 1 90 ? -8.245 17.638 73.177 1.00 44.67 90 GLU B CA 1
ATOM 2967 C C . GLU B 1 90 ? -9.356 18.003 74.169 1.00 46.69 90 GLU B C 1
ATOM 2968 O O . GLU B 1 90 ? -9.084 18.524 75.251 1.00 48.81 90 GLU B O 1
ATOM 2974 N N . LEU B 1 91 ? -10.600 17.763 73.788 1.00 50.19 91 LEU B N 1
ATOM 2975 C CA . LEU B 1 91 ? -11.742 18.100 74.622 1.00 42.77 91 LEU B CA 1
ATOM 2976 C C . LEU B 1 91 ? -12.927 17.318 74.161 1.00 41.22 91 LEU B C 1
ATOM 2977 O O . LEU B 1 91 ? -12.926 16.811 73.042 1.00 42.35 91 LEU B O 1
ATOM 2982 N N . VAL B 1 92 ? -13.938 17.216 75.012 1.00 37.56 92 VAL B N 1
ATOM 2983 C CA . VAL B 1 92 ? -15.129 16.456 74.663 1.00 39.03 92 VAL B CA 1
ATOM 2984 C C . VAL B 1 92 ? -16.399 17.178 75.103 1.00 42.73 92 VAL B C 1
ATOM 2985 O O . VAL B 1 92 ? -16.455 17.770 76.178 1.00 46.60 92 VAL B O 1
ATOM 2989 N N . ILE B 1 93 ? -17.391 17.201 74.223 1.00 48.55 93 ILE B N 1
ATOM 2990 C CA . ILE B 1 93 ? -18.680 17.765 74.574 1.00 32.46 93 ILE B CA 1
ATOM 2991 C C . ILE B 1 93 ? -19.655 16.601 74.622 1.00 39.52 93 ILE B C 1
ATOM 2992 O O . ILE B 1 93 ? -19.906 15.947 73.604 1.00 39.35 93 ILE B O 1
ATOM 2997 N N . PHE B 1 94 ? -20.083 16.265 75.835 1.00 36.07 94 PHE B N 1
ATOM 2998 C CA . PHE B 1 94 ? -21.033 15.189 76.064 1.00 31.19 94 PHE B CA 1
ATOM 2999 C C . PHE B 1 94 ? -22.387 15.832 76.263 1.00 38.05 94 PHE B C 1
ATOM 3000 O O . PHE B 1 94 ? -22.624 16.470 77.289 1.00 42.00 94 PHE B O 1
ATOM 3008 N N . VAL B 1 95 ? -23.251 15.721 75.258 1.00 47.21 95 VAL B N 1
ATOM 3009 C CA . VAL B 1 95 ? -24.572 16.324 75.350 1.00 36.89 95 VAL B CA 1
ATOM 3010 C C . VAL B 1 95 ? -25.592 15.312 75.820 1.00 38.28 95 VAL B C 1
ATOM 3011 O O . VAL B 1 95 ? -25.576 14.144 75.406 1.00 29.60 95 VAL B O 1
ATOM 3015 N N . VAL B 1 96 ? -26.419 15.755 76.761 1.00 38.93 96 VAL B N 1
ATOM 3016 C CA . VAL B 1 96 ? -27.4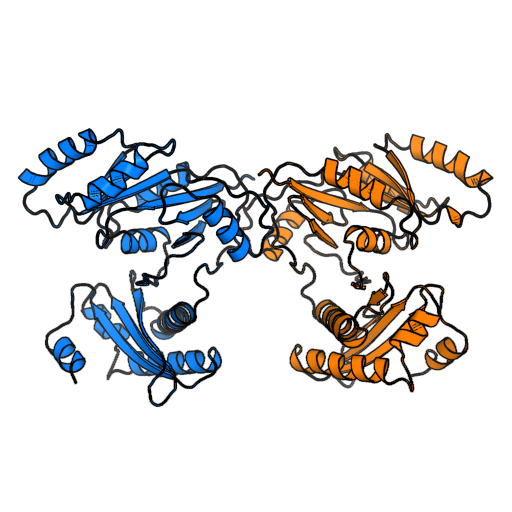92 14.943 77.317 1.00 39.57 96 VAL B CA 1
ATOM 3017 C C . VAL B 1 96 ? -28.828 15.678 77.147 1.00 38.52 96 VAL B C 1
ATOM 3018 O O . VAL B 1 96 ? -28.854 16.916 77.026 1.00 26.72 96 VAL B O 1
ATOM 3022 N N . GLU B 1 97 ? -29.929 14.927 77.115 1.00 39.74 97 GLU B N 1
ATOM 3023 C CA . GLU B 1 97 ? -31.244 15.549 76.946 1.00 49.30 97 GLU B CA 1
ATOM 3024 C C . GLU B 1 97 ? -31.988 15.759 78.272 1.00 52.33 97 GLU B C 1
ATOM 3025 O O . GLU B 1 97 ? -32.372 14.793 78.943 1.00 45.54 97 GLU B O 1
ATOM 3031 N N . GLY B 1 98 ? -32.161 17.034 78.630 1.00 46.75 98 GLY B N 1
ATOM 3032 C CA . GLY B 1 98 ? -32.866 17.449 79.838 1.00 47.13 98 GLY B CA 1
ATOM 3033 C C . GLY B 1 98 ? -32.597 16.634 81.100 1.00 41.05 98 GLY B C 1
ATOM 3034 O O . GLY B 1 98 ? -31.579 16.806 81.766 1.00 51.32 98 GLY B O 1
ATOM 3035 N N . THR B 1 99 ? -33.547 15.764 81.433 1.00 33.15 99 THR B N 1
ATOM 3036 C CA . THR B 1 99 ? -33.499 14.928 82.621 1.00 25.26 99 THR B CA 1
ATOM 3037 C C . THR B 1 99 ? -33.522 13.460 82.226 1.00 30.57 99 THR B C 1
ATOM 3038 O O . THR B 1 99 ? -33.730 12.574 83.049 1.00 33.73 99 THR B O 1
ATOM 3042 N N . ARG B 1 100 ? -33.288 13.199 80.947 1.00 31.59 100 ARG B N 1
ATOM 3043 C CA . ARG B 1 100 ? -33.286 11.831 80.442 1.00 32.22 100 ARG B CA 1
ATOM 3044 C C . ARG B 1 100 ? -31.960 11.154 80.705 1.00 37.80 100 ARG B C 1
ATOM 3045 O O . ARG B 1 100 ? -30.917 11.811 80.712 1.00 46.99 100 ARG B O 1
ATOM 3053 N N . TRP B 1 101 ? -32.013 9.847 80.949 1.00 34.80 101 TRP B N 1
ATOM 3054 C CA . TRP B 1 101 ? -30.810 9.068 81.191 1.00 39.91 101 TRP B CA 1
ATOM 3055 C C . TRP B 1 101 ? -31.053 7.579 80.919 1.00 45.63 101 TRP B C 1
ATOM 3056 O O . TRP B 1 101 ? -31.532 6.836 81.782 1.00 47.73 101 TRP B O 1
ATOM 3067 N N . THR B 1 102 ? -30.697 7.172 79.699 1.00 55.95 102 THR B N 1
ATOM 3068 C CA . THR B 1 102 ? -30.831 5.795 79.193 1.00 64.06 102 THR B CA 1
ATOM 3069 C C . THR B 1 102 ? -29.499 5.020 79.323 1.00 70.17 102 THR B C 1
ATOM 3070 O O . THR B 1 102 ? -28.457 5.612 79.666 1.00 76.91 102 THR B O 1
ATOM 3074 N N . PRO B 1 103 ? -29.512 3.680 79.089 1.00 65.89 103 PRO B N 1
ATOM 3075 C CA . PRO B 1 103 ? -28.249 2.932 79.195 1.00 65.35 103 PRO B CA 1
ATOM 3076 C C . PRO B 1 103 ? -27.354 3.355 78.025 1.00 70.64 103 PRO B C 1
ATOM 3077 O O . PRO B 1 103 ? -26.176 2.990 77.962 1.00 74.05 103 PRO B O 1
ATOM 3081 N N . ASP B 1 104 ? -27.959 4.094 77.087 1.00 68.19 104 ASP B N 1
ATOM 3082 C CA . ASP B 1 104 ? -27.269 4.656 75.932 1.00 56.54 104 ASP B CA 1
ATOM 3083 C C . ASP B 1 104 ? -26.492 5.878 76.397 1.00 59.37 104 ASP B C 1
ATOM 3084 O O . ASP B 1 104 ? -25.347 6.074 75.992 1.00 70.08 104 ASP B O 1
ATOM 3089 N N . ASP B 1 105 ? -27.129 6.706 77.237 1.00 53.42 105 ASP B N 1
ATOM 3090 C CA . ASP B 1 105 ? -26.462 7.874 77.801 1.00 46.11 105 ASP B CA 1
ATOM 3091 C C . ASP B 1 105 ? -25.282 7.387 78.610 1.00 51.04 105 ASP B C 1
ATOM 3092 O O . ASP B 1 105 ? -24.214 8.004 78.612 1.00 51.08 105 ASP B O 1
ATOM 3097 N N . GLU B 1 106 ? -25.495 6.264 79.296 1.00 54.98 106 GLU B N 1
ATOM 3098 C CA . GLU B 1 106 ? -24.457 5.651 80.119 1.00 64.11 106 GLU B CA 1
ATOM 3099 C C . GLU B 1 106 ? -23.353 5.071 79.256 1.00 57.63 106 GLU B C 1
ATOM 3100 O O . GLU B 1 106 ? -22.175 5.192 79.581 1.00 58.84 106 GLU B O 1
ATOM 3106 N N . MET B 1 107 ? -23.748 4.441 78.154 1.00 57.34 107 MET B N 1
ATOM 3107 C CA . MET B 1 107 ? -22.801 3.856 77.221 1.00 51.53 107 MET B CA 1
ATOM 3108 C C . MET B 1 107 ? -21.757 4.901 76.839 1.00 54.08 107 MET B C 1
ATOM 3109 O O . MET B 1 107 ? -20.555 4.673 76.972 1.00 55.49 107 MET B O 1
ATOM 3114 N N . VAL B 1 108 ? -22.236 6.058 76.392 1.00 44.65 108 VAL B N 1
ATOM 3115 C CA . VAL B 1 108 ? -21.365 7.161 76.011 1.00 39.19 108 VAL B CA 1
ATOM 3116 C C . VAL B 1 108 ? -20.487 7.586 77.188 1.00 42.79 108 VAL B C 1
ATOM 3117 O O . VAL B 1 108 ? -19.267 7.645 77.076 1.00 60.00 108 VAL B O 1
ATOM 3121 N N . LEU B 1 109 ? -21.119 7.853 78.325 1.00 55.40 109 LEU B N 1
ATOM 3122 C CA . LEU B 1 109 ? -20.410 8.305 79.520 1.00 58.64 109 LEU B CA 1
ATOM 3123 C C . LEU B 1 109 ? -19.338 7.308 79.986 1.00 54.75 109 LEU B C 1
ATOM 3124 O O . LEU B 1 109 ? -18.292 7.708 80.494 1.00 30.98 109 LEU B O 1
ATOM 3129 N N . ASN B 1 110 ? -19.575 6.019 79.783 1.00 59.04 110 ASN B N 1
ATOM 3130 C CA . ASN B 1 110 ? -18.603 5.008 80.189 1.00 68.02 110 ASN B CA 1
ATOM 3131 C C . ASN B 1 110 ? -17.316 5.127 79.389 1.00 76.92 110 ASN B C 1
ATOM 3132 O O . ASN B 1 110 ? -16.221 5.079 79.956 1.00 86.86 110 ASN B O 1
ATOM 3137 N N . LYS B 1 111 ? -17.455 5.284 78.071 1.00 78.85 111 LYS B N 1
ATOM 3138 C CA . LYS B 1 111 ? -16.306 5.420 77.183 1.00 71.70 111 LYS B CA 1
ATOM 3139 C C . LYS B 1 111 ? -15.480 6.649 77.565 1.00 66.35 111 LYS B C 1
ATOM 3140 O O . LYS B 1 111 ? -14.249 6.601 77.557 1.00 72.11 111 LYS B O 1
ATOM 3146 N N . LEU B 1 112 ? -16.169 7.723 77.950 1.00 57.38 112 LEU B N 1
ATOM 3147 C CA . LEU B 1 112 ? -15.521 8.975 78.341 1.00 60.52 112 LEU B CA 1
ATOM 3148 C C . LEU B 1 112 ? -14.765 8.877 79.665 1.00 65.58 112 LEU B C 1
ATOM 3149 O O . LEU B 1 112 ? -13.603 9.273 79.731 1.00 71.94 112 LEU B O 1
ATOM 3154 N N . ARG B 1 113 ? -15.433 8.380 80.709 1.00 74.94 113 ARG B N 1
ATOM 3155 C CA . ARG B 1 113 ? -14.850 8.240 82.055 1.00 78.89 113 ARG B CA 1
ATOM 3156 C C . ARG B 1 113 ? -13.380 7.882 82.001 1.00 81.34 113 ARG B C 1
ATOM 3157 O O . ARG B 1 113 ? -12.555 8.430 82.733 1.00 84.61 113 ARG B O 1
ATOM 3165 N N . GLU B 1 114 ? -13.085 6.929 81.132 1.00 79.38 114 GLU B N 1
ATOM 3166 C CA . GLU B 1 114 ? -11.739 6.455 80.918 1.00 82.10 114 GLU B CA 1
ATOM 3167 C C . GLU B 1 114 ? -11.147 7.097 79.663 1.00 79.88 114 GLU B C 1
ATOM 3168 O O . GLU B 1 114 ? -11.359 6.633 78.532 1.00 71.17 114 GLU B O 1
ATOM 3174 N N . GLY B 1 115 ? -10.424 8.188 79.895 1.00 74.09 115 GLY B N 1
ATOM 3175 C CA . GLY B 1 115 ? -9.790 8.947 78.838 1.00 69.77 115 GLY B CA 1
ATOM 3176 C C . GLY B 1 115 ? -9.006 10.096 79.428 1.00 63.23 115 GLY B C 1
ATOM 3177 O O . GLY B 1 115 ? -9.163 10.409 80.601 1.00 73.74 115 GLY B O 1
ATOM 3178 N N . LYS B 1 116 ? -8.169 10.731 78.628 1.00 60.21 116 LYS B N 1
ATOM 3179 C CA . LYS B 1 116 ? -7.354 11.838 79.106 1.00 64.25 116 LYS B CA 1
ATOM 3180 C C . LYS B 1 116 ? -7.987 13.151 78.732 1.00 58.62 116 LYS B C 1
ATOM 3181 O O . LYS B 1 116 ? -7.469 14.208 79.087 1.00 65.41 116 LYS B O 1
ATOM 3187 N N . ALA B 1 117 ? -9.110 13.084 78.021 1.00 46.30 117 ALA B N 1
ATOM 3188 C CA . ALA B 1 117 ? -9.751 14.285 77.501 1.00 35.28 117 ALA B CA 1
ATOM 3189 C C . ALA B 1 117 ? -10.726 14.968 78.443 1.00 34.31 117 ALA B C 1
ATOM 3190 O O . ALA B 1 117 ? -11.641 14.343 78.977 1.00 28.85 117 ALA B O 1
ATOM 3192 N N . PRO B 1 118 ? -10.522 16.275 78.683 1.00 26.97 118 PRO B N 1
ATOM 3193 C CA . PRO B 1 118 ? -11.441 16.991 79.562 1.00 30.13 118 PRO B CA 1
ATOM 3194 C C . PRO B 1 118 ? -12.790 16.951 78.857 1.00 42.53 118 PRO B C 1
ATOM 3195 O O . PRO B 1 118 ? -12.852 16.951 77.623 1.00 41.94 118 PRO B O 1
ATOM 3199 N N . VAL B 1 119 ? -13.870 16.893 79.626 1.00 46.18 119 VAL B N 1
ATOM 3200 C CA . VAL B 1 119 ? -15.176 16.824 79.012 1.00 31.61 119 VAL B CA 1
ATOM 3201 C C . VAL B 1 119 ? -16.176 17.771 79.639 1.00 30.86 119 VAL B C 1
ATOM 3202 O O . VAL B 1 119 ? -16.297 17.856 80.853 1.00 46.02 119 VAL B O 1
ATOM 3206 N N . ILE B 1 120 ? -16.835 18.527 78.767 1.00 33.37 120 ILE B N 1
ATOM 3207 C CA . ILE B 1 120 ? -17.882 19.468 79.120 1.00 36.23 120 ILE B CA 1
ATOM 3208 C C . ILE B 1 120 ? -19.232 18.768 78.995 1.00 44.97 120 ILE B C 1
ATOM 3209 O O . ILE B 1 120 ? -19.497 18.090 77.996 1.00 51.57 120 ILE B O 1
ATOM 3214 N N . LEU B 1 121 ? -20.064 18.908 80.022 1.00 47.87 121 LEU B N 1
ATOM 3215 C CA . LEU B 1 121 ? -21.389 18.313 80.010 1.00 29.73 121 LEU B CA 1
ATOM 3216 C C . LEU B 1 121 ? -22.352 19.347 79.497 1.00 37.69 121 LEU B C 1
ATOM 3217 O O . LEU B 1 121 ? -22.530 20.404 80.107 1.00 28.65 121 LEU B O 1
ATOM 3222 N N . ALA B 1 122 ? -22.933 19.072 78.341 1.00 42.27 122 ALA B N 1
ATOM 3223 C CA . ALA B 1 122 ? -23.884 19.995 77.762 1.00 42.61 122 ALA B CA 1
ATOM 3224 C C . ALA B 1 122 ? -25.292 19.489 78.000 1.00 40.58 122 ALA B C 1
ATOM 3225 O O . ALA B 1 122 ? -25.698 18.440 77.486 1.00 31.14 122 ALA B O 1
ATOM 3227 N N . VAL B 1 123 ? -26.020 20.215 78.834 1.00 38.31 123 VAL B N 1
ATOM 3228 C CA . VAL B 1 123 ? -27.381 19.830 79.143 1.00 48.30 123 VAL B CA 1
ATOM 3229 C C . VAL B 1 123 ? -28.306 20.575 78.197 1.00 41.89 123 VAL B C 1
ATOM 3230 O O . VAL B 1 123 ? -28.488 21.790 78.297 1.00 30.52 123 VAL B O 1
ATOM 3234 N N . ASN B 1 124 ? -28.846 19.827 77.242 1.00 46.09 124 ASN B N 1
ATOM 3235 C CA . ASN B 1 124 ? -29.716 20.386 76.213 1.00 65.92 124 ASN B CA 1
ATOM 3236 C C . ASN B 1 124 ? -31.197 20.256 76.570 1.00 71.82 124 ASN B C 1
ATOM 3237 O O . ASN B 1 124 ? -31.586 19.364 77.333 1.00 66.74 124 ASN B O 1
ATOM 3242 N N . LYS B 1 125 ? -32.010 21.147 75.988 1.00 83.04 125 LYS B N 1
ATOM 3243 C CA . LYS B 1 125 ? -33.461 21.189 76.206 1.00 82.92 125 LYS B CA 1
ATOM 3244 C C . LYS B 1 125 ? -33.786 21.351 77.695 1.00 83.56 125 LYS B C 1
ATOM 3245 O O . LYS B 1 125 ? -34.770 20.805 78.206 1.00 85.22 125 LYS B O 1
ATOM 3251 N N . VAL B 1 126 ? -32.942 22.121 78.376 1.00 84.89 126 VAL B N 1
ATOM 3252 C CA . VAL B 1 126 ? -33.077 22.369 79.808 1.00 81.52 126 VAL B CA 1
ATOM 3253 C C . VAL B 1 126 ? -34.373 23.127 80.115 1.00 87.78 126 VAL B C 1
ATOM 3254 O O . VAL B 1 126 ? -35.010 22.905 81.151 1.00 80.80 126 VAL B O 1
ATOM 3258 N N . ASP B 1 127 ? -34.775 23.985 79.179 1.00 93.66 127 ASP B N 1
ATOM 3259 C CA . ASP B 1 127 ? -35.989 24.789 79.319 1.00 95.76 127 ASP B CA 1
ATOM 3260 C C . ASP B 1 127 ? -37.232 23.984 78.968 1.00 91.72 127 ASP B C 1
ATOM 3261 O O . ASP B 1 127 ? -38.348 24.502 79.007 1.00 91.35 127 ASP B O 1
ATOM 3266 N N . ASN B 1 128 ? -37.035 22.715 78.625 1.00 90.39 128 ASN B N 1
ATOM 3267 C CA . ASN B 1 128 ? -38.148 21.849 78.255 1.00 96.59 128 ASN B CA 1
ATOM 3268 C C . ASN B 1 128 ? -38.499 20.861 79.368 1.00 100.00 128 ASN B C 1
ATOM 3269 O O . ASN B 1 128 ? -39.433 20.063 79.224 1.00 100.00 128 ASN B O 1
ATOM 3274 N N . VAL B 1 129 ? -37.760 20.927 80.477 1.00 100.00 129 VAL B N 1
ATOM 3275 C CA . VAL B 1 129 ? -37.998 20.042 81.615 1.00 99.08 129 VAL B CA 1
ATOM 3276 C C . VAL B 1 129 ? -39.302 20.395 82.326 1.00 95.94 129 VAL B C 1
ATOM 3277 O O . VAL B 1 129 ? -39.498 21.536 82.761 1.00 80.84 129 VAL B O 1
ATOM 3281 N N . GLN B 1 130 ? -40.175 19.393 82.431 1.00 98.15 130 GLN B N 1
ATOM 3282 C CA . GLN B 1 130 ? -41.492 19.508 83.061 1.00 100.00 130 GLN B CA 1
ATOM 3283 C C . GLN B 1 130 ? -41.427 20.173 84.424 1.00 100.00 130 GLN B C 1
ATOM 3284 O O . GLN B 1 130 ? -42.173 21.118 84.690 1.00 100.00 130 GLN B O 1
ATOM 3290 N N . GLU B 1 131 ? -40.555 19.669 85.291 1.00 100.00 131 GLU B N 1
ATOM 3291 C CA . GLU B 1 131 ? -40.388 20.268 86.606 1.00 100.00 131 GLU B CA 1
ATOM 3292 C C . GLU B 1 131 ? -38.940 20.167 87.079 1.00 100.00 131 GLU B C 1
ATOM 3293 O O . GLU B 1 131 ? -38.370 19.073 87.168 1.00 99.13 131 GLU B O 1
ATOM 3299 N N . LYS B 1 132 ? -38.348 21.333 87.344 1.00 95.24 132 LYS B N 1
ATOM 3300 C CA . LYS B 1 132 ? -36.965 21.453 87.792 1.00 89.75 132 LYS B CA 1
ATOM 3301 C C . LYS B 1 132 ? -36.671 20.537 88.978 1.00 93.88 132 LYS B C 1
ATOM 3302 O O . LYS B 1 132 ? -35.515 20.204 89.232 1.00 95.20 132 LYS B O 1
ATOM 3308 N N . ALA B 1 133 ? -37.723 20.151 89.707 1.00 98.13 133 ALA B N 1
ATOM 3309 C CA . ALA B 1 133 ? -37.612 19.260 90.869 1.00 87.56 133 ALA B CA 1
ATOM 3310 C C . ALA B 1 133 ? -37.084 17.882 90.461 1.00 79.54 133 ALA B C 1
ATOM 3311 O O . ALA B 1 133 ? -36.957 16.971 91.285 1.00 66.37 133 ALA B O 1
ATOM 3313 N N . ASP B 1 134 ? -36.839 17.751 89.160 1.00 76.48 134 ASP B N 1
ATOM 3314 C CA . ASP B 1 134 ? -36.265 16.573 88.542 1.00 71.29 134 ASP B CA 1
ATOM 3315 C C . ASP B 1 134 ? -34.847 16.906 88.104 1.00 61.45 134 ASP B C 1
ATOM 3316 O O . ASP B 1 134 ? -33.965 16.051 88.130 1.00 62.37 134 ASP B O 1
ATOM 3321 N N . LEU B 1 135 ? -34.646 18.172 87.730 1.00 50.80 135 LEU B N 1
ATOM 3322 C CA . LEU B 1 135 ? -33.360 18.677 87.233 1.00 54.37 135 LEU B CA 1
ATOM 3323 C C . LEU B 1 135 ? -32.235 18.695 88.277 1.00 48.11 135 LEU B C 1
ATOM 3324 O O . LEU B 1 135 ? -31.219 18.025 88.074 1.00 51.24 135 LEU B O 1
ATOM 3329 N N . LEU B 1 136 ? -32.388 19.451 89.364 1.00 37.35 136 LEU B N 1
ATOM 3330 C CA . LEU B 1 136 ? -31.322 19.521 90.365 1.00 37.74 136 LEU B CA 1
ATOM 3331 C C . LEU B 1 136 ? -30.825 18.139 90.829 1.00 41.04 136 LEU B C 1
ATOM 3332 O O . LEU B 1 136 ? -29.619 17.876 90.819 1.00 51.97 136 LEU B O 1
ATOM 3337 N N . PRO B 1 137 ? -31.730 17.244 91.255 1.00 40.03 137 PRO B N 1
ATOM 3338 C CA . PRO B 1 137 ? -31.307 15.905 91.702 1.00 43.75 137 PRO B CA 1
ATOM 3339 C C . PRO B 1 137 ? -30.535 15.164 90.617 1.00 43.07 137 PRO B C 1
ATOM 3340 O O . PRO B 1 137 ? -29.581 14.431 90.894 1.00 43.03 137 PRO B O 1
ATOM 3344 N N . HIS B 1 138 ? -30.985 15.360 89.377 1.00 58.17 138 HIS B N 1
ATOM 3345 C CA . HIS B 1 138 ? -30.394 14.728 88.198 1.00 54.16 138 HIS B CA 1
ATOM 3346 C C . HIS B 1 138 ? -28.971 15.214 87.962 1.00 49.07 138 HIS B C 1
ATOM 3347 O O . HIS B 1 138 ? -28.040 14.412 87.829 1.00 31.03 138 HIS B O 1
ATOM 3354 N N . LEU B 1 139 ? -28.818 16.534 87.915 1.00 41.43 139 LEU B N 1
ATOM 3355 C CA . LEU B 1 139 ? -27.526 17.142 87.694 1.00 38.91 139 LEU B CA 1
ATOM 3356 C C . LEU B 1 139 ? -26.527 16.706 88.761 1.00 42.68 139 LEU B C 1
ATOM 3357 O O . LEU B 1 139 ? -25.424 16.267 88.429 1.00 43.88 139 LEU B O 1
ATOM 3362 N N . GLN B 1 140 ? -26.929 16.778 90.028 1.00 32.30 140 GLN B N 1
ATOM 3363 C CA . GLN B 1 140 ? -26.064 16.359 91.123 1.00 23.44 140 GLN B CA 1
ATOM 3364 C C . GLN B 1 140 ? -25.693 14.904 90.958 1.00 25.63 140 GLN B C 1
ATOM 3365 O O . GLN B 1 140 ? -24.656 14.450 91.436 1.00 38.22 140 GLN B O 1
ATOM 3371 N N . PHE B 1 141 ? -26.564 14.164 90.297 1.00 18.04 141 PHE B N 1
ATOM 3372 C CA . PHE B 1 141 ? -26.289 12.775 90.043 1.00 29.37 141 PHE B CA 1
ATOM 3373 C C . PHE B 1 141 ? -25.360 12.631 88.834 1.00 36.00 141 PHE B C 1
ATOM 3374 O O . PHE B 1 141 ? -24.586 11.675 88.752 1.00 42.04 141 PHE B O 1
ATOM 3382 N N . LEU B 1 142 ? -25.454 13.552 87.881 1.00 35.58 142 LEU B N 1
ATOM 3383 C CA . LEU B 1 142 ? -24.582 13.482 86.714 1.00 34.02 142 LEU B CA 1
ATOM 3384 C C . LEU B 1 142 ? -23.174 13.859 87.124 1.00 34.56 142 LEU B C 1
ATOM 3385 O O . LEU B 1 142 ? -22.217 13.147 86.826 1.00 38.54 142 LEU B O 1
ATOM 3390 N N . ALA B 1 143 ? -23.069 14.972 87.846 1.00 31.81 143 ALA B N 1
ATOM 3391 C CA . ALA B 1 143 ? -21.799 15.477 88.355 1.00 38.03 143 ALA B CA 1
ATOM 3392 C C . ALA B 1 143 ? -21.126 14.496 89.340 1.00 41.95 143 ALA B C 1
ATOM 3393 O O . ALA B 1 143 ? -20.065 14.797 89.890 1.00 53.80 143 ALA B O 1
ATOM 3395 N N . SER B 1 144 ? -21.760 13.356 89.594 1.00 40.85 144 SER B N 1
ATOM 3396 C CA . SER B 1 144 ? -21.203 12.327 90.470 1.00 46.34 144 SER B CA 1
ATOM 3397 C C . SER B 1 144 ? -20.573 11.231 89.627 1.00 54.82 144 SER B C 1
ATOM 3398 O O . SER B 1 144 ? -19.812 10.395 90.122 1.00 68.10 144 SER B O 1
ATOM 3401 N N . GLN B 1 145 ? -20.923 11.247 88.344 1.00 60.50 145 GLN B N 1
ATOM 3402 C CA . GLN B 1 145 ? -20.462 10.270 87.370 1.00 55.54 145 GLN B CA 1
ATOM 3403 C C . GLN B 1 145 ? -18.994 10.411 87.030 1.00 50.09 145 GLN B C 1
ATOM 3404 O O . GLN B 1 145 ? -18.340 9.408 86.749 1.00 55.70 145 GLN B O 1
ATOM 3410 N N . MET B 1 146 ? -18.486 11.645 87.053 1.00 44.69 146 MET B N 1
ATOM 3411 C CA . MET B 1 146 ? -17.070 11.933 86.779 1.00 41.06 146 MET B CA 1
ATOM 3412 C C . MET B 1 146 ? -16.768 13.414 86.945 1.00 36.14 146 MET B C 1
ATOM 3413 O O . MET B 1 146 ? -17.679 14.214 87.145 1.00 40.91 146 MET B O 1
ATOM 3418 N N . ASN B 1 147 ? -15.498 13.791 86.896 1.00 29.67 147 ASN B N 1
ATOM 3419 C CA . ASN B 1 147 ? -15.192 15.197 87.078 1.00 36.49 147 ASN B CA 1
ATOM 3420 C C . ASN B 1 147 ? -15.252 15.948 85.768 1.00 38.55 147 ASN B C 1
ATOM 3421 O O . ASN B 1 147 ? -14.316 15.928 84.974 1.00 52.87 147 ASN B O 1
ATOM 3426 N N . PHE B 1 148 ? -16.370 16.609 85.536 1.00 35.93 148 PHE B N 1
ATOM 3427 C CA . PHE B 1 148 ? -16.502 17.381 84.328 1.00 32.00 148 PHE B CA 1
ATOM 3428 C C . PHE B 1 148 ? -15.752 18.693 84.476 1.00 44.40 148 PHE B C 1
ATOM 3429 O O . PHE B 1 148 ? -15.760 19.326 85.544 1.00 44.13 148 PHE B O 1
ATOM 3437 N N . LEU B 1 14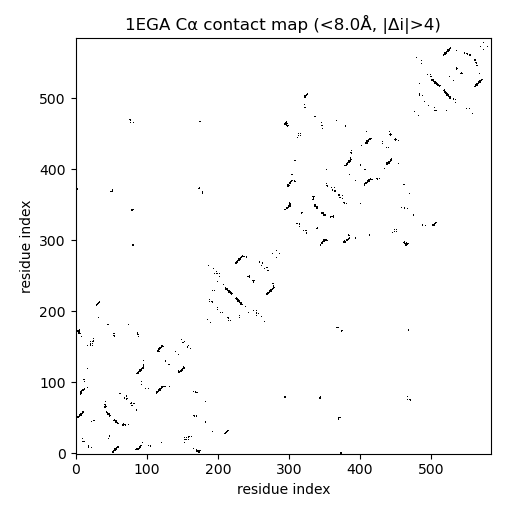9 ? -15.030 19.056 83.422 1.00 47.32 149 LEU B N 1
ATOM 3438 C CA . LEU B 1 149 ? -14.306 20.311 83.400 1.00 44.42 149 LEU B CA 1
ATOM 3439 C C . LEU B 1 149 ? -15.323 21.392 83.767 1.00 46.97 149 LEU B C 1
ATOM 3440 O O . LEU B 1 149 ? -15.077 22.234 84.636 1.00 43.82 149 LEU B O 1
ATOM 3445 N N . ASP B 1 150 ? -16.497 21.274 83.135 1.00 47.09 150 ASP B N 1
ATOM 3446 C CA . ASP B 1 150 ? -17.627 22.180 83.321 1.00 36.19 150 ASP B CA 1
ATOM 3447 C C . ASP B 1 150 ? -18.940 21.457 83.021 1.00 31.35 150 ASP B C 1
ATOM 3448 O O . ASP B 1 150 ? -18.953 20.427 82.357 1.00 33.40 150 ASP B O 1
ATOM 3453 N N . ILE B 1 151 ? -20.014 21.950 83.625 1.00 37.64 151 ILE B N 1
ATOM 3454 C CA . ILE B 1 151 ? -21.368 21.459 83.406 1.00 34.66 151 ILE B CA 1
ATOM 3455 C C . ILE B 1 151 ? -22.111 22.677 82.908 1.00 37.80 151 ILE B C 1
ATOM 3456 O O . ILE B 1 151 ? -22.214 23.670 83.626 1.00 35.08 151 ILE B O 1
ATOM 3461 N N . VAL B 1 152 ? -22.557 22.644 81.661 1.00 39.55 152 VAL B N 1
ATOM 3462 C CA . VAL B 1 152 ? -23.225 23.806 81.103 1.00 45.01 152 VAL B CA 1
ATOM 3463 C C . VAL B 1 152 ? -24.512 23.453 80.354 1.00 43.53 152 VAL B C 1
ATOM 3464 O O . VAL B 1 152 ? -24.540 22.538 79.532 1.00 38.61 152 VAL B O 1
ATOM 3468 N N . PRO B 1 153 ? -25.613 24.146 80.699 1.00 42.64 153 PRO B N 1
ATOM 3469 C CA . PRO B 1 153 ? -26.935 23.976 80.109 1.00 46.87 153 PRO B CA 1
ATOM 3470 C C . PRO B 1 153 ? -27.011 24.877 78.878 1.00 50.03 153 PRO B C 1
ATOM 3471 O O . PRO B 1 153 ? -26.598 26.045 78.893 1.00 43.85 153 PRO B O 1
ATOM 3475 N N . ILE B 1 154 ? -27.563 24.331 77.812 1.00 37.30 154 ILE B N 1
ATOM 3476 C CA . ILE B 1 154 ? -27.665 25.064 76.577 1.00 41.12 154 ILE B CA 1
ATOM 3477 C C . ILE B 1 154 ? -29.038 24.886 75.987 1.00 60.66 154 ILE B C 1
ATOM 3478 O O . ILE B 1 154 ? -29.752 23.937 76.324 1.00 62.22 154 ILE B O 1
ATOM 3483 N N . SER B 1 155 ? -29.391 25.795 75.085 1.00 73.16 155 SER B N 1
ATOM 3484 C CA . SER B 1 155 ? -30.670 25.728 74.404 1.00 81.81 155 SER B CA 1
ATOM 3485 C C . SER B 1 155 ? -30.439 25.298 72.961 1.00 96.06 155 SER B C 1
ATOM 3486 O O . SER B 1 155 ? -29.735 25.985 72.211 1.00 100.00 155 SER B O 1
ATOM 3489 N N . ALA B 1 156 ? -31.013 24.148 72.597 1.00 100.00 156 ALA B N 1
ATOM 3490 C CA . ALA B 1 156 ? -30.883 23.559 71.258 1.00 100.00 156 ALA B CA 1
ATOM 3491 C C . ALA B 1 156 ? -30.932 24.584 70.124 1.00 100.00 156 ALA B C 1
ATOM 3492 O O . ALA B 1 156 ? -30.002 24.646 69.321 1.00 100.00 156 ALA B O 1
ATOM 3494 N N . GLU B 1 157 ? -31.977 25.408 70.075 1.00 93.42 157 GLU B N 1
ATOM 3495 C CA . GLU B 1 157 ? -32.105 26.379 68.994 1.00 93.67 157 GLU B CA 1
ATOM 3496 C C . GLU B 1 157 ? -31.821 27.836 69.413 1.00 92.50 157 GLU B C 1
ATOM 3497 O O . GLU B 1 157 ? -31.747 28.722 68.558 1.00 99.53 157 GLU B O 1
ATOM 3503 N N . THR B 1 158 ? -31.636 28.082 70.705 1.00 82.83 158 THR B N 1
ATOM 3504 C CA . THR B 1 158 ? -31.364 29.435 71.202 1.00 81.25 158 THR B CA 1
ATOM 3505 C C . THR B 1 158 ? -29.867 29.729 71.293 1.00 77.20 158 THR B C 1
ATOM 3506 O O . THR B 1 158 ? -29.454 30.895 71.308 1.00 69.43 158 THR B O 1
ATOM 3510 N N . GLY B 1 159 ? -29.054 28.679 71.322 1.00 74.52 159 GLY B N 1
ATOM 3511 C CA . GLY B 1 159 ? -27.629 28.885 71.471 1.00 79.43 159 GLY B CA 1
ATOM 3512 C C . GLY B 1 159 ? -27.377 29.582 72.788 1.00 76.31 159 GLY B C 1
ATOM 3513 O O . GLY B 1 159 ? -26.728 30.633 72.851 1.00 69.59 159 GLY B O 1
ATOM 3514 N N . LEU B 1 160 ? -27.948 29.003 73.841 1.00 72.51 160 LEU B N 1
ATOM 3515 C CA . LEU B 1 160 ? -27.827 29.570 75.165 1.00 70.10 160 LEU B CA 1
ATOM 3516 C C . LEU B 1 160 ? -26.368 29.787 75.508 1.00 72.53 160 LEU B C 1
ATOM 3517 O O . LEU B 1 160 ? -25.885 30.919 75.457 1.00 79.34 160 LEU B O 1
ATOM 3522 N N . ASN B 1 161 ? -25.656 28.709 75.826 1.00 71.15 161 ASN B N 1
ATOM 3523 C CA . ASN B 1 161 ? -24.248 28.843 76.175 1.00 71.11 161 ASN B CA 1
ATOM 3524 C C . ASN B 1 161 ? -23.364 28.218 75.128 1.00 67.94 161 ASN B C 1
ATOM 3525 O O . ASN B 1 161 ? -22.494 27.406 75.431 1.00 75.29 161 ASN B O 1
ATOM 3530 N N . VAL B 1 162 ? -23.615 28.569 73.875 1.00 68.35 162 VAL B N 1
ATOM 3531 C CA . VAL B 1 162 ? -22.806 28.064 72.787 1.00 67.63 162 VAL B CA 1
ATOM 3532 C C . VAL B 1 162 ? -21.502 28.870 72.746 1.00 64.41 162 VAL B C 1
ATOM 3533 O O . VAL B 1 162 ? -20.431 28.346 72.448 1.00 71.04 162 VAL B O 1
ATOM 3537 N N . ASP B 1 163 ? -21.606 30.143 73.109 1.00 54.92 163 ASP B N 1
ATOM 3538 C CA . ASP B 1 163 ? -20.458 31.032 73.167 1.00 52.39 163 ASP B CA 1
ATOM 3539 C C . ASP B 1 163 ? -19.492 30.545 74.241 1.00 54.15 163 ASP B C 1
ATOM 3540 O O . ASP B 1 163 ? -18.274 30.565 74.066 1.00 68.89 163 ASP B O 1
ATOM 3545 N N . THR B 1 164 ? -20.060 30.105 75.358 1.00 54.55 164 THR B N 1
ATOM 3546 C CA . THR B 1 164 ? -19.292 29.614 76.486 1.00 46.42 164 THR B CA 1
ATOM 3547 C C . THR B 1 164 ? -18.562 28.349 76.092 1.00 45.35 164 THR B C 1
ATOM 3548 O O . THR B 1 164 ? -17.371 28.214 76.371 1.00 59.94 164 THR B O 1
ATOM 3552 N N . ILE B 1 165 ? -19.266 27.421 75.448 1.00 38.03 165 ILE B N 1
ATOM 3553 C CA . ILE B 1 165 ? -18.649 26.171 74.988 1.00 38.30 165 ILE B CA 1
ATOM 3554 C C . ILE B 1 165 ? -17.640 26.463 73.873 1.00 45.42 165 ILE B C 1
ATOM 3555 O O . ILE B 1 165 ? -16.639 25.760 73.713 1.00 48.23 165 ILE B O 1
ATOM 3560 N N . ALA B 1 166 ? -17.897 27.520 73.112 1.00 39.71 166 ALA B N 1
ATOM 3561 C CA . ALA B 1 166 ? -16.990 27.918 72.049 1.00 37.40 166 ALA B CA 1
ATOM 3562 C C . ALA B 1 166 ? -15.712 28.406 72.635 1.00 40.86 166 ALA B C 1
ATOM 3563 O O . ALA B 1 166 ? -14.645 28.136 72.106 1.00 49.71 166 ALA B O 1
ATOM 3565 N N . ALA B 1 167 ? -15.827 29.135 73.750 1.00 36.97 167 ALA B N 1
ATOM 3566 C CA . ALA B 1 167 ? -14.664 29.749 74.420 1.00 45.77 167 ALA B CA 1
ATOM 3567 C C . ALA B 1 167 ? -13.851 28.702 75.145 1.00 47.38 167 ALA B C 1
ATOM 3568 O O . ALA B 1 167 ? -12.672 28.879 75.258 1.00 46.16 167 ALA B O 1
ATOM 3570 N N . ILE B 1 168 ? -14.435 27.652 75.665 1.00 42.28 168 ILE B N 1
ATOM 3571 C CA . ILE B 1 168 ? -13.597 26.639 76.322 1.00 45.16 168 ILE B CA 1
ATOM 3572 C C . ILE B 1 168 ? -12.866 25.835 75.253 1.00 44.19 168 ILE B C 1
ATOM 3573 O O . ILE B 1 168 ? -11.676 25.538 75.389 1.00 51.31 168 ILE B O 1
ATOM 3578 N N . VAL B 1 169 ? -13.588 25.527 74.170 1.00 50.91 169 VAL B N 1
ATOM 3579 C CA . VAL B 1 169 ? -13.059 24.782 73.013 1.00 44.84 169 VAL B CA 1
ATOM 3580 C C . VAL B 1 169 ? -11.811 25.438 72.439 1.00 35.00 169 VAL B C 1
ATOM 3581 O O . VAL B 1 169 ? -10.808 24.773 72.182 1.00 28.36 169 VAL B O 1
ATOM 3585 N N . ARG B 1 170 ? -11.858 26.745 72.264 1.00 25.63 170 ARG B N 1
ATOM 3586 C CA . ARG B 1 170 ? -10.686 27.356 71.718 1.00 29.51 170 ARG B CA 1
ATOM 3587 C C . ARG B 1 170 ? -9.509 27.269 72.698 1.00 34.89 170 ARG B C 1
ATOM 3588 O O . ARG B 1 170 ? -8.362 27.110 72.259 1.00 46.81 170 ARG B O 1
ATOM 3596 N N . LYS B 1 171 ? -9.791 27.269 74.016 1.00 46.57 171 LYS B N 1
ATOM 3597 C CA . LYS B 1 171 ? -8.757 27.197 75.066 1.00 48.02 171 LYS B CA 1
ATOM 3598 C C . LYS B 1 171 ? -8.101 25.908 75.034 1.00 43.47 171 LYS B C 1
ATOM 3599 O O . LYS B 1 171 ? -7.048 25.755 75.627 1.00 53.69 171 LYS B O 1
ATOM 3605 N N . HIS B 1 172 ? -8.722 24.957 74.357 1.00 30.64 172 HIS B N 1
ATOM 3606 C CA . HIS B 1 172 ? -8.143 23.629 74.320 1.00 33.08 172 HIS B CA 1
ATOM 3607 C C . HIS B 1 172 ? -7.415 23.305 73.037 1.00 36.06 172 HIS B C 1
ATOM 3608 O O . HIS B 1 172 ? -6.948 22.171 72.859 1.00 31.71 172 HIS B O 1
ATOM 3615 N N . LEU B 1 173 ? -7.316 24.283 72.143 1.00 35.50 173 LEU B N 1
ATOM 3616 C CA . LEU B 1 173 ? -6.640 24.058 70.878 1.00 29.93 173 LEU B CA 1
ATOM 3617 C C . LEU B 1 173 ? -5.130 24.174 71.033 1.00 31.19 173 LEU B C 1
ATOM 3618 O O . LEU B 1 173 ? -4.588 25.262 71.273 1.00 32.88 173 LEU B O 1
ATOM 3623 N N . PRO B 1 174 ? -4.426 23.039 70.915 1.00 23.69 174 PRO B N 1
ATOM 3624 C CA . PRO B 1 174 ? -2.982 23.060 71.046 1.00 26.76 174 PRO B CA 1
ATOM 3625 C C . PRO B 1 174 ? -2.395 23.998 70.014 1.00 40.59 174 PRO B C 1
ATOM 3626 O O . PRO B 1 174 ? -3.052 24.364 69.039 1.00 48.49 174 PRO B O 1
ATOM 3630 N N . GLU B 1 175 ? -1.175 24.442 70.267 1.00 56.25 175 GLU B N 1
ATOM 3631 C CA . GLU B 1 175 ? -0.503 25.285 69.312 1.00 52.30 175 GLU B CA 1
ATOM 3632 C C . GLU B 1 175 ? -0.110 24.368 68.172 1.00 50.22 175 GLU B C 1
ATOM 3633 O O . GLU B 1 175 ? 0.405 23.269 68.421 1.00 38.87 175 GLU B O 1
ATOM 3639 N N . ALA B 1 176 ? -0.445 24.769 66.947 1.00 41.41 176 ALA B N 1
ATOM 3640 C CA . ALA B 1 176 ? -0.134 23.974 65.763 1.00 34.07 176 ALA B CA 1
ATOM 3641 C C . ALA B 1 176 ? -0.562 24.674 64.490 1.00 41.55 176 ALA B C 1
ATOM 3642 O O . ALA B 1 176 ? -1.198 25.728 64.502 1.00 36.15 176 ALA B O 1
ATOM 3644 N N . THR B 1 177 ? -0.183 24.081 63.379 1.00 37.65 177 THR B N 1
ATOM 3645 C CA . THR B 1 177 ? -0.557 24.623 62.099 1.00 37.67 177 THR B CA 1
ATOM 3646 C C . THR B 1 177 ? -1.900 23.991 61.729 1.00 37.56 177 THR B C 1
ATOM 3647 O O . THR B 1 177 ? -2.173 22.848 62.148 1.00 29.95 177 THR B O 1
ATOM 3651 N N . HIS B 1 178 ? -2.751 24.732 61.012 1.00 33.57 178 HIS B N 1
ATOM 3652 C CA . HIS B 1 178 ? -4.059 24.204 60.587 1.00 24.61 178 HIS B CA 1
ATOM 3653 C C . HIS B 1 178 ? -3.856 23.027 59.646 1.00 25.14 178 HIS B C 1
ATOM 3654 O O . HIS B 1 178 ? -3.141 23.145 58.658 1.00 38.50 178 HIS B O 1
ATOM 3661 N N . HIS B 1 179 ? -4.477 21.897 59.948 1.00 26.88 179 HIS B N 1
ATOM 3662 C CA . HIS B 1 179 ? -4.386 20.728 59.082 1.00 25.41 179 HIS B CA 1
ATOM 3663 C C . HIS B 1 179 ? -5.206 20.936 57.796 1.00 31.62 179 HIS B C 1
ATOM 3664 O O . HIS B 1 179 ? -4.879 20.375 56.747 1.00 38.24 179 HIS B O 1
ATOM 3671 N N . PHE B 1 180 ? -6.271 21.736 57.882 1.00 30.31 180 PHE B N 1
ATOM 3672 C CA . PHE B 1 180 ? -7.190 21.894 56.757 1.00 25.09 180 PHE B CA 1
ATOM 3673 C C . PHE B 1 180 ? -7.279 23.264 56.149 1.00 26.35 180 PHE B C 1
ATOM 3674 O O . PHE B 1 180 ? -7.178 24.287 56.837 1.00 21.61 180 PHE B O 1
ATOM 3682 N N . PRO B 1 181 ? -7.526 23.297 54.825 1.00 25.62 181 PRO B N 1
ATOM 3683 C CA . PRO B 1 181 ? -7.661 24.572 54.128 1.00 18.48 181 PRO B CA 1
ATOM 3684 C C . PRO B 1 181 ? -8.949 25.110 54.750 1.00 28.38 181 PRO B C 1
ATOM 3685 O O . PRO B 1 181 ? -9.751 24.334 55.275 1.00 28.18 181 PRO B O 1
ATOM 3689 N N . GLU B 1 182 ? -9.154 26.412 54.686 1.00 26.25 182 GLU B N 1
ATOM 3690 C CA . GLU B 1 182 ? -10.317 27.032 55.280 1.00 25.38 182 GLU B CA 1
ATOM 3691 C C . GLU B 1 182 ? -11.669 26.360 55.011 1.00 44.21 182 GLU B C 1
ATOM 3692 O O . GLU B 1 182 ? -12.234 25.754 55.923 1.00 65.16 182 GLU B O 1
ATOM 3698 N N . ASP B 1 183 ? -12.190 26.432 53.793 1.00 37.57 183 ASP B N 1
ATOM 3699 C CA . ASP B 1 183 ? -13.518 25.874 53.556 1.00 41.97 183 ASP B CA 1
ATOM 3700 C C . ASP B 1 183 ? -13.549 24.444 52.990 1.00 41.69 183 ASP B C 1
ATOM 3701 O O . ASP B 1 183 ? -14.373 24.148 52.127 1.00 55.60 183 ASP B O 1
ATOM 3706 N N . TYR B 1 184 ? -12.727 23.545 53.520 1.00 31.84 184 TYR B N 1
ATOM 3707 C CA . TYR B 1 184 ? -12.671 22.163 53.023 1.00 30.78 184 TYR B CA 1
ATOM 3708 C C . TYR B 1 184 ? -13.997 21.379 53.242 1.00 38.59 184 TYR B C 1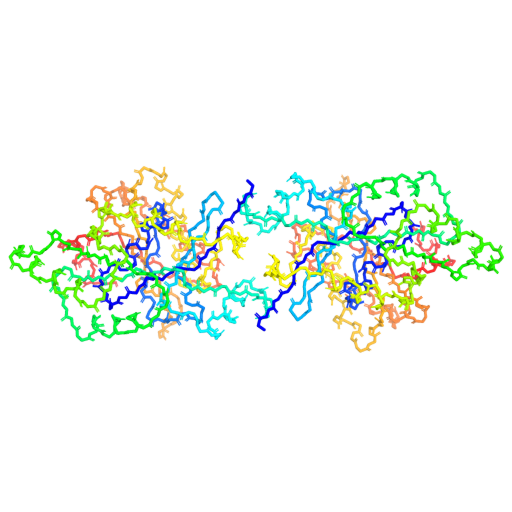
ATOM 3709 O O . TYR B 1 184 ? -14.687 21.611 54.230 1.00 48.44 184 TYR B O 1
ATOM 3718 N N . ILE B 1 185 ? -14.312 20.467 52.331 1.00 32.47 185 ILE B N 1
ATOM 3719 C CA . ILE B 1 185 ? -15.535 19.665 52.464 1.00 40.90 185 ILE B CA 1
ATOM 3720 C C . ILE B 1 185 ? -15.221 18.237 52.919 1.00 36.33 185 ILE B C 1
ATOM 3721 O O . ILE B 1 185 ? -14.599 17.491 52.167 1.00 29.92 185 ILE B O 1
ATOM 3726 N N . THR B 1 186 ? -15.723 17.872 54.103 1.00 43.73 186 THR B N 1
ATOM 3727 C CA . THR B 1 186 ? -15.531 16.542 54.715 1.00 38.39 186 THR B CA 1
ATOM 3728 C C . THR B 1 186 ? -16.529 15.504 54.193 1.00 44.82 186 THR B C 1
ATOM 3729 O O . THR B 1 186 ? -16.401 14.295 54.431 1.00 39.50 186 THR B O 1
ATOM 3733 N N . ASP B 1 187 ? -17.545 16.013 53.506 1.00 43.88 187 ASP B N 1
ATOM 3734 C CA . ASP B 1 187 ? -18.590 15.215 52.904 1.00 45.50 187 ASP B CA 1
ATOM 3735 C C . ASP B 1 187 ? -18.532 15.464 51.408 1.00 46.20 187 ASP B C 1
ATOM 3736 O O . ASP B 1 187 ? -18.925 16.533 50.938 1.00 50.76 187 ASP B O 1
ATOM 3741 N N . ARG B 1 188 ? -17.970 14.511 50.675 1.00 54.45 188 ARG B N 1
ATOM 3742 C CA . ARG B 1 188 ? -17.836 14.666 49.235 1.00 67.27 188 ARG B CA 1
ATOM 3743 C C . ARG B 1 188 ? -18.797 13.806 48.450 1.00 64.23 188 ARG B C 1
ATOM 3744 O O . ARG B 1 188 ? -18.594 13.540 47.262 1.00 61.65 188 ARG B O 1
ATOM 3752 N N . SER B 1 189 ? -19.846 13.376 49.140 1.00 62.55 189 SER B N 1
ATOM 3753 C CA . SER B 1 189 ? -20.918 12.585 48.557 1.00 60.13 189 SER B CA 1
ATOM 3754 C C . SER B 1 189 ? -21.823 13.500 47.745 1.00 60.43 189 SER B C 1
ATOM 3755 O O . SER B 1 189 ? -21.804 14.725 47.925 1.00 53.28 189 SER B O 1
ATOM 3758 N N . GLN B 1 190 ? -22.596 12.915 46.840 1.00 59.63 190 GLN B N 1
ATOM 3759 C CA . GLN B 1 190 ? -23.514 13.742 46.068 1.00 53.59 190 GLN B CA 1
ATOM 3760 C C . GLN B 1 190 ? -24.587 14.355 46.960 1.00 51.05 190 GLN B C 1
ATOM 3761 O O . GLN B 1 190 ? -24.936 15.507 46.787 1.00 34.44 190 GLN B O 1
ATOM 3767 N N . ARG B 1 191 ? -25.003 13.585 47.977 1.00 48.53 191 ARG B N 1
ATOM 3768 C CA . ARG B 1 191 ? -26.007 14.056 48.939 1.00 46.20 191 ARG B CA 1
ATOM 3769 C C . ARG B 1 191 ? -25.572 15.380 49.569 1.00 50.61 191 ARG B C 1
ATOM 3770 O O . ARG B 1 191 ? -26.413 16.237 49.838 1.00 54.56 191 ARG B O 1
ATOM 3778 N N . PHE B 1 192 ? -24.270 15.548 49.818 1.00 50.44 192 PHE B N 1
ATOM 3779 C CA . PHE B 1 192 ? -23.798 16.814 50.368 1.00 38.19 192 PHE B CA 1
ATOM 3780 C C . PHE B 1 192 ? -23.691 17.859 49.265 1.00 37.39 192 PHE B C 1
ATOM 3781 O O . PHE B 1 192 ? -23.935 19.043 49.505 1.00 41.98 192 PHE B O 1
ATOM 3789 N N . MET B 1 193 ? -23.317 17.426 48.061 1.00 35.11 193 MET B N 1
ATOM 3790 C CA . MET B 1 193 ? -23.198 18.340 46.931 1.00 39.54 193 MET B CA 1
ATOM 3791 C C . MET B 1 193 ? -24.550 19.006 46.652 1.00 45.19 193 MET B C 1
ATOM 3792 O O . MET B 1 193 ? -24.629 20.186 46.286 1.00 38.27 193 MET B O 1
ATOM 3797 N N . ALA B 1 194 ? -25.612 18.22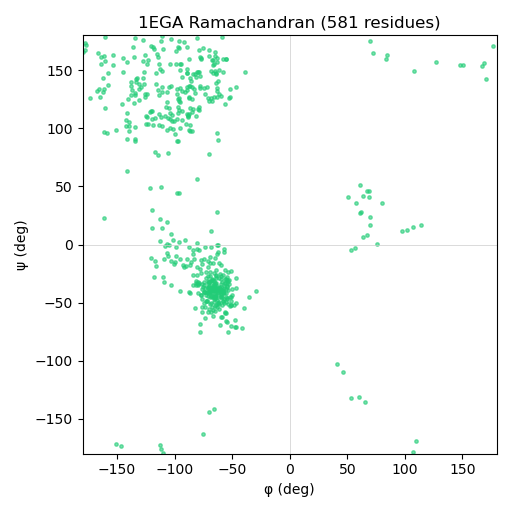5 46.839 1.00 46.59 194 ALA B N 1
ATOM 3798 C CA . ALA B 1 194 ? -26.987 18.696 46.665 1.00 42.15 194 ALA B CA 1
ATOM 3799 C C . ALA B 1 194 ? -27.309 19.769 47.709 1.00 36.44 194 ALA B C 1
ATOM 3800 O O . ALA B 1 194 ? -27.660 20.900 47.361 1.00 37.15 194 ALA B O 1
ATOM 3802 N N . SER B 1 195 ? -27.164 19.403 48.987 1.00 40.58 195 SER B N 1
ATOM 3803 C CA . SER B 1 195 ? -27.404 20.311 50.113 1.00 34.05 195 SER B CA 1
ATOM 3804 C C . SER B 1 195 ? -26.661 21.609 49.899 1.00 40.20 195 SER B C 1
ATOM 3805 O O . SER B 1 195 ? -27.165 22.687 50.207 1.00 46.90 195 SER B O 1
ATOM 3808 N N . GLU B 1 196 ? -25.457 21.474 49.354 1.00 44.94 196 GLU B N 1
ATOM 3809 C CA . GLU B 1 196 ? -24.566 22.583 49.072 1.00 39.88 196 GLU B CA 1
ATOM 3810 C C . GLU B 1 196 ? -25.106 23.531 47.998 1.00 33.55 196 GLU B C 1
ATOM 3811 O O . GLU B 1 196 ? -24.899 24.749 48.070 1.00 30.86 196 GLU B O 1
ATOM 3817 N N . ILE B 1 197 ? -25.782 22.975 46.998 1.00 42.44 197 ILE B N 1
ATOM 3818 C CA . ILE B 1 197 ? -26.351 23.772 45.909 1.00 36.75 197 ILE B CA 1
ATOM 3819 C C . ILE B 1 197 ? -27.568 24.587 46.372 1.00 36.51 197 ILE B C 1
ATOM 3820 O O . ILE B 1 197 ? -27.713 25.770 46.014 1.00 27.54 197 ILE B O 1
ATOM 3825 N N . ILE B 1 198 ? -28.417 23.956 47.190 1.00 39.22 198 ILE B N 1
ATOM 3826 C CA . ILE B 1 198 ? -29.604 24.608 47.751 1.00 30.90 198 ILE B CA 1
ATOM 3827 C C . ILE B 1 198 ? -29.175 25.780 48.641 1.00 38.30 198 ILE B C 1
ATOM 3828 O O . ILE B 1 198 ? -29.800 26.848 48.649 1.00 42.93 198 ILE B O 1
ATOM 3833 N N . ARG B 1 199 ? -28.084 25.556 49.372 1.00 41.43 199 ARG B N 1
ATOM 3834 C CA . ARG B 1 199 ? -27.469 26.552 50.245 1.00 37.24 199 ARG B CA 1
ATOM 3835 C C . ARG B 1 199 ? -27.111 27.805 49.449 1.00 37.16 199 ARG B C 1
ATOM 3836 O O . ARG B 1 199 ? -27.394 28.928 49.878 1.00 32.30 199 ARG B O 1
ATOM 3844 N N . GLU B 1 200 ? -26.482 27.605 48.290 1.00 34.61 200 GLU B N 1
ATOM 3845 C CA . GLU B 1 200 ? -26.061 28.721 47.446 1.00 41.36 200 GLU B CA 1
ATOM 3846 C C . GLU B 1 200 ? -27.234 29.489 46.921 1.00 36.23 200 GLU B C 1
ATOM 3847 O O . GLU B 1 200 ? -27.225 30.722 46.890 1.00 26.55 200 GLU B O 1
ATOM 3853 N N . LYS B 1 201 ? -28.219 28.736 46.439 1.00 48.00 201 LYS B N 1
ATOM 3854 C CA . LYS B 1 201 ? -29.424 29.331 45.889 1.00 40.41 201 LYS B CA 1
ATOM 3855 C C . LYS B 1 201 ? -30.149 30.154 46.938 1.00 43.97 201 LYS B C 1
ATOM 3856 O O . LYS B 1 201 ? -30.640 31.252 46.641 1.00 43.86 201 LYS B O 1
ATOM 3862 N N . LEU B 1 202 ? -30.169 29.645 48.171 1.00 33.04 202 LEU B N 1
ATOM 3863 C CA . LEU B 1 202 ? -30.797 30.358 49.286 1.00 32.37 202 LEU B CA 1
ATOM 3864 C C . LEU B 1 202 ? -30.043 31.641 49.551 1.00 26.19 202 LEU B C 1
ATOM 3865 O O . LEU B 1 202 ? -30.619 32.717 49.726 1.00 37.08 202 LEU B O 1
ATOM 3870 N N . MET B 1 203 ? -28.724 31.505 49.541 1.00 38.05 203 MET B N 1
ATOM 3871 C CA . MET B 1 203 ? -27.825 32.606 49.794 1.00 32.79 203 MET B CA 1
ATOM 3872 C C . MET B 1 203 ? -27.845 33.603 48.638 1.00 30.55 203 MET B C 1
ATOM 3873 O O . MET B 1 203 ? -27.741 34.810 48.856 1.00 27.89 203 MET B O 1
ATOM 3878 N N . ARG B 1 204 ? -28.052 33.095 47.422 1.00 27.38 204 ARG B N 1
ATOM 3879 C CA . ARG B 1 204 ? -28.052 33.911 46.207 1.00 35.33 204 ARG B CA 1
ATOM 3880 C C . ARG B 1 204 ? -29.353 34.651 45.991 1.00 42.54 204 ARG B C 1
ATOM 3881 O O . ARG B 1 204 ? -29.342 35.815 45.587 1.00 43.77 204 ARG B O 1
ATOM 3889 N N . PHE B 1 205 ? -30.467 33.971 46.248 1.00 49.01 205 PHE B N 1
ATOM 3890 C CA . PHE B 1 205 ? -31.788 34.551 46.041 1.00 49.07 205 PHE B CA 1
ATOM 3891 C C . PHE B 1 205 ? -32.429 35.181 47.280 1.00 54.08 205 PHE B C 1
ATOM 3892 O O . PHE B 1 205 ? -33.073 36.228 47.166 1.00 57.18 205 PHE B O 1
ATOM 3900 N N . LEU B 1 206 ? -32.290 34.570 48.453 1.00 57.57 206 LEU B N 1
ATOM 3901 C CA . LEU B 1 206 ? -32.876 35.194 49.638 1.00 65.11 206 LEU B CA 1
ATOM 3902 C C . LEU B 1 206 ? -32.168 36.506 49.921 1.00 71.98 206 LEU B C 1
ATOM 3903 O O . LEU B 1 206 ? -32.722 37.406 50.545 1.00 86.16 206 LEU B O 1
ATOM 3908 N N . GLY B 1 207 ? -30.932 36.596 49.442 1.00 75.37 207 GLY B N 1
ATOM 3909 C CA . GLY B 1 207 ? -30.147 37.817 49.541 1.00 78.81 207 GLY B CA 1
ATOM 3910 C C . GLY B 1 207 ? -29.842 38.328 50.936 1.00 80.92 207 GLY B C 1
ATOM 3911 O O . GLY B 1 207 ? -29.676 39.536 51.114 1.00 80.98 207 GLY B O 1
ATOM 3912 N N . ALA B 1 208 ? -29.786 37.442 51.922 1.00 84.10 208 ALA B N 1
ATOM 3913 C CA . ALA B 1 208 ? -29.449 37.839 53.292 1.00 89.43 208 ALA B CA 1
ATOM 3914 C C . ALA B 1 208 ? -30.582 38.537 54.053 1.00 91.34 208 ALA B C 1
ATOM 3915 O O . ALA B 1 208 ? -30.379 38.946 55.201 1.00 93.37 208 ALA B O 1
ATOM 3917 N N . GLU B 1 209 ? -31.746 38.716 53.426 1.00 84.10 209 GLU B N 1
ATOM 3918 C CA . GLU B 1 209 ? -32.899 39.258 54.147 1.00 86.14 209 GLU B CA 1
ATOM 3919 C C . GLU B 1 209 ? -33.226 38.203 55.208 1.00 90.16 209 GLU B C 1
ATOM 3920 O O . GLU B 1 209 ? -33.847 38.435 56.252 1.00 90.03 209 GLU B O 1
ATOM 3926 N N . LEU B 1 210 ? -32.719 37.033 54.827 1.00 86.27 210 LEU B N 1
ATOM 3927 C CA . LEU B 1 210 ? -32.709 35.704 55.415 1.00 80.30 210 LEU B CA 1
ATOM 3928 C C . LEU B 1 210 ? -32.530 35.597 56.927 1.00 78.60 210 LEU B C 1
ATOM 3929 O O . LEU B 1 210 ? -31.813 36.382 57.563 1.00 65.82 210 LEU B O 1
ATOM 3934 N N . PRO B 1 211 ? -33.161 34.551 57.500 1.00 82.59 211 PRO B N 1
ATOM 3935 C CA . PRO B 1 211 ? -33.193 34.153 58.909 1.00 80.95 211 PRO B CA 1
ATOM 3936 C C . PRO B 1 211 ? -31.788 33.744 59.293 1.00 81.99 211 PRO B C 1
ATOM 3937 O O . PRO B 1 211 ? -31.196 32.878 58.649 1.00 83.22 211 PRO B O 1
ATOM 3941 N N . TYR B 1 212 ? -31.266 34.328 60.360 1.00 75.32 212 TYR B N 1
ATOM 3942 C CA . TYR B 1 212 ? -29.920 34.001 60.801 1.00 75.81 212 TYR B CA 1
ATOM 3943 C C . TYR B 1 212 ? -29.751 32.510 61.088 1.00 74.40 212 TYR B C 1
ATOM 3944 O O . TYR B 1 212 ? -28.642 32.067 61.389 1.00 85.29 212 TYR B O 1
ATOM 3953 N N . SER B 1 213 ? -30.829 31.734 60.980 1.00 63.33 213 SER B N 1
ATOM 3954 C CA . SER B 1 213 ? -30.728 30.315 61.269 1.00 65.03 213 SER B CA 1
ATOM 3955 C C . SER B 1 213 ? -31.537 29.427 60.334 1.00 62.76 213 SER B C 1
ATOM 3956 O O . SER B 1 213 ? -32.479 28.748 60.758 1.00 68.02 213 SER B O 1
ATOM 3959 N N . VAL B 1 214 ? -31.188 29.443 59.054 1.00 44.65 214 VAL B N 1
ATOM 3960 C CA . VAL B 1 214 ? -31.840 28.545 58.120 1.00 37.77 214 VAL B CA 1
ATOM 3961 C C . VAL B 1 214 ? -31.039 27.249 58.119 1.00 34.65 214 VAL B C 1
ATOM 3962 O O . VAL B 1 214 ? -29.842 27.271 58.388 1.00 47.33 214 VAL B O 1
ATOM 3966 N N . THR B 1 215 ? -31.683 26.124 57.855 1.00 27.69 215 THR B N 1
ATOM 3967 C CA . THR B 1 215 ? -30.969 24.861 57.830 1.00 36.35 215 THR B CA 1
ATOM 3968 C C . THR B 1 215 ? -31.464 23.956 56.709 1.00 44.24 215 THR B C 1
ATOM 3969 O O . THR B 1 215 ? -32.602 23.503 56.720 1.00 55.52 215 THR B O 1
ATOM 3973 N N . VAL B 1 216 ? -30.597 23.724 55.725 1.00 48.13 216 VAL B N 1
ATOM 3974 C CA . VAL B 1 216 ? -30.908 22.866 54.592 1.00 33.89 216 VAL B CA 1
ATOM 3975 C C . VAL B 1 216 ? -30.801 21.402 54.997 1.00 35.77 216 VAL B C 1
ATOM 3976 O O . VAL B 1 216 ? -30.217 21.086 56.030 1.00 34.90 216 VAL B O 1
ATOM 3980 N N . GLU B 1 217 ? -31.403 20.510 54.219 1.00 36.21 217 GLU B N 1
ATOM 3981 C CA . GLU B 1 217 ? -31.337 19.087 54.541 1.00 40.11 217 GLU B CA 1
ATOM 3982 C C . GLU B 1 217 ? -31.946 18.223 53.451 1.00 40.46 217 GLU B C 1
ATOM 3983 O O . GLU B 1 217 ? -33.080 18.449 53.047 1.00 52.32 217 GLU B O 1
ATOM 3989 N N . ILE B 1 218 ? -31.176 17.253 52.962 1.00 39.18 218 ILE B N 1
ATOM 3990 C CA . ILE B 1 218 ? -31.658 16.329 51.944 1.00 38.36 218 ILE B CA 1
ATOM 3991 C C . ILE B 1 218 ? -32.372 15.163 52.621 1.00 43.25 218 ILE B C 1
ATOM 3992 O O . ILE B 1 218 ? -31.737 14.220 53.098 1.00 40.59 218 ILE B O 1
ATOM 3997 N N . GLU B 1 219 ? -33.701 15.256 52.675 1.00 59.84 219 GLU B N 1
ATOM 3998 C CA . GLU B 1 219 ? -34.529 14.230 53.303 1.00 63.14 219 GLU B CA 1
ATOM 3999 C C . GLU B 1 219 ? -34.630 12.993 52.428 1.00 55.92 219 GLU B C 1
ATOM 4000 O O . GLU B 1 219 ? -35.093 11.949 52.883 1.00 55.93 219 GLU B O 1
ATOM 4006 N N . ARG B 1 220 ? -34.202 13.123 51.175 1.00 56.14 220 ARG B N 1
ATOM 4007 C CA . ARG B 1 220 ? -34.224 12.017 50.230 1.00 57.01 220 ARG B CA 1
ATOM 4008 C C . ARG B 1 220 ? -33.376 12.323 49.007 1.00 64.28 220 ARG B C 1
ATOM 4009 O O . ARG B 1 220 ? -33.429 13.414 48.461 1.00 62.73 220 ARG B O 1
ATOM 4017 N N . PHE B 1 221 ? -32.559 11.351 48.626 1.00 69.03 221 PHE B N 1
ATOM 4018 C CA . PHE B 1 221 ? -31.670 11.437 47.468 1.00 68.26 221 PHE B CA 1
ATOM 4019 C C . PHE B 1 221 ? -31.495 10.025 46.967 1.00 72.42 221 PHE B C 1
ATOM 4020 O O . PHE B 1 221 ? -30.700 9.264 47.516 1.00 79.39 221 PHE B O 1
ATOM 4028 N N . VAL B 1 222 ? -32.245 9.649 45.944 1.00 73.26 222 VAL B N 1
ATOM 4029 C CA . VAL B 1 222 ? -32.147 8.279 45.485 1.00 78.94 222 VAL B CA 1
ATOM 4030 C C . VAL B 1 222 ? -32.334 8.125 43.984 1.00 82.76 222 VAL B C 1
ATOM 4031 O O . VAL B 1 222 ? -32.363 9.092 43.220 1.00 77.39 222 VAL B O 1
ATOM 4035 N N . SER B 1 223 ? -32.383 6.861 43.581 1.00 89.56 223 SER B N 1
ATOM 4036 C CA . SER B 1 223 ? -32.645 6.462 42.208 1.00 95.32 223 SER B CA 1
ATOM 4037 C C . SER B 1 223 ? -34.048 5.834 42.233 1.00 100.00 223 SER B C 1
ATOM 4038 O O . SER B 1 223 ? -34.670 5.769 43.300 1.00 100.00 223 SER B O 1
ATOM 4041 N N . ASN B 1 224 ? -34.557 5.353 41.111 0.00 100.00 224 ASN B N 1
ATOM 4042 C CA . ASN B 1 224 ? -35.900 4.781 41.150 0.00 100.00 224 ASN B CA 1
ATOM 4043 C C . ASN B 1 224 ? -35.936 3.395 40.554 0.00 100.00 224 ASN B C 1
ATOM 4044 O O . ASN B 1 224 ? -34.929 2.881 40.067 0.00 93.84 224 ASN B O 1
ATOM 4049 N N . GLU B 1 225 ? -37.109 2.777 40.632 0.00 100.00 225 GLU B N 1
ATOM 4050 C CA . GLU B 1 225 ? -37.322 1.495 39.989 0.00 98.98 225 GLU B CA 1
ATOM 4051 C C . GLU B 1 225 ? -37.484 1.826 38.511 0.00 100.00 225 GLU B C 1
ATOM 4052 O O . GLU B 1 225 ? -37.359 0.977 37.629 0.00 100.00 225 GLU B O 1
ATOM 4058 N N . ARG B 1 226 ? -37.750 3.113 38.279 0.00 100.00 226 ARG B N 1
ATOM 4059 C CA . ARG B 1 226 ? -37.941 3.680 36.955 0.00 100.00 226 ARG B CA 1
ATOM 4060 C C . ARG B 1 226 ? -36.736 4.531 36.527 0.00 100.00 226 ARG B C 1
ATOM 4061 O O . ARG B 1 226 ? -36.754 5.128 35.451 0.00 100.00 226 ARG B O 1
ATOM 4069 N N . GLY B 1 227 ? -35.720 4.616 37.389 0.00 100.00 227 GLY B N 1
ATOM 4070 C CA . GLY B 1 227 ? -34.499 5.357 37.080 0.00 97.88 227 GLY B CA 1
ATOM 4071 C C . GLY B 1 227 ? -34.539 6.857 37.344 0.00 100.00 227 GLY B C 1
ATOM 4072 O O . GLY B 1 227 ? -35.606 7.464 37.429 0.00 100.00 227 GLY B O 1
ATOM 4073 N N . GLY B 1 228 ? -33.354 7.455 37.476 0.00 100.00 228 GLY B N 1
ATOM 4074 C CA . GLY B 1 228 ? -33.262 8.889 37.708 0.00 98.23 228 GLY B CA 1
ATOM 4075 C C . GLY B 1 228 ? -32.795 9.261 39.104 0.00 92.13 228 GLY B C 1
ATOM 4076 O O . GLY B 1 228 ? -32.326 8.409 39.858 0.00 92.98 228 GLY B O 1
ATOM 4077 N N . TYR B 1 229 ? -32.909 10.549 39.432 1.00 81.50 229 TYR B N 1
ATOM 4078 C CA . TYR B 1 229 ? -32.517 11.071 40.738 1.00 70.28 229 TYR B CA 1
ATOM 4079 C C . TYR B 1 229 ? -33.646 11.808 41.479 1.00 64.95 229 TYR B C 1
ATOM 4080 O O . TYR B 1 229 ? -33.962 12.959 41.168 1.00 57.59 229 TYR B O 1
ATOM 4089 N N . ASP B 1 230 ? -34.228 11.140 42.475 1.00 66.94 230 ASP B N 1
ATOM 4090 C CA . ASP B 1 230 ? -35.277 11.726 43.312 1.00 72.63 230 ASP B CA 1
ATOM 4091 C C . ASP B 1 230 ? -34.641 12.495 44.465 1.00 72.63 230 ASP B C 1
ATOM 4092 O O . ASP B 1 230 ? -34.155 11.893 45.426 1.00 83.50 230 ASP B O 1
ATOM 4097 N N . ILE B 1 231 ? -34.617 13.818 44.368 1.00 64.67 231 ILE B N 1
ATOM 4098 C CA . ILE B 1 231 ? -34.036 14.619 45.440 1.00 62.10 231 ILE B CA 1
ATOM 4099 C C . ILE B 1 231 ? -35.125 15.414 46.171 1.00 63.41 231 ILE B C 1
ATOM 4100 O O . ILE B 1 231 ? -35.963 16.057 45.546 1.00 70.39 231 ILE B O 1
ATOM 4105 N N . ASN B 1 232 ? -35.109 15.343 47.500 1.00 58.87 232 ASN B N 1
ATOM 4106 C CA . ASN B 1 232 ? -36.065 16.041 48.348 1.00 47.42 232 ASN B CA 1
ATOM 4107 C C . ASN B 1 232 ? -35.356 17.023 49.290 1.00 38.34 232 ASN B C 1
ATOM 4108 O O . ASN B 1 232 ? -34.687 16.612 50.234 1.00 42.05 232 ASN B O 1
ATOM 4113 N N . GLY B 1 233 ? -35.504 18.315 49.024 1.00 32.98 233 GLY B N 1
ATOM 4114 C CA . GLY B 1 233 ? -34.891 19.325 49.864 1.00 31.68 233 GLY B CA 1
ATOM 4115 C C . GLY B 1 233 ? -35.790 19.740 51.014 1.00 45.92 233 GLY B C 1
ATOM 4116 O O . GLY B 1 233 ? -37.009 19.757 50.889 1.00 55.08 233 GLY B O 1
ATOM 4117 N N . LEU B 1 234 ? -35.186 20.093 52.140 1.00 45.35 234 LEU B N 1
ATOM 4118 C CA . LEU B 1 234 ? -35.943 20.501 53.308 1.00 41.81 234 LEU B CA 1
ATOM 4119 C C . LEU B 1 234 ? -35.353 21.774 53.933 1.00 36.13 234 LEU B C 1
ATOM 4120 O O . LEU B 1 234 ? -34.473 21.712 54.789 1.00 47.42 234 LEU B O 1
ATOM 4125 N N . ILE B 1 235 ? -35.845 22.929 53.506 1.00 27.35 235 ILE B N 1
ATOM 4126 C CA . ILE B 1 235 ? -35.357 24.196 54.023 1.00 18.87 235 ILE B CA 1
ATOM 4127 C C . ILE B 1 235 ? -36.104 24.524 55.319 1.00 34.22 235 ILE B C 1
ATOM 4128 O O . ILE B 1 235 ? -37.309 24.730 55.301 1.00 50.75 235 ILE B O 1
ATOM 4133 N N . LEU B 1 236 ? -35.388 24.545 56.443 1.00 41.52 236 LEU B N 1
ATOM 4134 C CA . LEU B 1 236 ? -35.990 24.795 57.759 1.00 32.18 236 LEU B CA 1
ATOM 4135 C C . LEU B 1 236 ? -35.671 26.180 58.328 1.00 35.91 236 LEU B C 1
ATOM 4136 O O . LEU B 1 236 ? -34.518 26.582 58.370 1.00 47.99 236 LEU B O 1
ATOM 4141 N N . VAL B 1 237 ? -36.692 26.896 58.794 1.00 35.80 237 VAL B N 1
ATOM 4142 C CA . VAL B 1 237 ? -36.475 28.220 59.369 1.00 41.90 237 VAL B CA 1
ATOM 4143 C C . VAL B 1 237 ? -36.961 28.278 60.819 1.00 45.13 237 VAL B C 1
ATOM 4144 O O . VAL B 1 237 ? -37.605 27.347 61.301 1.00 40.42 237 VAL B O 1
ATOM 4148 N N . GLU B 1 238 ? -36.649 29.377 61.504 1.00 54.48 238 GLU B N 1
ATOM 4149 C CA . GLU B 1 238 ? -37.054 29.558 62.901 1.00 64.49 238 GLU B CA 1
ATOM 4150 C C . GLU B 1 238 ? -38.523 29.960 63.012 1.00 56.97 238 GLU B C 1
ATOM 4151 O O . GLU B 1 238 ? -39.384 29.155 63.375 1.00 50.37 238 GLU B O 1
ATOM 4157 N N . ARG B 1 239 ? -38.779 31.224 62.691 1.00 50.17 239 ARG B N 1
ATOM 4158 C CA . ARG B 1 239 ? -40.098 31.816 62.758 1.00 56.39 239 ARG B CA 1
ATOM 4159 C C . ARG B 1 239 ? -40.977 31.493 61.544 1.00 60.78 239 ARG B C 1
ATOM 4160 O O . ARG B 1 239 ? -40.557 30.814 60.609 1.00 61.61 239 ARG B O 1
ATOM 4168 N N . GLU B 1 240 ? -42.217 31.978 61.595 1.00 70.29 240 GLU B N 1
ATOM 4169 C CA . GLU B 1 240 ? -43.224 31.748 60.556 1.00 62.35 240 GLU B CA 1
ATOM 4170 C C . GLU B 1 240 ? -42.982 32.614 59.318 1.00 45.22 240 GLU B C 1
ATOM 4171 O O . GLU B 1 240 ? -42.908 32.106 58.205 1.00 49.10 240 GLU B O 1
ATOM 4177 N N . GLY B 1 241 ? -42.865 33.920 59.531 1.00 42.13 241 GLY B N 1
ATOM 4178 C CA . GLY B 1 241 ? -42.646 34.860 58.447 1.00 36.51 241 GLY B CA 1
ATOM 4179 C C . GLY B 1 241 ? -41.429 34.501 57.642 1.00 39.31 241 GLY B C 1
ATOM 4180 O O . GLY B 1 241 ? -41.354 34.784 56.451 1.00 51.10 241 GLY B O 1
ATOM 4181 N N . GLN B 1 242 ? -40.465 33.882 58.312 1.00 37.05 242 GLN B N 1
ATOM 4182 C CA . GLN B 1 242 ? -39.255 33.452 57.659 1.00 30.62 242 GLN B CA 1
ATOM 4183 C C . GLN B 1 242 ? -39.641 32.471 56.580 1.00 29.71 242 GLN B C 1
ATOM 4184 O O . GLN B 1 242 ? -39.160 32.565 55.451 1.00 39.67 242 GLN B O 1
ATOM 4190 N N . LYS B 1 243 ? -40.533 31.545 56.927 1.00 20.10 243 LYS B N 1
ATOM 4191 C CA . LYS B 1 243 ? -41.037 30.566 55.963 1.00 29.65 243 LYS B CA 1
ATOM 4192 C C . LYS B 1 243 ? -41.721 31.293 54.799 1.00 30.11 243 LYS B C 1
ATOM 4193 O O . LYS B 1 243 ? -41.516 30.953 53.634 1.00 33.43 243 LYS B O 1
ATOM 4199 N N . LYS B 1 244 ? -42.503 32.314 55.136 1.00 30.83 244 LYS B N 1
ATOM 4200 C CA . LYS B 1 244 ? -43.199 33.139 54.157 1.00 40.48 244 LYS B CA 1
ATOM 4201 C C . LYS B 1 244 ? -42.205 33.907 53.272 1.00 38.58 244 LYS B C 1
ATOM 4202 O O . LYS B 1 244 ? -42.540 34.284 52.153 1.00 41.80 244 LYS B O 1
ATOM 4208 N N . MET B 1 245 ? -41.006 34.172 53.798 1.00 45.40 245 MET B N 1
ATOM 4209 C CA . MET B 1 245 ? -39.938 34.874 53.061 1.00 43.77 245 MET B CA 1
ATOM 4210 C C . MET B 1 245 ? -39.335 33.930 52.022 1.00 36.79 245 MET B C 1
ATOM 4211 O O . MET B 1 245 ? -39.263 34.227 50.842 1.00 22.07 245 MET B O 1
ATOM 4216 N N . VAL B 1 246 ? -38.907 32.770 52.483 1.00 20.66 246 VAL B N 1
ATOM 4217 C CA . VAL B 1 246 ? -38.343 31.786 51.595 1.00 24.47 246 VAL B CA 1
ATOM 4218 C C . VAL B 1 246 ? -39.319 31.441 50.460 1.00 23.50 246 VAL B C 1
ATOM 4219 O O . VAL B 1 246 ? -38.903 31.227 49.334 1.00 30.64 246 VAL B O 1
ATOM 4223 N N . ILE B 1 247 ? -40.613 31.364 50.759 1.00 31.56 247 ILE B N 1
ATOM 4224 C CA . ILE B 1 247 ? -41.612 31.061 49.735 1.00 28.14 247 ILE B CA 1
ATOM 4225 C C . ILE B 1 247 ? -41.764 32.248 48.793 1.00 24.20 247 ILE B C 1
ATOM 4226 O O . ILE B 1 247 ? -41.782 32.085 47.581 1.00 32.13 247 ILE B O 1
ATOM 4231 N N . GLY B 1 248 ? -41.833 33.443 49.369 1.00 25.85 248 GLY B N 1
ATOM 4232 C CA . GLY B 1 248 ? -41.925 34.665 48.585 1.00 25.03 248 GLY B CA 1
ATOM 4233 C C . GLY B 1 248 ? -43.244 34.872 47.919 1.00 29.57 248 GLY B C 1
ATOM 4234 O O . GLY B 1 248 ? -44.060 33.953 47.814 1.00 33.96 248 GLY B O 1
ATOM 4235 N N . ASN B 1 249 ? -43.464 36.104 47.468 1.00 33.83 249 ASN B N 1
ATOM 4236 C CA . ASN B 1 249 ? -44.663 36.512 46.744 1.00 36.73 249 ASN B CA 1
ATOM 4237 C C . ASN B 1 249 ? -45.006 35.515 45.645 1.00 32.36 249 ASN B C 1
ATOM 4238 O O . ASN B 1 249 ? -44.136 35.120 44.891 1.00 36.10 249 ASN B O 1
ATOM 4243 N N . LYS B 1 250 ? -46.291 35.162 45.530 1.00 37.06 250 LYS B N 1
ATOM 4244 C CA . LYS B 1 250 ? -46.809 34.219 44.528 1.00 33.43 250 LYS B CA 1
ATOM 4245 C C . LYS B 1 250 ? -46.077 32.879 44.521 1.00 27.70 250 LYS B C 1
ATOM 4246 O O . LYS B 1 250 ? -46.458 31.948 43.792 1.00 30.90 250 LYS B O 1
ATOM 4252 N N . GLY B 1 251 ? -45.028 32.770 45.324 1.00 30.65 251 GLY B N 1
ATOM 4253 C CA . GLY B 1 251 ? -44.353 31.485 45.480 1.00 38.99 251 GLY B CA 1
ATOM 4254 C C . GLY B 1 251 ? -43.168 31.531 44.540 1.00 34.53 251 GLY B C 1
ATOM 4255 O O . GLY B 1 251 ? -42.496 30.537 44.287 1.00 35.58 251 GLY B O 1
ATOM 4256 N N . ALA B 1 252 ? -42.929 32.740 44.042 1.00 35.33 252 ALA B N 1
ATOM 4257 C CA . ALA B 1 252 ? -41.858 33.036 43.104 1.00 40.42 252 ALA B CA 1
ATOM 4258 C C . ALA B 1 252 ? -40.472 32.641 43.616 1.00 48.74 252 ALA B C 1
ATOM 4259 O O . ALA B 1 252 ? -39.771 31.848 42.981 1.00 43.26 252 ALA B O 1
ATOM 4261 N N . LYS B 1 253 ? -40.084 33.213 44.753 1.00 45.51 253 LYS B N 1
ATOM 4262 C CA . LYS B 1 253 ? -38.778 32.964 45.353 1.00 36.28 253 LYS B CA 1
ATOM 4263 C C . LYS B 1 253 ? -38.474 31.489 45.495 1.00 34.18 253 LYS B C 1
ATOM 4264 O O . LYS B 1 253 ? -37.433 31.033 45.035 1.00 45.30 253 LYS B O 1
ATOM 4270 N N . ILE B 1 254 ? -39.376 30.733 46.107 1.00 36.66 254 ILE B N 1
ATOM 4271 C CA . ILE B 1 254 ? -39.127 29.312 46.260 1.00 33.39 254 ILE B CA 1
ATOM 4272 C C . ILE B 1 254 ? -39.095 28.611 44.898 1.00 33.50 254 ILE B C 1
ATOM 4273 O O . ILE B 1 254 ? -38.367 27.631 44.728 1.00 33.14 254 ILE B O 1
ATOM 4278 N N . LYS B 1 255 ? -39.873 29.119 43.936 1.00 36.35 255 LYS B N 1
ATOM 4279 C CA . LYS B 1 255 ? -39.917 28.545 42.589 1.00 42.26 255 LYS B CA 1
ATOM 4280 C C . LYS B 1 255 ? -38.540 28.650 41.922 1.00 33.64 255 LYS B C 1
ATOM 4281 O O . LYS B 1 255 ? -38.016 27.650 41.433 1.00 31.55 255 LYS B O 1
ATOM 4287 N N . THR B 1 256 ? -37.969 29.857 41.956 1.00 30.91 256 THR B N 1
ATOM 4288 C CA . THR B 1 256 ? -36.646 30.193 41.408 1.00 29.10 256 THR B CA 1
ATOM 4289 C C . THR B 1 256 ? -35.506 29.412 42.088 1.00 32.74 256 THR B C 1
ATOM 4290 O O . THR B 1 256 ? -34.662 28.839 41.418 1.00 37.03 256 THR B O 1
ATOM 4294 N N . ILE B 1 257 ? -35.459 29.444 43.419 1.00 40.23 257 ILE B N 1
ATOM 4295 C CA . ILE B 1 257 ? -34.436 28.742 44.188 1.00 23.73 257 ILE B CA 1
ATOM 4296 C C . ILE B 1 257 ? -34.393 27.277 43.784 1.00 30.71 257 ILE B C 1
ATOM 4297 O O . ILE B 1 257 ? -33.337 26.656 43.781 1.00 51.08 257 ILE B O 1
ATOM 4302 N N . GLY B 1 258 ? -35.543 26.749 43.390 1.00 33.89 258 GLY B N 1
ATOM 4303 C CA . GLY B 1 258 ? -35.627 25.355 42.997 1.00 40.63 258 GLY B CA 1
ATOM 4304 C C . GLY B 1 258 ? -35.236 25.087 41.556 1.00 45.61 258 GLY B C 1
ATOM 4305 O O . GLY B 1 258 ? -34.686 24.023 41.266 1.00 42.37 258 GLY B O 1
ATOM 4306 N N . ILE B 1 259 ? -35.529 26.007 40.640 1.00 53.89 259 ILE B N 1
ATOM 4307 C CA . ILE B 1 259 ? -35.154 25.775 39.245 1.00 56.60 259 ILE B CA 1
ATOM 4308 C C . ILE B 1 259 ? -33.641 25.887 39.084 1.00 48.31 259 ILE B C 1
ATOM 4309 O O . ILE B 1 259 ? -33.022 25.075 38.398 1.00 43.87 259 ILE B O 1
ATOM 4314 N N . GLU B 1 260 ? -33.061 26.880 39.758 1.00 42.06 260 GLU B N 1
ATOM 4315 C CA . GLU B 1 260 ? -31.627 27.108 39.743 1.00 37.99 260 GLU B CA 1
ATOM 4316 C C . GLU B 1 260 ? -30.904 25.989 40.476 1.00 42.07 260 GLU B C 1
ATOM 4317 O O . GLU B 1 260 ? -29.882 25.501 40.016 1.00 49.43 260 GLU B O 1
ATOM 4323 N N . ALA B 1 261 ? -31.457 25.559 41.603 1.00 42.70 261 ALA B N 1
ATOM 4324 C CA . ALA B 1 261 ? -30.862 24.472 42.370 1.00 43.14 261 ALA B CA 1
ATOM 4325 C C . ALA B 1 261 ? -30.888 23.174 41.570 1.00 41.36 261 ALA B C 1
ATOM 4326 O O . ALA B 1 261 ? -29.907 22.446 41.521 1.00 42.19 261 ALA B O 1
ATOM 4328 N N . ARG B 1 262 ? -32.031 22.889 40.958 1.00 54.04 262 ARG B N 1
ATOM 4329 C CA . ARG B 1 262 ? -32.203 21.684 40.160 1.00 59.43 262 ARG B CA 1
ATOM 4330 C C . ARG B 1 262 ? -31.229 21.702 38.999 1.00 67.16 262 ARG B C 1
ATOM 4331 O O . ARG B 1 262 ? -30.680 20.669 38.625 1.00 68.58 262 ARG B O 1
ATOM 4339 N N . LYS B 1 263 ? -31.011 22.892 38.443 1.00 67.72 263 LYS B N 1
ATOM 4340 C CA . LYS B 1 263 ? -30.096 23.059 37.321 1.00 55.31 263 LYS B CA 1
ATOM 4341 C C . LYS B 1 263 ? -28.687 22.606 37.666 1.00 53.46 263 LYS B C 1
ATOM 4342 O O . LYS B 1 263 ? -28.192 21.668 37.057 1.00 61.32 263 LYS B O 1
ATOM 4348 N N . ASP B 1 264 ? -28.039 23.250 38.634 1.00 39.69 264 ASP B N 1
ATOM 4349 C CA . ASP B 1 264 ? -26.696 22.836 39.026 1.00 28.76 264 ASP B CA 1
ATOM 4350 C C . ASP B 1 264 ? -26.671 21.375 39.421 1.00 33.74 264 ASP B C 1
ATOM 4351 O O . ASP B 1 264 ? -25.687 20.714 39.204 1.00 51.69 264 ASP B O 1
ATOM 4356 N N . MET B 1 265 ? -27.747 20.860 40.003 1.00 36.64 265 MET B N 1
ATOM 4357 C CA . MET B 1 265 ? -27.771 19.447 40.376 1.00 43.52 265 MET B CA 1
ATOM 4358 C C . MET B 1 265 ? -27.814 18.602 39.110 1.00 51.03 265 MET B C 1
ATOM 4359 O O . MET B 1 265 ? -27.358 17.468 39.083 1.00 54.04 265 MET B O 1
ATOM 4364 N N . GLN B 1 266 ? -28.367 19.193 38.054 1.00 61.35 266 GLN B N 1
ATOM 4365 C CA . GLN B 1 266 ? -28.481 18.555 36.746 1.00 61.52 266 GLN B CA 1
ATOM 4366 C C . GLN B 1 266 ? -27.106 18.471 36.104 1.00 61.50 266 GLN B C 1
ATOM 4367 O O . GLN B 1 266 ? -26.679 17.416 35.647 1.00 59.96 266 GLN B O 1
ATOM 4373 N N . GLU B 1 267 ? -26.418 19.606 36.121 1.00 59.50 267 GLU B N 1
ATOM 4374 C CA . GLU B 1 267 ? -25.105 19.775 35.531 1.00 64.31 267 GLU B CA 1
ATOM 4375 C C . GLU B 1 267 ? -23.983 19.293 36.448 1.00 68.68 267 GLU B C 1
ATOM 4376 O O . GLU B 1 267 ? -23.160 18.472 36.046 1.00 79.02 267 GLU B O 1
ATOM 4382 N N . MET B 1 268 ? -23.948 19.814 37.670 1.00 71.10 268 MET B N 1
ATOM 4383 C CA . MET B 1 268 ? -22.933 19.447 38.656 1.00 63.19 268 MET B CA 1
ATOM 4384 C C . MET B 1 268 ? -22.987 17.939 38.947 1.00 48.22 268 MET B C 1
ATOM 4385 O O . MET B 1 268 ? -22.060 17.368 39.505 1.00 59.50 268 MET B O 1
ATOM 4390 N N . PHE B 1 269 ? -24.097 17.315 38.581 1.00 51.48 269 PHE B N 1
ATOM 4391 C CA . PHE B 1 269 ? -24.236 15.866 38.627 1.00 61.02 269 PHE B CA 1
ATOM 4392 C C . PHE B 1 269 ? -24.369 15.507 37.163 1.00 70.50 269 PHE B C 1
ATOM 4393 O O . PHE B 1 269 ? -24.699 16.380 36.366 1.00 75.41 269 PHE B O 1
ATOM 4401 N N . GLU B 1 270 ? -24.152 14.265 36.770 1.00 77.24 270 GLU B N 1
ATOM 4402 C CA . GLU B 1 270 ? -24.211 13.998 35.343 1.00 81.20 270 GLU B CA 1
ATOM 4403 C C . GLU B 1 270 ? -25.613 13.845 34.766 1.00 78.63 270 GLU B C 1
ATOM 4404 O O . GLU B 1 270 ? -25.849 14.278 33.644 1.00 81.16 270 GLU B O 1
ATOM 4410 N N . ALA B 1 271 ? -26.558 13.317 35.531 1.00 83.85 271 ALA B N 1
ATOM 4411 C CA . ALA B 1 271 ? -27.908 13.094 34.997 1.00 92.63 271 ALA B CA 1
ATOM 4412 C C . ALA B 1 271 ? -28.998 14.011 35.603 1.00 95.23 271 ALA B C 1
ATOM 4413 O O . ALA B 1 271 ? -28.699 14.878 36.432 1.00 100.00 271 ALA B O 1
ATOM 4415 N N . PRO B 1 272 ? -30.269 13.865 35.139 1.00 93.62 272 PRO B N 1
ATOM 4416 C CA . PRO B 1 272 ? -31.436 14.639 35.598 1.00 91.37 272 PRO B CA 1
ATOM 4417 C C . PRO B 1 272 ? -31.938 14.392 37.033 1.00 91.35 272 PRO B C 1
ATOM 4418 O O . PRO B 1 272 ? -31.853 13.277 37.568 1.00 87.09 272 PRO B O 1
ATOM 4422 N N . VAL B 1 273 ? -32.498 15.446 37.628 1.00 89.93 273 VAL B N 1
ATOM 4423 C CA . VAL B 1 273 ? -33.005 15.393 38.990 1.00 86.37 273 VAL B CA 1
ATOM 4424 C C . VAL B 1 273 ? -34.420 15.955 39.120 1.00 86.97 273 VAL B C 1
ATOM 4425 O O . VAL B 1 273 ? -34.792 16.963 38.504 1.00 83.46 273 VAL B O 1
ATOM 4429 N N . HIS B 1 274 ? -35.207 15.243 39.910 1.00 83.39 274 HIS B N 1
ATOM 4430 C CA . HIS B 1 274 ? -36.544 15.642 40.249 1.00 75.19 274 HIS B CA 1
ATOM 4431 C C . HIS B 1 274 ? -36.398 16.317 41.608 1.00 67.89 274 HIS B C 1
ATOM 4432 O O . HIS B 1 274 ? -36.408 15.653 42.641 1.00 70.26 274 HIS B O 1
ATOM 4439 N N . LEU B 1 275 ? -36.141 17.619 41.597 1.00 59.62 275 LEU B N 1
ATOM 4440 C CA . LEU B 1 275 ? -35.954 18.346 42.841 1.00 56.70 275 LEU B CA 1
ATOM 4441 C C . LEU B 1 275 ? -37.259 18.805 43.491 1.00 57.57 275 LEU B C 1
ATOM 4442 O O . LEU B 1 275 ? -37.985 19.644 42.955 1.00 62.65 275 LEU B O 1
ATOM 4447 N N . GLU B 1 276 ? -37.511 18.269 44.679 1.00 56.79 276 GLU B N 1
ATOM 4448 C CA . GLU B 1 276 ? -38.680 18.601 45.468 1.00 51.48 276 GLU B CA 1
ATOM 4449 C C . GLU B 1 276 ? -38.232 19.378 46.706 1.00 46.79 276 GLU B C 1
ATOM 4450 O O . GLU B 1 276 ? -37.726 18.802 47.659 1.00 45.34 276 GLU B O 1
ATOM 4456 N N . LEU B 1 277 ? -38.411 20.689 46.666 1.00 35.20 277 LEU B N 1
ATOM 4457 C CA . LEU B 1 277 ? -38.010 21.576 47.746 1.00 30.05 277 LEU B CA 1
ATOM 4458 C C . LEU B 1 277 ? -39.162 21.905 48.713 1.00 35.07 277 LEU B C 1
ATOM 4459 O O . LEU B 1 277 ? -40.162 22.481 48.296 1.00 39.34 277 LEU B O 1
ATOM 4464 N N . TRP B 1 278 ? -38.980 21.622 50.008 1.00 39.82 278 TRP B N 1
ATOM 4465 C CA . TRP B 1 278 ? -40.017 21.870 51.031 1.00 37.96 278 TRP B CA 1
ATOM 4466 C C . TRP B 1 278 ? -39.590 22.823 52.165 1.00 32.45 278 TRP B C 1
ATOM 4467 O O . TRP B 1 278 ? -38.718 22.488 52.964 1.00 47.88 278 TRP B O 1
ATOM 4478 N N . VAL B 1 279 ? -40.224 23.988 52.257 1.00 24.53 279 VAL B N 1
ATOM 4479 C CA . VAL B 1 279 ? -39.927 24.918 53.342 1.00 24.41 279 VAL B CA 1
ATOM 4480 C C . VAL B 1 279 ? -40.692 24.495 54.605 1.00 37.12 279 VAL B C 1
ATOM 4481 O O . VAL B 1 279 ? -41.826 24.008 54.532 1.00 35.86 279 VAL B O 1
ATOM 4485 N N . LYS B 1 280 ? -40.072 24.671 55.768 1.00 47.05 280 LYS B N 1
ATOM 4486 C CA . LYS B 1 280 ? -40.704 24.248 57.020 1.00 41.23 280 LYS B CA 1
ATOM 4487 C C . LYS B 1 280 ? -40.170 24.956 58.251 1.00 39.23 280 LYS B C 1
ATOM 4488 O O . LYS B 1 280 ? -39.006 25.347 58.298 1.00 39.31 280 LYS B O 1
ATOM 4494 N N . VAL B 1 281 ? -41.048 25.160 59.234 1.00 41.06 281 VAL B N 1
ATOM 4495 C CA . VAL B 1 281 ? -40.613 25.726 60.505 1.00 43.29 281 VAL B CA 1
ATOM 4496 C C . VAL B 1 281 ? -40.205 24.553 61.383 1.00 47.94 281 VAL B C 1
ATOM 4497 O O . VAL B 1 281 ? -40.917 23.547 61.442 1.00 53.05 281 VAL B O 1
ATOM 4501 N N . LYS B 1 282 ? -39.044 24.667 62.023 1.00 55.88 282 LYS B N 1
ATOM 4502 C CA . LYS B 1 282 ? -38.489 23.586 62.846 1.00 57.39 282 LYS B CA 1
ATOM 4503 C C . LYS B 1 282 ? -39.453 23.132 63.938 1.00 56.64 282 LYS B C 1
ATOM 4504 O O . LYS B 1 282 ? -39.469 21.951 64.307 1.00 53.25 282 LYS B O 1
ATOM 4510 N N . SER B 1 283 ? -40.289 24.059 64.408 1.00 47.56 283 SER B N 1
ATOM 4511 C CA . SER B 1 283 ? -41.265 23.769 65.453 1.00 51.56 283 SER B CA 1
ATOM 4512 C C . SER B 1 283 ? -42.386 22.817 65.003 1.00 54.26 283 SER B C 1
ATOM 4513 O O . SER B 1 283 ? -43.383 22.667 65.708 1.00 59.17 283 SER B O 1
ATOM 4516 N N . GLY B 1 284 ? -42.230 22.191 63.835 1.00 64.70 284 GLY B N 1
ATOM 4517 C CA . GLY B 1 284 ? -43.217 21.237 63.341 1.00 65.61 284 GLY B CA 1
ATOM 4518 C C . GLY B 1 284 ? -44.032 21.747 62.169 1.00 60.72 284 GLY B C 1
ATOM 4519 O O . GLY B 1 284 ? -44.279 22.954 62.068 1.00 55.63 284 GLY B O 1
ATOM 4520 N N . TRP B 1 285 ? -44.459 20.834 61.290 1.00 60.26 285 TRP B N 1
ATOM 4521 C CA . TRP B 1 285 ? -45.269 21.199 60.120 1.00 63.45 285 TRP B CA 1
ATOM 4522 C C . TRP B 1 285 ? -46.561 21.880 60.543 1.00 70.28 285 TRP B C 1
ATOM 4523 O O . TRP B 1 285 ? -46.835 22.053 61.739 1.00 81.69 285 TRP B O 1
ATOM 4534 N N . ALA B 1 286 ? -47.349 22.270 59.548 1.00 64.31 286 ALA B N 1
ATOM 4535 C CA . ALA B 1 286 ? -48.648 22.862 59.802 1.00 55.07 286 ALA B CA 1
ATOM 4536 C C . ALA B 1 286 ? -49.710 21.880 59.326 1.00 52.53 286 ALA B C 1
ATOM 4537 O O . ALA B 1 286 ? -49.384 20.761 58.907 1.00 47.50 286 ALA B O 1
ATOM 4539 N N . ASP B 1 287 ? -50.972 22.285 59.394 1.00 61.76 287 ASP B N 1
ATOM 4540 C CA . ASP B 1 287 ? -52.081 21.426 58.977 1.00 66.11 287 ASP B CA 1
ATOM 4541 C C . ASP B 1 287 ? -52.150 21.272 57.454 1.00 67.10 287 ASP B C 1
ATOM 4542 O O . ASP B 1 287 ? -52.272 20.154 56.942 1.00 60.73 287 ASP B O 1
ATOM 4547 N N . ASP B 1 288 ? -52.079 22.402 5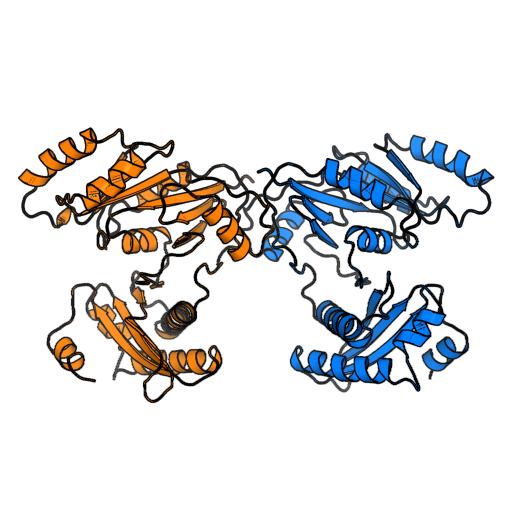6.749 1.00 64.06 288 ASP B N 1
ATOM 4548 C CA . ASP B 1 288 ? -52.110 22.439 55.287 1.00 48.44 288 ASP B CA 1
ATOM 4549 C C . ASP B 1 288 ? -50.909 21.701 54.750 1.00 52.32 288 ASP B C 1
ATOM 4550 O O . ASP B 1 288 ? -51.015 20.850 53.865 1.00 42.91 288 ASP B O 1
ATOM 4555 N N . GLU B 1 289 ? -49.756 22.082 55.295 1.00 45.88 289 GLU B N 1
ATOM 4556 C CA . GLU B 1 289 ? -48.474 21.505 54.938 1.00 33.69 289 GLU B CA 1
ATOM 4557 C C . GLU B 1 289 ? -48.525 20.018 55.124 1.00 36.58 289 GLU B C 1
ATOM 4558 O O . GLU B 1 289 ? -48.173 19.265 54.222 1.00 43.19 289 GLU B O 1
ATOM 4564 N N . ARG B 1 290 ? -49.002 19.598 56.288 1.00 35.70 290 ARG B N 1
ATOM 4565 C CA . ARG B 1 290 ? -49.109 18.177 56.563 1.00 49.75 290 ARG B CA 1
ATOM 4566 C C . ARG B 1 290 ? -50.027 17.539 55.522 1.00 53.69 290 ARG B C 1
ATOM 4567 O O . ARG B 1 290 ? -49.865 16.367 55.156 1.00 52.20 290 ARG B O 1
ATOM 4575 N N . ALA B 1 291 ? -50.974 18.341 55.033 1.00 56.70 291 ALA B N 1
ATOM 4576 C CA . ALA B 1 291 ? -51.929 17.907 54.020 1.00 54.74 291 ALA B CA 1
ATOM 4577 C C . ALA B 1 291 ? -51.238 17.810 52.668 1.00 50.05 291 ALA B C 1
ATOM 4578 O O . ALA B 1 291 ? -51.449 16.862 51.908 1.00 45.10 291 ALA B O 1
ATOM 4580 N N . LEU B 1 292 ? -50.387 18.791 52.397 1.00 47.03 292 LEU B N 1
ATOM 4581 C CA . LEU B 1 292 ? -49.647 18.853 51.151 1.00 50.04 292 LEU B CA 1
ATOM 4582 C C . LEU B 1 292 ? -48.561 17.774 51.098 1.00 48.05 292 LEU B C 1
ATOM 4583 O O . LEU B 1 292 ? -48.225 17.268 50.016 1.00 60.63 292 LEU B O 1
ATOM 4588 N N . ARG B 1 293 ? -48.056 17.463 52.274 1.00 49.17 293 ARG B N 1
ATOM 4589 C CA . ARG B 1 293 ? -46.993 16.461 52.472 1.00 55.52 293 ARG B CA 1
ATOM 4590 C C . ARG B 1 293 ? -47.535 15.051 52.367 1.00 65.68 293 ARG B C 1
ATOM 4591 O O . ARG B 1 293 ? -46.951 14.187 51.702 1.00 65.53 293 ARG B O 1
ATOM 4599 N N . SER B 1 294 ? -48.633 14.855 53.055 1.00 86.32 294 SER B N 1
ATOM 4600 C CA . SER B 1 294 ? -49.297 13.561 53.087 1.00 96.04 294 SER B CA 1
ATOM 4601 C C . SER B 1 294 ? -49.782 13.178 51.685 1.00 94.91 294 SER B C 1
ATOM 4602 O O . SER B 1 294 ? -50.763 12.461 51.509 1.00 94.90 294 SER B O 1
ATOM 4605 N N . LEU B 1 295 ? -49.115 13.657 50.650 1.00 95.83 295 LEU B N 1
ATOM 4606 C CA . LEU B 1 295 ? -49.518 13.272 49.285 1.00 96.93 295 LEU B CA 1
ATOM 4607 C C . LEU B 1 295 ? -48.331 13.547 48.315 1.00 100.00 295 LEU B C 1
ATOM 4608 O O . LEU B 1 295 ? -47.281 14.043 48.698 1.00 100.00 295 LEU B O 1
ATOM 4613 N N . GLY B 1 296 ? -48.355 13.272 46.977 1.00 100.00 296 GLY B N 1
ATOM 4614 C CA . GL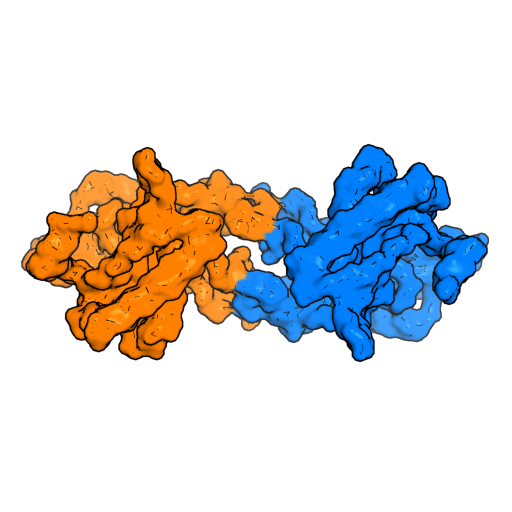Y B 1 296 ? -47.006 13.419 46.334 1.00 100.00 296 GLY B CA 1
ATOM 4615 C C . GLY B 1 296 ? -46.790 13.654 44.807 1.00 100.00 296 GLY B C 1
ATOM 4616 O O . GLY B 1 296 ? -46.976 12.724 43.989 1.00 94.99 296 GLY B O 1
#